Protein 3G6M (pdb70)

Organism: Bionectria ochroleuca (NCBI:txid29856)

Secondary structure (DSSP, 8-state):
--BEEEEEEEGGGGSTT---GGGS-GGG-SEEEEEEEEE-TTS-EEES-HIIIIIPPPTT--S--SSS---HHHHHHHHHHHH-TT-EEEEEEE-SSS-TTHHHHTSSHHHHHHHHHHHHHHHHHHT-SEEEEE-S---SHHHHHHHHHHHHHHHHHHHHHHHHHSTT---EEEEEEE-SHHHHTTS-HHHHHHH-SEEEEE----SSTTSSS---SS-SS--SS-GGG-S--HHHHHHHHHHTT--GGGEEEEEESEEEEEES-SSTTS--SB----SSBTTEEEGGG-SPTTPEEEEETTTTEEEEEETTTTEEEE---HHHHHHHHHHHHHHT--EEEEE-GGGPPSGGG-HHHHHHHHH-SB---------TT-SSHHHHTTT-

Radius of gyration: 20.62 Å; Cα contacts (8 Å, |Δi|>4): 925; chains: 1; bounding box: 43×50×62 Å

Solvent-accessible surface area: 14680 Å² total; per-residue (Å²): 134,49,20,22,0,2,0,5,2,5,7,95,1,10,103,60,63,107,30,28,0,66,79,14,59,11,78,70,1,0,8,0,2,2,0,24,1,24,2,122,78,64,0,24,3,89,18,39,33,66,109,0,0,27,95,39,42,28,130,74,14,48,193,137,63,167,55,83,20,0,21,0,0,0,28,11,0,1,100,27,0,76,83,30,90,29,0,0,0,2,0,0,0,1,0,182,106,80,10,118,42,0,51,30,0,0,53,61,132,55,20,33,18,43,0,0,114,26,0,5,88,42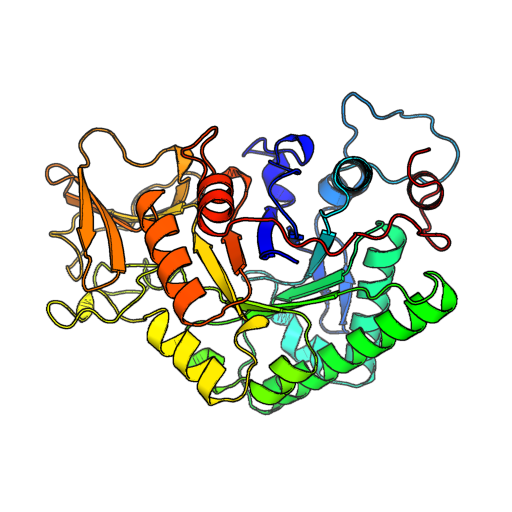,0,27,6,2,0,1,0,0,0,0,1,2,7,29,51,3,82,50,106,89,16,0,55,15,4,7,78,0,0,93,46,0,31,102,35,0,75,58,18,5,82,96,84,10,160,54,48,100,0,14,0,3,0,4,0,4,6,13,52,88,65,10,109,37,15,49,17,52,90,0,0,93,28,2,34,16,0,4,0,22,1,20,58,7,0,1,68,142,31,101,33,0,0,2,0,2,0,0,64,73,5,133,108,52,86,60,1,14,68,70,6,1,89,50,0,0,53,30,0,57,93,43,50,3,57,23,74,51,0,0,2,0,0,0,0,16,0,31,2,0,44,15,0,98,5,22,12,93,95,41,94,65,38,19,140,23,36,124,112,70,3,34,47,12,4,88,69,2,60,68,105,62,23,90,70,61,92,39,96,72,0,2,1,3,20,1,32,19,87,107,58,98,22,0,8,1,3,1,14,23,94,4,0,105,65,4,3,74,31,8,111,73,59,40,19,16,4,2,0,0,64,16,5,4,1,18,54,125,57,97,71,0,0,7,9,4,0,22,96,35,12,42,68,31,14,48,64,94,8,7,49,62,2,78,53,2,122,11,43,21,0,78,91,20,40,138

Foldseek 3Di:
DFFAQEFEDELVCCPPLVDALVNFPLQLHQEYAYDEWAAALLQATHRPCCCQFFNPADPPDDPDDPAFAGDHRLVVVLVSCVVHFSHFYEHEYADDVRQPSLCSCLQDPRSLLNNLQNRVLCCLQSVGQAYEYEHPAQQALSSQVSVLVSLVSNLVNQQVCCVVFPVRRRRFYEYEDEQDCNGVVSHLLQSRLVRGQAYEYQQFQQDAPVAQFAAAGRWAAQDPVQRLRPPGHVVVRLVVSVVSNRPQQRYAYEFEQKWFKFWCFQDRNTGGDALACEDVGGRIYQNLCPPDPQWDWDADVNRLFIWTARPVRRMIITHAWLVSLLVVLVVSVVSNHRFYYYPHRSSADDDPRGSSNSRSVSRDHYDPRTGGQDNCPHSHPCSNVSVD

CATH classification: 3.20.20.80 (+1 more: 3.10.50.10)

Nearest PDB structures (foldseek):
  3g6m-assembly1_A  TM=1.003E+00  e=1.377E-91  Clonostachys rosea
  6epb-assembly1_A  TM=9.981E-01  e=8.552E-74  Trichoderma harzianum
  7akq-assembly1_A  TM=9.981E-01  e=3.816E-73  Trichoderma harzianum
  6igy-assembly1_A  TM=9.867E-01  e=8.410E-66  Aspergillus niger
  1ll7-assembly2_B  TM=9.889E-01  e=1.378E-64  Coccidioides immitis

B-factor: mean 13.59, std 8.98, range [5.56, 142.9]

InterPro domains:
  IPR001223 Glycoside hydrolase family 18, catalytic domain [PF00704] (44-386)
  IPR001223 Glycoside hydrolase family 18, catalytic domain [PS51910] (41-404)
  IPR001579 Glycosyl hydrolase family 18, active site [PS01095] (166-174)
  IPR011583 Chitinase II/V-like, catalytic domain [SM00636] (41-386)
  IPR017853 Glycoside hydrolase superfamily [SSF51445] (42-423)
  IPR029070 Chitinase insertion domain superfamily [G3DSA:3.10.50.10] (295-357)
  IPR029070 Chitinase insertion domain superfamily [SSF54556] (296-357)
  IPR050314 Glycosyl hydrolase family 18 [PTHR11177] (42-393)

Structure (mmCIF, N/CA/C/O backbone):
data_3G6M
#
_entry.id   3G6M
#
_cell.length_a   44.161
_cell.length_b   72.038
_cell.length_c   59.298
_cell.angle_alpha   90.00
_cell.angle_beta   91.24
_cell.angle_gamma   90.00
#
_symmetry.space_group_name_H-M   'P 1 21 1'
#
loop_
_entity.id
_entity.type
_entity.pdbx_description
1 polymer Chitinase
2 non-polymer CAFFEINE
3 water water
#
loop_
_atom_site.group_PDB
_atom_site.id
_atom_site.type_symbol
_atom_site.label_atom_id
_atom_site.label_alt_id
_atom_site.label_comp_id
_atom_site.label_asym_id
_atom_site.label_entity_id
_atom_site.label_seq_id
_atom_site.pdbx_PDB_ins_code
_atom_site.Cartn_x
_atom_site.Cartn_y
_atom_site.Cartn_z
_atom_site.occupancy
_atom_site.B_iso_or_equiv
_atom_site.auth_seq_id
_atom_site.auth_comp_id
_atom_site.auth_asym_id
_atom_site.auth_atom_id
_atom_site.pdbx_PDB_model_num
ATOM 1 N N . THR A 1 19 ? -4.461 10.906 24.293 1.00 14.68 39 THR A N 1
ATOM 2 C CA . THR A 1 19 ? -5.440 11.599 23.400 1.00 14.82 39 THR A CA 1
ATOM 3 C C . THR A 1 19 ? -4.806 11.855 22.003 1.00 13.92 39 THR A C 1
ATOM 4 O O . THR A 1 19 ? -3.600 12.087 21.901 1.00 13.88 39 THR A O 1
ATOM 8 N N . GLY A 1 20 ? -5.598 11.747 20.936 1.00 12.64 40 GLY A N 1
ATOM 9 C CA . GLY A 1 20 ? -5.128 12.100 19.593 1.00 11.98 40 GLY A CA 1
ATOM 10 C C . GLY A 1 20 ? -4.359 11.042 18.820 1.00 11.15 40 GLY A C 1
ATOM 11 O O . GLY A 1 20 ? -4.231 9.897 19.257 1.00 11.40 40 GLY A O 1
ATOM 12 N N . SER A 1 21 ? -3.844 11.457 17.660 1.00 10.54 41 SER A N 1
ATOM 13 C CA . SER A 1 21 ? -3.190 10.570 16.700 1.00 9.66 41 SER A CA 1
ATOM 14 C C . SER A 1 21 ? -1.741 10.959 16.462 1.00 9.30 41 SER A C 1
ATOM 15 O O . SER A 1 21 ? -1.368 12.138 16.549 1.00 8.30 41 SER A O 1
ATOM 18 N N . ILE A 1 22 ? -0.944 9.959 16.101 1.00 8.14 42 ILE A N 1
ATOM 19 C CA . ILE A 1 22 ? 0.475 10.181 15.793 1.00 7.95 42 ILE A CA 1
ATOM 20 C C . ILE A 1 22 ? 0.643 10.783 14.396 1.00 7.25 42 ILE A C 1
ATOM 21 O O . ILE A 1 22 ? -0.045 10.382 13.471 1.00 7.39 42 ILE A O 1
ATOM 26 N N . ASN A 1 23 ? 1.530 11.772 14.269 1.00 6.88 43 ASN A N 1
ATOM 27 C CA . ASN A 1 23 ? 1.898 12.359 12.983 1.00 6.38 43 ASN A CA 1
ATOM 28 C C . ASN A 1 23 ? 3.430 12.424 12.997 1.00 7.02 43 ASN A C 1
ATOM 29 O O . ASN A 1 23 ? 4.029 13.364 13.532 1.00 6.98 43 ASN A O 1
ATOM 34 N N . ALA A 1 24 ? 4.052 11.388 12.441 1.00 6.64 44 ALA A N 1
ATOM 35 C CA . ALA A 1 24 ? 5.515 11.210 12.547 1.00 6.84 44 ALA A CA 1
ATOM 36 C C . ALA A 1 24 ? 6.160 11.599 11.241 1.00 7.18 44 ALA A C 1
ATOM 37 O O . ALA A 1 24 ? 5.673 11.228 10.172 1.00 7.29 44 ALA A O 1
ATOM 39 N N . VAL A 1 25 ? 7.263 12.348 11.320 1.00 7.06 45 VAL A N 1
ATOM 40 C CA . VAL A 1 25 ? 7.870 12.895 10.105 1.00 7.48 45 VAL A CA 1
ATOM 41 C C . VAL A 1 25 ? 9.378 12.701 10.103 1.00 6.93 45 VAL A C 1
ATOM 42 O O . VAL A 1 25 ? 10.056 13.095 11.056 1.00 8.16 45 VAL A O 1
ATOM 46 N N . TYR A 1 26 ? 9.895 12.118 9.032 1.00 6.70 46 TYR A N 1
ATOM 47 C CA . TYR A 1 26 ? 11.347 11.974 8.854 1.00 6.86 46 TYR A CA 1
ATOM 48 C C . TYR A 1 26 ? 11.947 13.328 8.526 1.00 6.69 46 TYR A C 1
ATOM 49 O O . TYR A 1 26 ? 11.461 14.025 7.637 1.00 6.92 46 TYR A O 1
ATOM 58 N N . PHE A 1 27 ? 12.978 13.706 9.283 1.00 6.34 47 PHE A N 1
ATOM 59 C CA . PHE A 1 27 ? 13.783 14.880 8.987 1.00 7.35 47 PHE A CA 1
ATOM 60 C C . PHE A 1 27 ? 15.202 14.364 8.806 1.00 7.44 47 PHE A C 1
ATOM 61 O O . PHE A 1 27 ? 15.765 13.734 9.704 1.00 7.30 47 PHE A O 1
ATOM 69 N N . THR A 1 28 ? 15.745 14.581 7.622 1.00 8.04 48 THR A N 1
ATOM 70 C CA . THR A 1 28 ? 17.079 14.086 7.294 1.00 8.27 48 THR A CA 1
ATOM 71 C C . THR A 1 28 ? 18.130 15.148 7.606 1.00 8.28 48 THR A C 1
ATOM 72 O O . THR A 1 28 ? 17.947 16.337 7.296 1.00 8.05 48 THR A O 1
ATOM 76 N N . ASN A 1 29 ? 19.254 14.732 8.194 1.00 8.05 49 ASN A N 1
ATOM 77 C CA . ASN A 1 29 ? 20.268 15.729 8.540 1.00 8.57 49 ASN A CA 1
ATOM 78 C C . ASN A 1 29 ? 21.010 16.313 7.328 1.00 8.63 49 ASN A C 1
ATOM 79 O O . ASN A 1 29 ? 21.563 17.400 7.422 1.00 10.82 49 ASN A O 1
ATOM 84 N N . TRP A 1 30 ? 20.972 15.603 6.202 1.00 8.89 50 TRP A N 1
ATOM 85 C CA . TRP A 1 30 ? 21.525 16.116 4.939 1.00 9.63 50 TRP A CA 1
ATOM 86 C C . TRP A 1 30 ? 20.591 17.093 4.232 1.00 9.74 50 TRP A C 1
ATOM 87 O O . TRP A 1 30 ? 20.986 17.755 3.254 1.00 10.11 50 TRP A O 1
ATOM 98 N N . GLY A 1 31 ? 19.345 17.178 4.697 1.00 9.38 51 GLY A N 1
ATOM 99 C CA . GLY A 1 31 ? 18.403 18.145 4.135 1.00 10.03 51 GLY A CA 1
ATOM 100 C C . GLY A 1 31 ? 18.815 19.596 4.363 1.00 10.04 51 GLY A C 1
ATOM 101 O O . GLY A 1 31 ? 18.268 20.513 3.743 1.00 11.16 51 GLY A O 1
ATOM 102 N N . ILE A 1 32 ? 19.786 19.818 5.250 1.00 10.31 52 ILE A N 1
ATOM 103 C CA . ILE A 1 32 ? 20.247 21.181 5.529 1.00 10.94 52 ILE A CA 1
ATOM 104 C C . ILE A 1 32 ? 21.176 21.791 4.472 1.00 11.11 52 ILE A C 1
ATOM 105 O O . ILE A 1 32 ? 21.403 23.000 4.498 1.00 11.64 52 ILE A O 1
ATOM 110 N N . TYR A 1 33 ? 21.725 20.957 3.582 1.00 12.01 53 TYR A N 1
ATOM 111 C CA . TYR A 1 33 ? 22.602 21.390 2.477 1.00 12.51 53 TYR A CA 1
ATOM 112 C C . TYR A 1 33 ? 21.518 21.743 1.460 1.00 13.05 53 TYR A C 1
ATOM 113 O O . TYR A 1 33 ? 21.035 22.868 1.506 1.00 13.00 53 TYR A O 1
ATOM 122 N N . GLY A 1 34 ? 21.212 20.951 0.442 1.00 14.06 54 GLY A N 1
ATOM 123 C CA . GLY A 1 34 ? 21.377 21.329 -0.946 1.00 13.79 54 GLY A CA 1
ATOM 124 C C . GLY A 1 34 ? 19.857 21.639 -1.046 1.00 13.45 54 GLY A C 1
ATOM 125 O O . GLY A 1 34 ? 19.399 22.566 -1.747 1.00 13.90 54 GLY A O 1
ATOM 126 N N . ARG A 1 35 ? 19.078 20.879 -0.258 1.00 12.67 55 ARG A N 1
ATOM 127 C CA . ARG A 1 35 ? 17.627 21.075 -0.078 1.00 12.19 55 ARG A CA 1
ATOM 128 C C . ARG A 1 35 ? 17.285 22.301 0.783 1.00 12.07 55 ARG A C 1
ATOM 129 O O . ARG A 1 35 ? 16.126 22.746 0.824 1.00 12.34 55 ARG A O 1
ATOM 137 N N . ASN A 1 36 ? 18.290 22.832 1.474 1.00 12.05 56 ASN A N 1
ATOM 138 C CA . ASN A 1 36 ? 18.138 24.017 2.328 1.00 12.90 56 ASN A CA 1
ATOM 139 C C . ASN A 1 36 ? 16.917 23.930 3.248 1.00 12.33 56 ASN A C 1
ATOM 140 O O . ASN A 1 36 ? 16.091 24.837 3.303 1.00 13.01 56 ASN A O 1
ATOM 145 N N . PHE A 1 37 ? 16.811 22.816 3.959 1.00 11.67 57 PHE A N 1
ATOM 146 C CA . PHE A 1 37 ? 15.690 22.604 4.841 1.00 11.51 57 PHE A CA 1
ATOM 147 C C . PHE A 1 37 ? 16.148 22.400 6.271 1.00 11.79 57 PHE A C 1
ATOM 148 O O . PHE A 1 37 ? 16.672 21.345 6.622 1.00 12.24 57 PHE A O 1
ATOM 156 N N . GLN A 1 38 ? 15.907 23.425 7.080 1.00 11.28 58 GLN A N 1
ATOM 157 C CA . GLN A 1 38 ? 16.378 23.475 8.465 1.00 11.33 58 GLN A CA 1
ATOM 158 C C . GLN A 1 38 ? 15.273 23.059 9.430 1.00 10.83 58 GLN A C 1
ATOM 159 O O . GLN A 1 38 ? 14.082 23.123 9.082 1.00 9.91 58 GLN A O 1
ATOM 165 N N . PRO A 1 39 ? 15.658 22.619 10.645 1.00 10.32 59 PRO A N 1
ATOM 166 C CA . PRO A 1 39 ? 14.633 22.209 11.613 1.00 11.02 59 PRO A CA 1
ATOM 167 C C . PRO A 1 39 ? 13.550 23.256 11.849 1.00 10.38 59 PRO A C 1
ATOM 168 O O . PRO A 1 39 ? 12.376 22.885 11.964 1.00 10.61 59 PRO A O 1
ATOM 172 N N . ALA A 1 40 ? 13.928 24.542 11.882 1.00 10.45 60 ALA A N 1
ATOM 173 C CA . ALA A 1 40 ? 12.971 25.639 12.120 1.00 11.20 60 ALA A CA 1
ATOM 174 C C . ALA A 1 40 ? 11.827 25.699 11.090 1.00 10.68 60 ALA A C 1
ATOM 175 O O . ALA A 1 40 ? 10.770 26.282 11.362 1.00 10.66 60 ALA A O 1
ATOM 177 N N . ASP A 1 41 ? 12.038 25.072 9.930 1.00 10.43 61 ASP A N 1
ATOM 178 C CA . ASP A 1 41 ? 11.037 25.065 8.865 1.00 10.32 61 ASP A CA 1
ATOM 179 C C . ASP A 1 41 ? 9.944 23.999 9.039 1.00 10.69 61 ASP A C 1
ATOM 180 O O . ASP A 1 41 ? 8.942 24.005 8.324 1.00 11.11 61 ASP A O 1
ATOM 185 N N . LEU A 1 42 ? 10.137 23.076 9.977 1.00 10.21 62 LEU A N 1
ATOM 186 C CA . LEU A 1 42 ? 9.120 22.061 10.264 1.00 10.13 62 LEU A CA 1
ATOM 187 C C . LEU A 1 42 ? 7.825 22.689 10.770 1.00 10.37 62 LEU A C 1
ATOM 188 O O . LEU A 1 42 ? 7.850 23.719 11.457 1.00 10.26 62 LEU A O 1
ATOM 193 N N . GLN A 1 43 ? 6.689 22.076 10.428 1.00 10.67 63 GLN A N 1
ATOM 194 C CA . GLN A 1 43 ? 5.417 22.437 11.059 1.00 11.29 63 GLN A CA 1
ATOM 195 C C . GLN A 1 43 ? 5.391 21.792 12.438 1.00 11.33 63 GLN A C 1
ATOM 196 O O . GLN A 1 43 ? 4.713 20.782 12.665 1.00 10.95 63 GLN A O 1
ATOM 202 N N . ALA A 1 44 ? 6.153 22.381 13.356 1.00 11.37 64 ALA A N 1
ATOM 203 C CA . ALA A 1 44 ? 6.405 21.768 14.659 1.00 11.68 64 ALA A CA 1
ATOM 204 C C . ALA A 1 44 ? 5.142 21.549 15.479 1.00 11.55 64 ALA A C 1
ATOM 205 O O . ALA A 1 44 ? 5.090 20.606 16.284 1.00 12.48 64 ALA A O 1
ATOM 207 N N . SER A 1 45 ? 4.129 22.392 15.264 1.00 11.50 65 SER A N 1
ATOM 208 C CA . SER A 1 45 ? 2.867 22.262 15.999 1.00 11.66 65 SER A CA 1
ATOM 209 C C . SER A 1 45 ? 1.947 21.175 15.434 1.00 11.33 65 SER A C 1
ATOM 210 O O . SER A 1 45 ? 0.912 20.884 16.022 1.00 11.64 65 SER A O 1
ATOM 213 N N . LYS A 1 46 ? 2.346 20.578 14.311 1.00 10.41 66 LYS A N 1
ATOM 214 C CA . LYS A 1 46 ? 1.544 19.554 13.619 1.00 10.26 66 LYS A CA 1
ATOM 215 C C . LYS A 1 46 ? 2.172 18.158 13.608 1.00 9.60 66 LYS A C 1
ATOM 216 O O . LYS A 1 46 ? 1.627 17.230 13.010 1.00 8.71 66 LYS A O 1
ATOM 222 N N . ILE A 1 47 ? 3.311 18.019 14.286 1.00 9.39 67 ILE A N 1
ATOM 223 C CA . ILE A 1 47 ? 4.105 16.794 14.273 1.00 9.00 67 ILE A CA 1
ATOM 224 C C . ILE A 1 47 ? 4.251 16.278 15.703 1.00 8.83 67 ILE A C 1
ATOM 225 O O . ILE A 1 47 ? 4.523 17.052 16.620 1.00 9.18 67 ILE A O 1
ATOM 230 N N . LEU A 1 48 ? 4.019 14.995 15.937 1.00 8.22 68 LEU A N 1
ATOM 231 C CA . LEU A 1 48 ? 4.267 14.517 17.303 1.00 8.83 68 LEU A CA 1
ATOM 232 C C . LEU A 1 48 ? 5.578 13.796 17.447 1.00 8.36 68 LEU A C 1
ATOM 233 O O . LEU A 1 48 ? 6.067 13.651 18.561 1.00 8.96 68 LEU A O 1
ATOM 238 N N . HIS A 1 49 ? 6.123 13.320 16.325 1.00 7.76 69 HIS A N 1
ATOM 239 C CA . HIS A 1 49 ? 7.399 12.618 16.327 1.00 7.50 69 HIS A CA 1
ATOM 240 C C . HIS A 1 49 ? 8.229 13.050 15.138 1.00 7.68 69 HIS A C 1
ATOM 241 O O . HIS A 1 49 ? 7.793 12.913 13.994 1.00 7.99 69 HIS A O 1
ATOM 248 N N . VAL A 1 50 ? 9.415 13.573 15.418 1.00 7.06 70 VAL A N 1
ATOM 249 C CA . VAL A 1 50 ? 10.406 13.824 14.386 1.00 7.34 70 VAL A CA 1
ATOM 250 C C . VAL A 1 50 ? 11.356 12.633 14.407 1.00 7.08 70 VAL A C 1
ATOM 251 O O . VAL A 1 50 ? 11.959 12.335 15.437 1.00 6.95 70 VAL A O 1
ATOM 255 N N . LEU A 1 51 ? 11.456 11.947 13.277 1.00 6.71 71 LEU A N 1
ATOM 256 C CA . LEU A 1 51 ? 12.374 10.827 13.129 1.00 6.87 71 LEU A CA 1
ATOM 257 C C . LEU A 1 51 ? 13.657 11.424 12.557 1.00 6.52 71 LEU A C 1
ATOM 258 O O . LEU A 1 51 ? 13.803 11.591 11.342 1.00 6.32 71 LEU A O 1
ATOM 263 N N . TYR A 1 52 ? 14.548 11.814 13.468 1.00 6.14 72 TYR A N 1
ATOM 264 C CA . TYR A 1 52 ? 15.792 12.484 13.099 1.00 7.01 72 TYR A CA 1
ATOM 265 C C . TYR A 1 52 ? 16.803 11.467 12.558 1.00 6.71 72 TYR A C 1
ATOM 266 O O . TYR A 1 52 ? 17.260 10.570 13.289 1.00 7.17 72 TYR A O 1
ATOM 275 N N . SER A 1 53 ? 17.156 11.632 11.281 1.00 6.68 73 SER A N 1
ATOM 276 C CA . SER A 1 53 ? 17.811 10.565 10.500 1.00 7.90 73 SER A CA 1
ATOM 277 C C . SER A 1 53 ? 19.100 11.017 9.782 1.00 7.95 73 SER A C 1
ATOM 278 O O . SER A 1 53 ? 19.160 12.150 9.290 1.00 8.60 73 SER A O 1
ATOM 281 N N . PHE A 1 54 ? 20.135 10.171 9.680 1.00 8.01 74 PHE A N 1
ATOM 282 C CA . PHE A 1 54 ? 20.299 8.873 10.359 1.00 7.96 74 PHE A CA 1
ATOM 283 C C . PHE A 1 54 ? 21.604 8.877 11.142 1.00 8.90 74 PHE A C 1
ATOM 284 O O . PHE A 1 54 ? 22.546 9.607 10.794 1.00 8.55 74 PHE A O 1
ATOM 292 N N . MET A 1 55 ? 21.641 8.063 12.195 1.00 8.57 75 MET A N 1
ATOM 293 C CA . MET A 1 55 ? 22.888 7.637 12.834 1.00 8.66 75 MET A CA 1
ATOM 294 C C . MET A 1 55 ? 23.431 6.392 12.135 1.00 8.90 75 MET A C 1
ATOM 295 O O . MET A 1 55 ? 22.659 5.541 11.659 1.00 9.08 75 MET A O 1
ATOM 300 N N . ASN A 1 56 ? 24.756 6.271 12.096 1.00 8.65 76 ASN A N 1
ATOM 301 C CA . ASN A 1 56 ? 25.381 5.082 11.527 1.00 9.24 76 ASN A CA 1
ATOM 302 C C . ASN A 1 56 ? 25.728 4.107 12.651 1.00 8.77 76 ASN A C 1
ATOM 303 O O . ASN A 1 56 ? 25.571 4.430 13.829 1.00 8.70 76 ASN A O 1
ATOM 308 N N . LEU A 1 57 ? 26.188 2.913 12.288 1.00 8.73 77 LEU A N 1
ATOM 309 C CA . LEU A 1 57 ? 26.601 1.936 13.289 1.00 8.75 77 LEU A CA 1
ATOM 310 C C . LEU A 1 57 ? 27.717 1.025 12.796 1.00 8.85 77 LEU A C 1
ATOM 311 O O . LEU A 1 57 ? 27.814 0.730 11.605 1.00 8.73 77 LEU A O 1
ATOM 316 N N . ARG A 1 58 ? 28.533 0.563 13.737 1.00 8.67 78 ARG A N 1
ATOM 317 C CA . ARG A 1 58 ? 29.559 -0.439 13.439 1.00 9.35 78 ARG A CA 1
ATOM 318 C C . ARG A 1 58 ? 29.045 -1.858 13.686 1.00 9.68 78 ARG A C 1
ATOM 319 O O . ARG A 1 58 ? 28.048 -2.068 14.375 1.00 10.19 78 ARG A O 1
ATOM 327 N N . VAL A 1 59 ? 29.764 -2.830 13.131 1.00 10.39 79 VAL A N 1
ATOM 328 C CA . VAL A 1 59 ? 29.504 -4.257 13.362 1.00 11.18 79 VAL A CA 1
ATOM 329 C C . VAL A 1 59 ? 29.530 -4.656 14.846 1.00 10.58 79 VAL A C 1
ATOM 330 O O . VAL A 1 59 ? 28.895 -5.645 15.243 1.00 11.28 79 VAL A O 1
ATOM 334 N N . ASP A 1 60 ? 30.281 -3.915 15.656 1.00 10.73 80 ASP A N 1
ATOM 335 C CA . ASP A 1 60 ? 30.382 -4.239 17.076 1.00 10.95 80 ASP A CA 1
ATOM 336 C C . ASP A 1 60 ? 29.254 -3.619 17.889 1.00 10.67 80 ASP A C 1
ATOM 337 O O . ASP A 1 60 ? 29.235 -3.725 19.111 1.00 10.94 80 ASP A O 1
ATOM 342 N N . GLY A 1 61 ? 28.322 -2.964 17.195 1.00 10.39 81 GLY A N 1
ATOM 343 C CA . GLY A 1 61 ? 27.156 -2.343 17.831 1.00 10.18 81 GLY A CA 1
ATOM 344 C C . GLY A 1 61 ? 27.254 -0.844 18.090 1.00 9.97 81 GLY A C 1
ATOM 345 O O . GLY A 1 61 ? 26.263 -0.206 18.450 1.00 10.12 81 GLY A O 1
ATOM 346 N N . THR A 1 62 ? 28.436 -0.266 17.904 1.00 9.14 82 THR A N 1
ATOM 347 C CA . THR A 1 62 ? 28.655 1.137 18.256 1.00 8.95 82 THR A CA 1
ATOM 348 C C . THR A 1 62 ? 27.890 2.048 17.305 1.00 8.34 82 THR A C 1
ATOM 349 O O . THR A 1 62 ? 28.142 2.034 16.103 1.00 8.62 82 THR A O 1
ATOM 353 N N . VAL A 1 63 ? 26.942 2.801 17.856 1.00 8.13 83 VAL A N 1
ATOM 354 C CA . VAL A 1 63 ? 26.205 3.836 17.113 1.00 8.36 83 VAL A CA 1
ATOM 355 C C . VAL A 1 63 ? 27.054 5.116 17.094 1.00 8.53 83 VAL A C 1
ATOM 356 O O . VAL A 1 63 ? 27.751 5.417 18.066 1.00 8.47 83 VAL A O 1
ATOM 360 N N . TYR A 1 64 ? 27.013 5.861 15.992 1.00 8.42 84 TYR A N 1
ATOM 361 C CA . TYR A 1 64 ? 27.781 7.108 15.899 1.00 8.82 84 TYR A CA 1
ATOM 362 C C . TYR A 1 64 ? 27.190 8.091 14.886 1.00 8.97 84 TYR A C 1
ATOM 363 O O . TYR A 1 64 ? 26.463 7.682 13.975 1.00 9.79 84 TYR A O 1
ATOM 372 N N . SER A 1 65 ? 27.474 9.377 15.078 1.00 9.32 85 SER A N 1
ATOM 373 C CA . SER A 1 65 ? 27.035 10.411 14.129 1.00 9.22 85 SER A CA 1
ATOM 374 C C . SER A 1 65 ? 27.721 10.230 12.775 1.00 9.23 85 SER A C 1
ATOM 375 O O . SER A 1 65 ? 28.930 10.034 12.709 1.00 8.92 85 SER A O 1
ATOM 378 N N . GLY A 1 66 ? 26.938 10.309 11.702 1.00 9.38 86 GLY A N 1
ATOM 379 C CA . GLY A 1 66 ? 27.485 10.279 10.343 1.00 10.29 86 GLY A CA 1
ATOM 380 C C . GLY A 1 66 ? 27.733 11.668 9.775 1.00 10.70 86 GLY A C 1
ATOM 381 O O . GLY A 1 66 ? 28.159 11.814 8.622 1.00 11.57 86 GLY A O 1
ATOM 382 N N . ASP A 1 67 ? 27.476 12.692 10.585 1.00 10.14 87 ASP A N 1
ATOM 383 C CA . ASP A 1 67 ? 27.639 14.088 10.175 1.00 9.74 87 ASP A CA 1
ATOM 384 C C . ASP A 1 67 ? 27.568 14.965 11.420 1.00 9.63 87 ASP A C 1
ATOM 385 O O . ASP A 1 67 ? 26.507 15.489 11.758 1.00 8.85 87 ASP A O 1
ATOM 390 N N . THR A 1 68 ? 28.704 15.138 12.094 1.00 9.80 88 THR A N 1
ATOM 391 C CA . THR A 1 68 ? 28.733 15.949 13.326 1.00 10.17 88 THR A CA 1
ATOM 392 C C . THR A 1 68 ? 28.463 17.437 13.069 1.00 10.19 88 THR A C 1
ATOM 393 O O . THR A 1 68 ? 27.987 18.152 13.968 1.00 9.59 88 THR A O 1
ATOM 397 N N . TYR A 1 69 ? 28.774 17.905 11.856 1.00 10.58 89 TYR A N 1
ATOM 398 C CA . TYR A 1 69 ? 28.474 19.294 11.503 1.00 11.24 89 TYR A CA 1
ATOM 399 C C . TYR A 1 69 ? 26.966 19.558 11.516 1.00 10.82 89 TYR A C 1
ATOM 400 O O . TYR A 1 69 ? 26.491 20.508 12.165 1.00 11.19 89 TYR A O 1
ATOM 409 N N . ALA A 1 70 ? 26.223 18.722 10.792 1.00 10.73 90 ALA A N 1
ATOM 410 C CA . ALA A 1 70 ? 24.780 18.856 10.734 1.00 10.04 90 ALA A CA 1
ATOM 411 C C . ALA A 1 70 ? 24.161 18.582 12.100 1.00 9.88 90 ALA A C 1
ATOM 412 O O . ALA A 1 70 ? 23.277 19.316 12.528 1.00 9.38 90 ALA A O 1
ATOM 414 N N . ASP A 1 71 ? 24.620 17.523 12.770 1.00 9.65 91 ASP A N 1
ATOM 415 C CA . ASP A 1 71 ? 24.019 17.129 14.041 1.00 9.82 91 ASP A CA 1
ATOM 416 C C . ASP A 1 71 ? 24.305 18.133 15.160 1.00 10.20 91 ASP A C 1
ATOM 417 O O . ASP A 1 71 ? 23.399 18.498 15.913 1.00 10.09 91 ASP A O 1
ATOM 422 N N . LEU A 1 72 ? 25.558 18.587 15.258 1.00 10.26 92 LEU A N 1
ATOM 423 C CA . LEU A 1 72 ? 26.018 19.269 16.486 1.00 10.38 92 LEU A CA 1
ATOM 424 C C . LEU A 1 72 ? 26.758 20.598 16.349 1.00 11.16 92 LEU A C 1
ATOM 425 O O . LEU A 1 72 ? 26.815 21.359 17.313 1.00 10.34 92 LEU A O 1
ATOM 430 N N . GLU A 1 73 ? 27.336 20.878 15.184 1.00 11.47 93 GLU A N 1
ATOM 431 C CA . GLU A 1 73 ? 28.321 21.968 15.109 1.00 13.04 93 GLU A CA 1
ATOM 432 C C . GLU A 1 73 ? 27.912 23.192 14.310 1.00 13.30 93 GLU A C 1
ATOM 433 O O . GLU A 1 73 ? 28.438 24.291 14.545 1.00 13.20 93 GLU A O 1
ATOM 439 N N . LYS A 1 74 ? 26.992 23.009 13.368 1.00 13.77 94 LYS A N 1
ATOM 440 C CA . LYS A 1 74 ? 26.511 24.126 12.557 1.00 14.22 94 LYS A CA 1
ATOM 441 C C . LYS A 1 74 ? 25.926 25.218 13.440 1.00 14.67 94 LYS A C 1
ATOM 442 O O . LYS A 1 74 ? 25.053 24.953 14.266 1.00 14.85 94 LYS A O 1
ATOM 448 N N . HIS A 1 75 ? 26.438 26.439 13.277 1.00 14.92 95 HIS A N 1
ATOM 449 C CA . HIS A 1 75 ? 25.932 27.589 14.006 1.00 15.63 95 HIS A CA 1
ATOM 450 C C . HIS A 1 75 ? 24.923 28.338 13.161 1.00 16.13 95 HIS A C 1
ATOM 451 O O . HIS A 1 75 ? 25.252 28.848 12.077 1.00 16.14 95 HIS A O 1
ATOM 458 N N . TYR A 1 76 ? 23.696 28.396 13.663 1.00 16.67 96 TYR A N 1
ATOM 459 C CA . TYR A 1 76 ? 22.658 29.229 13.075 1.00 17.45 96 TYR A CA 1
ATOM 460 C C . TYR A 1 76 ? 22.846 30.674 13.555 1.00 18.64 96 TYR A C 1
ATOM 461 O O . TYR A 1 76 ? 23.685 30.939 14.430 1.00 18.52 96 TYR A O 1
ATOM 470 N N . SER A 1 77 ? 22.091 31.598 12.964 1.00 19.71 97 SER A N 1
ATOM 471 C CA . SER A 1 77 ? 22.261 33.038 13.214 1.00 21.07 97 SER A CA 1
ATOM 472 C C . SER A 1 77 ? 22.105 33.420 14.690 1.00 21.18 97 SER A C 1
ATOM 473 O O . SER A 1 77 ? 22.705 34.398 15.144 1.00 21.84 97 SER A O 1
ATOM 476 N N . ASP A 1 78 ? 21.319 32.623 15.418 1.00 21.26 98 ASP A N 1
ATOM 477 C CA . ASP A 1 78 ? 21.080 32.755 16.869 1.00 21.35 98 ASP A CA 1
ATOM 478 C C . ASP A 1 78 ? 22.211 32.246 17.780 1.00 20.70 98 ASP A C 1
ATOM 479 O O . ASP A 1 78 ? 22.243 32.578 18.971 1.00 21.23 98 ASP A O 1
ATOM 484 N N . ASP A 1 79 ? 23.112 31.430 17.233 1.00 19.29 99 ASP A N 1
ATOM 485 C CA . ASP A 1 79 ? 24.118 30.717 18.027 1.00 18.54 99 ASP A CA 1
ATOM 486 C C . ASP A 1 79 ? 25.386 31.525 18.281 1.00 18.68 99 ASP A C 1
ATOM 487 O O . ASP A 1 79 ? 25.900 32.175 17.371 1.00 19.75 99 ASP A O 1
ATOM 492 N N . SER A 1 80 ? 25.889 31.452 19.513 1.00 18.20 100 SER A N 1
ATOM 493 C CA . SER A 1 80 ? 27.119 32.139 19.913 1.00 18.04 100 SER A CA 1
ATOM 494 C C . SER A 1 80 ? 28.363 31.260 19.782 1.00 17.73 100 SER A C 1
ATOM 495 O O . SER A 1 80 ? 28.295 30.036 19.928 1.00 17.73 100 SER A O 1
ATOM 498 N N . TRP A 1 81 ? 29.503 31.902 19.522 1.00 17.77 101 TRP A N 1
ATOM 499 C CA . TRP A 1 81 ? 30.793 31.221 19.433 1.00 17.80 101 TRP A CA 1
ATOM 500 C C . TRP A 1 81 ? 31.507 31.132 20.778 1.00 18.13 101 TRP A C 1
ATOM 501 O O . TRP A 1 81 ? 32.528 30.449 20.910 1.00 17.91 101 TRP A O 1
ATOM 512 N N . ASN A 1 82 ? 30.980 31.837 21.767 1.00 18.13 102 ASN A N 1
ATOM 513 C CA . ASN A 1 82 ? 31.704 32.037 23.014 1.00 19.01 102 ASN A CA 1
ATOM 514 C C . ASN A 1 82 ? 30.911 31.613 24.249 1.00 19.59 102 ASN A C 1
ATOM 515 O O . ASN A 1 82 ? 31.101 32.156 25.338 1.00 19.56 102 ASN A O 1
ATOM 520 N N . ASP A 1 83 ? 30.022 30.638 24.068 1.00 20.37 103 ASP A N 1
ATOM 521 C CA . ASP A 1 83 ? 29.301 30.049 25.192 1.00 21.36 103 ASP A CA 1
ATOM 522 C C . ASP A 1 83 ? 30.259 29.347 26.153 1.00 21.80 103 ASP A C 1
ATOM 523 O O . ASP A 1 83 ? 31.304 28.823 25.753 1.00 21.95 103 ASP A O 1
ATOM 528 N N . ILE A 1 84 ? 29.884 29.349 27.427 1.00 22.45 104 ILE A N 1
ATOM 529 C CA . ILE A 1 84 ? 30.675 28.740 28.488 1.00 23.22 104 ILE A CA 1
ATOM 530 C C . ILE A 1 84 ? 30.422 27.221 28.537 1.00 22.79 104 ILE A C 1
ATOM 531 O O . ILE A 1 84 ? 29.272 26.780 28.557 1.00 23.11 104 ILE A O 1
ATOM 536 N N . GLY A 1 85 ? 31.501 26.438 28.517 1.00 22.56 105 GLY A N 1
ATOM 537 C CA . GLY A 1 85 ? 31.423 24.974 28.577 1.00 21.56 105 GLY A CA 1
ATOM 538 C C . GLY A 1 85 ? 31.340 24.274 27.226 1.00 20.75 105 GLY A C 1
ATOM 539 O O . GLY A 1 85 ? 31.661 24.865 26.191 1.00 21.51 105 GLY A O 1
ATOM 540 N N . THR A 1 86 ? 30.939 23.002 27.246 1.00 19.57 106 THR A N 1
ATOM 541 C CA . THR A 1 86 ? 30.718 22.231 26.028 1.00 18.29 106 THR A CA 1
ATOM 542 C C . THR A 1 86 ? 29.235 22.290 25.699 1.00 16.50 106 THR A C 1
ATOM 543 O O . THR A 1 86 ? 28.400 21.960 26.546 1.00 16.02 106 THR A O 1
ATOM 547 N N . ASN A 1 87 ? 28.914 22.693 24.471 1.00 14.57 107 ASN A N 1
ATOM 548 C CA . ASN A 1 87 ? 27.524 22.954 24.089 1.00 13.35 107 ASN A CA 1
ATOM 549 C C . ASN A 1 87 ? 27.125 22.352 22.750 1.00 12.48 107 ASN A C 1
ATOM 550 O O . ASN A 1 87 ? 27.972 22.163 21.876 1.00 12.16 107 ASN A O 1
ATOM 555 N N . ALA A 1 88 ? 25.837 22.034 22.611 1.00 11.40 108 ALA A N 1
ATOM 556 C CA . ALA A 1 88 ? 25.309 21.484 21.361 1.00 10.92 108 ALA A CA 1
ATOM 557 C C . ALA A 1 88 ? 24.758 22.591 20.470 1.00 10.44 108 ALA A C 1
ATOM 558 O O . ALA A 1 88 ? 24.085 23.515 20.940 1.00 10.40 108 ALA A O 1
ATOM 560 N N . TYR A 1 89 ? 25.056 22.495 19.182 1.00 10.80 109 TYR A N 1
ATOM 561 C CA . TYR A 1 89 ? 24.495 23.418 18.197 1.00 10.03 109 TYR A CA 1
ATOM 562 C C . TYR A 1 89 ? 23.866 22.556 17.117 1.00 10.02 109 TYR A C 1
ATOM 563 O O . TYR A 1 89 ? 23.268 21.520 17.424 1.00 10.08 109 TYR A O 1
ATOM 572 N N . GLY A 1 90 ? 23.999 22.962 15.863 1.00 9.90 110 GLY A N 1
ATOM 573 C CA . GLY A 1 90 ? 23.464 22.159 14.767 1.00 9.58 110 GLY A CA 1
ATOM 574 C C . GLY A 1 90 ? 21.976 21.887 14.885 1.00 9.06 110 GLY A C 1
ATOM 575 O O . GLY A 1 90 ? 21.229 22.666 15.504 1.00 9.32 110 GLY A O 1
ATOM 576 N N . CYS A 1 91 ? 21.548 20.775 14.289 1.00 8.94 111 CYS A N 1
ATOM 577 C CA . CYS A 1 91 ? 20.132 20.403 14.291 1.00 8.64 111 CYS A CA 1
ATOM 578 C C . CYS A 1 91 ? 19.645 20.030 15.678 1.00 8.69 111 CYS A C 1
ATOM 579 O O . CYS A 1 91 ? 18.471 20.217 15.981 1.00 8.49 111 CYS A O 1
ATOM 582 N N . VAL A 1 92 ? 20.556 19.513 16.505 1.00 7.88 112 VAL A N 1
ATOM 583 C CA . VAL A 1 92 ? 20.226 19.078 17.867 1.00 8.22 112 VAL A CA 1
ATOM 584 C C . VAL A 1 92 ? 19.673 20.245 18.684 1.00 8.37 112 VAL A C 1
ATOM 585 O O . VAL A 1 92 ? 18.564 20.165 19.233 1.00 8.88 112 VAL A O 1
ATOM 589 N N . LYS A 1 93 ? 20.419 21.350 18.722 1.00 8.25 113 LYS A N 1
ATOM 590 C CA . LYS A 1 93 ? 19.946 22.537 19.438 1.00 8.91 113 LYS A CA 1
ATOM 591 C C . LYS A 1 93 ? 18.653 23.069 18.805 1.00 8.95 113 LYS A C 1
ATOM 592 O O . LYS A 1 93 ? 17.724 23.447 19.513 1.00 10.09 113 LYS A O 1
ATOM 598 N N . GLN A 1 94 ? 18.597 23.082 17.473 1.00 8.63 114 GLN A N 1
ATOM 599 C CA . GLN A 1 94 ? 17.412 23.577 16.760 1.00 8.40 114 GLN A CA 1
ATOM 600 C C . GLN A 1 94 ? 16.155 22.779 17.099 1.00 8.22 114 GLN A C 1
ATOM 601 O O . GLN A 1 94 ? 15.074 23.345 17.273 1.00 8.94 114 GLN A O 1
ATOM 607 N N . LEU A 1 95 ? 16.298 21.463 17.200 1.00 7.43 115 LEU A N 1
ATOM 608 C CA . LEU A 1 95 ? 15.160 20.619 17.491 1.00 8.50 115 LEU A CA 1
ATOM 609 C C . LEU A 1 95 ? 14.736 20.783 18.946 1.00 8.56 115 LEU A C 1
ATOM 610 O O . LEU A 1 95 ? 13.543 20.795 19.249 1.00 9.81 115 LEU A O 1
ATOM 615 N N . TYR A 1 96 ? 15.713 20.897 19.841 1.00 9.22 116 TYR A N 1
ATOM 616 C CA . TYR A 1 96 ? 15.419 21.122 21.253 1.00 9.57 116 TYR A CA 1
ATOM 617 C C . TYR A 1 96 ? 14.616 22.418 21.462 1.00 9.47 116 TYR A C 1
ATOM 618 O O . TYR A 1 96 ? 13.674 22.453 22.265 1.00 9.52 116 TYR A O 1
ATOM 627 N N . LYS A 1 97 ? 14.994 23.470 20.732 1.00 10.41 117 LYS A N 1
ATOM 628 C CA . LYS A 1 97 ? 14.257 24.733 20.732 1.00 11.13 117 LYS A CA 1
ATOM 629 C C . LYS A 1 97 ? 12.791 24.453 20.413 1.00 10.69 117 LYS A C 1
ATOM 630 O O . LYS A 1 97 ? 11.892 24.933 21.121 1.00 10.44 117 LYS A O 1
ATOM 636 N N . LEU A 1 98 ? 12.556 23.650 19.370 1.00 10.56 118 LEU A N 1
ATOM 637 C CA . LEU A 1 98 ? 11.185 23.312 18.969 1.00 10.61 118 LEU A CA 1
ATOM 638 C C . LEU A 1 98 ? 10.448 22.521 20.047 1.00 10.12 118 LEU A C 1
ATOM 639 O O . LEU A 1 98 ? 9.255 22.737 20.259 1.00 10.66 118 LEU A O 1
ATOM 644 N N . LYS A 1 99 ? 11.158 21.619 20.727 1.00 9.90 119 LYS A N 1
ATOM 645 C CA . LYS A 1 99 ? 10.594 20.836 21.834 1.00 9.37 119 LYS A CA 1
ATOM 646 C C . LYS A 1 99 ? 10.076 21.724 22.962 1.00 9.37 119 LYS A C 1
ATOM 647 O O . LYS A 1 99 ? 9.016 21.475 23.521 1.00 9.06 119 LYS A O 1
ATOM 653 N N . LYS A 1 100 ? 10.829 22.765 23.293 1.00 9.91 120 LYS A N 1
ATOM 654 C CA . LYS A 1 100 ? 10.392 23.679 24.341 1.00 10.27 120 LYS A CA 1
ATOM 655 C C . LYS A 1 100 ? 9.072 24.370 23.983 1.00 10.65 120 LYS A C 1
ATOM 656 O O . LYS A 1 100 ? 8.199 24.552 24.856 1.00 11.33 120 LYS A O 1
ATOM 662 N N . ALA A 1 101 ? 8.941 24.738 22.706 1.00 10.75 121 ALA A N 1
ATOM 663 C CA . ALA A 1 101 ? 7.802 25.520 22.185 1.00 10.89 121 ALA A CA 1
ATOM 664 C C . ALA A 1 101 ? 6.586 24.671 21.801 1.00 11.09 121 ALA A C 1
ATOM 665 O O . ALA A 1 101 ? 5.472 25.189 21.602 1.00 11.91 121 ALA A O 1
ATOM 667 N N . ASN A 1 102 ? 6.802 23.364 21.703 1.00 11.12 122 ASN A N 1
ATOM 668 C CA . ASN A 1 102 ? 5.786 22.440 21.220 1.00 11.10 122 ASN A CA 1
ATOM 669 C C . ASN A 1 102 ? 5.883 21.172 22.041 1.00 10.85 122 ASN A C 1
ATOM 670 O O . ASN A 1 102 ? 6.656 20.269 21.711 1.00 10.40 122 ASN A O 1
ATOM 675 N N . ARG A 1 103 ? 5.143 21.124 23.131 1.00 10.77 123 ARG A N 1
ATOM 676 C CA . ARG A 1 103 ? 5.268 20.017 24.065 1.00 10.92 123 ARG A CA 1
ATOM 677 C C . ARG A 1 103 ? 4.849 18.608 23.635 1.00 10.53 123 ARG A C 1
ATOM 678 O O . ARG A 1 103 ? 5.210 17.656 24.255 1.00 10.44 123 ARG A O 1
ATOM 686 N N . SER A 1 104 ? 4.079 18.531 22.574 1.00 9.64 124 SER A N 1
ATOM 687 C CA . SER A 1 104 ? 3.718 17.233 22.003 1.00 9.89 124 SER A CA 1
ATOM 688 C C . SER A 1 104 ? 4.752 16.767 20.964 1.00 9.14 124 SER A C 1
ATOM 689 O O . SER A 1 104 ? 4.577 15.729 20.308 1.00 8.99 124 SER A O 1
ATOM 692 N N . LEU A 1 105 ? 5.825 17.535 20.805 1.00 8.59 125 LEU A N 1
ATOM 693 C CA . LEU A 1 105 ? 6.831 17.211 19.794 1.00 8.31 125 LEU A CA 1
ATOM 694 C C . LEU A 1 105 ? 7.931 16.346 20.397 1.00 8.37 125 LEU A C 1
ATOM 695 O O . LEU A 1 105 ? 8.768 16.848 21.149 1.00 8.69 125 LEU A O 1
ATOM 700 N N . LYS A 1 106 ? 7.914 15.050 20.075 1.00 7.51 126 LYS A N 1
ATOM 701 C CA . LYS A 1 106 ? 8.948 14.118 20.519 1.00 7.16 126 LYS A CA 1
ATOM 702 C C . LYS A 1 106 ? 9.982 14.003 19.411 1.00 7.29 126 LYS A C 1
ATOM 703 O O . LYS A 1 106 ? 9.623 13.959 18.226 1.00 7.04 126 LYS A O 1
ATOM 709 N N . ILE A 1 107 ? 11.256 13.989 19.790 1.00 6.76 127 ILE A N 1
ATOM 710 C CA . ILE A 1 107 ? 12.337 13.784 18.822 1.00 7.03 127 ILE A CA 1
ATOM 711 C C . ILE A 1 107 ? 12.915 12.392 19.003 1.00 7.44 127 ILE A C 1
ATOM 712 O O . ILE A 1 107 ? 13.350 12.027 20.108 1.00 7.90 127 ILE A O 1
ATOM 717 N N . MET A 1 108 ? 12.902 11.621 17.914 1.00 7.20 128 MET A N 1
ATOM 718 C CA . MET A 1 108 ? 13.375 10.235 17.908 1.00 7.60 128 MET A CA 1
ATOM 719 C C . MET A 1 108 ? 14.716 10.137 17.196 1.00 7.85 128 MET A C 1
ATOM 720 O O . MET A 1 108 ? 14.925 10.750 16.129 1.00 8.44 128 MET A O 1
ATOM 725 N N . LEU A 1 109 ? 15.631 9.379 17.785 1.00 8.05 129 LEU A N 1
ATOM 726 C CA . LEU A 1 109 ? 16.930 9.176 17.174 1.00 8.02 129 LEU A CA 1
ATOM 727 C C . LEU A 1 109 ? 16.831 7.989 16.217 1.00 7.89 129 LEU A C 1
ATOM 728 O O . LEU A 1 109 ? 16.775 6.836 16.661 1.00 7.88 129 LEU A O 1
ATOM 733 N N . SER A 1 110 ? 16.793 8.265 14.910 1.00 7.51 130 SER A N 1
ATOM 734 C CA . SER A 1 110 ? 16.682 7.191 13.917 1.00 7.66 130 SER A CA 1
ATOM 735 C C . SER A 1 110 ? 18.046 6.642 13.522 1.00 8.03 130 SER A C 1
ATOM 736 O O . SER A 1 110 ? 18.953 7.389 13.113 1.00 7.81 130 SER A O 1
ATOM 739 N N . ILE A 1 111 ? 18.175 5.325 13.649 1.00 7.48 131 ILE A N 1
ATOM 740 C CA . ILE A 1 111 ? 19.456 4.666 13.442 1.00 8.12 131 ILE A CA 1
ATOM 741 C C . ILE A 1 111 ? 19.382 3.674 12.286 1.00 8.28 131 ILE A C 1
ATOM 742 O O . ILE A 1 111 ? 18.489 2.801 12.259 1.00 8.72 131 ILE A O 1
ATOM 747 N N . GLY A 1 112 ? 20.339 3.786 11.362 1.00 8.50 132 GLY A N 1
ATOM 748 C CA . GLY A 1 112 ? 20.486 2.832 10.271 1.00 8.71 132 GLY A CA 1
ATOM 749 C C . GLY A 1 112 ? 19.947 3.375 8.976 1.00 9.48 132 GLY A C 1
ATOM 750 O O . GLY A 1 112 ? 20.498 4.329 8.419 1.00 9.27 132 GLY A O 1
ATOM 751 N N . GLY A 1 113 ? 18.859 2.772 8.509 1.00 9.65 133 GLY A N 1
ATOM 752 C CA . GLY A 1 113 ? 18.211 3.193 7.273 1.00 10.55 133 GLY A CA 1
ATOM 753 C C . GLY A 1 113 ? 18.611 2.337 6.090 1.00 11.51 133 GLY A C 1
ATOM 754 O O . GLY A 1 113 ? 19.386 1.375 6.219 1.00 11.52 133 GLY A O 1
ATOM 755 N N . TRP A 1 114 ? 18.053 2.683 4.932 1.00 12.16 134 TRP A N 1
ATOM 756 C CA . TRP A 1 114 ? 18.258 1.930 3.706 1.00 13.62 134 TRP A CA 1
ATOM 757 C C . TRP A 1 114 ? 19.743 1.696 3.373 1.00 13.66 134 TRP A C 1
ATOM 758 O O . TRP A 1 114 ? 20.128 0.572 3.027 1.00 13.79 134 TRP A O 1
ATOM 769 N N . THR A 1 115 ? 20.553 2.750 3.507 1.00 13.78 135 THR A N 1
ATOM 770 C CA . THR A 1 115 ? 21.968 2.745 3.122 1.00 14.40 135 THR A CA 1
ATOM 771 C C . THR A 1 115 ? 22.895 2.173 4.213 1.00 13.27 135 THR A C 1
ATOM 772 O O . THR A 1 115 ? 23.932 1.583 3.897 1.00 13.36 135 THR A O 1
ATOM 776 N N . TRP A 1 116 ? 22.509 2.342 5.479 1.00 12.77 136 TRP A N 1
ATOM 777 C CA . TRP A 1 116 ? 23.374 2.006 6.612 1.00 12.15 136 TRP A CA 1
ATOM 778 C C . TRP A 1 116 ? 22.874 0.840 7.467 1.00 11.82 136 TRP A C 1
ATOM 779 O O . TRP A 1 116 ? 23.033 0.841 8.701 1.00 12.25 136 TRP A O 1
ATOM 790 N N . SER A 1 117 ? 22.282 -0.145 6.803 1.00 11.56 137 SER A N 1
ATOM 791 C CA . SER A 1 117 ? 21.799 -1.347 7.473 1.00 11.41 137 SER A CA 1
ATOM 792 C C . SER A 1 117 ? 22.757 -2.544 7.370 1.00 11.57 137 SER A C 1
ATOM 793 O O . SER A 1 117 ? 22.466 -3.601 7.916 1.00 10.86 137 SER A O 1
ATOM 796 N N . THR A 1 118 ? 23.894 -2.383 6.686 1.00 11.80 138 THR A N 1
ATOM 797 C CA . THR A 1 118 ? 24.795 -3.518 6.458 1.00 12.58 138 THR A CA 1
ATOM 798 C C . THR A 1 118 ? 25.341 -4.144 7.742 1.00 11.69 138 THR A C 1
ATOM 799 O O . THR A 1 118 ? 25.527 -5.354 7.797 1.00 11.86 138 THR A O 1
ATOM 803 N N . ASN A 1 119 ? 25.600 -3.321 8.758 1.00 11.28 139 ASN A N 1
ATOM 804 C CA . ASN A 1 119 ? 26.170 -3.824 10.019 1.00 11.56 139 ASN A CA 1
ATOM 805 C C . ASN A 1 119 ? 25.135 -4.302 11.056 1.00 11.42 139 ASN A C 1
ATOM 806 O O . ASN A 1 119 ? 25.506 -4.756 12.146 1.00 11.31 139 ASN A O 1
ATOM 811 N N . PHE A 1 120 ? 23.843 -4.202 10.743 1.00 11.26 1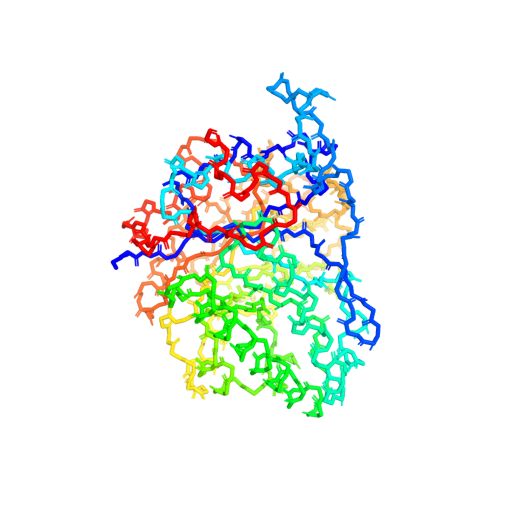40 PHE A N 1
ATOM 812 C CA . PHE A 1 120 ? 22.826 -4.594 11.734 1.00 10.87 140 PHE A CA 1
ATOM 813 C C . PHE A 1 120 ? 22.900 -6.074 12.160 1.00 11.02 140 PHE A C 1
ATOM 814 O O . PHE A 1 120 ? 22.850 -6.367 13.352 1.00 11.15 140 PHE A O 1
ATOM 822 N N . PRO A 1 121 ? 22.999 -7.004 11.192 1.00 11.52 141 PRO A N 1
ATOM 823 C CA . PRO A 1 121 ? 23.142 -8.420 11.559 1.00 11.48 141 PRO A CA 1
ATOM 824 C C . PRO A 1 121 ? 24.238 -8.652 12.614 1.00 10.92 141 PRO A C 1
ATOM 825 O O . PRO A 1 121 ? 23.971 -9.258 13.654 1.00 11.54 141 PRO A O 1
ATOM 829 N N . ALA A 1 122 ? 25.440 -8.142 12.365 1.00 10.92 142 ALA A N 1
ATOM 830 C CA . ALA A 1 122 ? 26.511 -8.257 13.353 1.00 11.19 142 ALA A CA 1
ATOM 831 C C . ALA A 1 122 ? 26.218 -7.474 14.644 1.00 10.72 142 ALA A C 1
ATOM 832 O O . ALA A 1 122 ? 26.419 -7.999 15.740 1.00 11.45 142 ALA A O 1
ATOM 834 N N . ALA A 1 123 ? 25.749 -6.231 14.528 1.00 10.90 143 ALA A N 1
ATOM 835 C CA . ALA A 1 123 ? 25.450 -5.420 15.725 1.00 10.27 143 ALA A CA 1
ATOM 836 C C . ALA A 1 123 ? 24.424 -6.081 16.666 1.00 10.37 143 ALA A C 1
ATOM 837 O O . ALA A 1 123 ? 24.467 -5.882 17.891 1.00 10.52 143 ALA A O 1
ATOM 839 N N . ALA A 1 124 ? 23.520 -6.878 16.091 1.00 10.37 144 ALA A N 1
ATOM 840 C CA . ALA A 1 124 ? 22.489 -7.556 16.873 1.00 10.03 144 ALA A CA 1
ATOM 841 C C . ALA A 1 124 ? 22.898 -8.962 17.297 1.00 10.14 144 ALA A C 1
ATOM 842 O O . ALA A 1 124 ? 22.129 -9.640 17.983 1.00 10.49 144 ALA A O 1
ATOM 844 N N . SER A 1 125 ? 24.113 -9.375 16.916 1.00 10.51 145 SER A N 1
ATOM 845 C CA . SER A 1 125 ? 24.493 -10.801 16.942 1.00 10.97 145 SER A CA 1
ATOM 846 C C . SER A 1 125 ? 24.847 -11.406 18.304 1.00 11.12 145 SER A C 1
ATOM 847 O O . SER A 1 125 ? 24.622 -12.605 18.523 1.00 11.98 145 SER A O 1
ATOM 850 N N . THR A 1 126 ? 25.403 -10.598 19.208 1.00 10.76 146 THR A N 1
ATOM 851 C CA . THR A 1 126 ? 25.792 -11.106 20.529 1.00 11.08 146 THR A CA 1
ATOM 852 C C . THR A 1 126 ? 25.269 -10.246 21.667 1.00 11.21 146 THR A C 1
ATOM 853 O O . THR A 1 126 ? 24.850 -9.106 21.464 1.00 11.34 146 THR A O 1
ATOM 857 N N . GLU A 1 127 ? 25.340 -10.786 22.878 1.00 11.79 147 GLU A N 1
ATOM 858 C CA . GLU A 1 127 ? 24.966 -10.029 24.060 1.00 12.89 147 GLU A CA 1
ATOM 859 C C . GLU A 1 127 ? 25.829 -8.758 24.193 1.00 12.14 147 GLU A C 1
ATOM 860 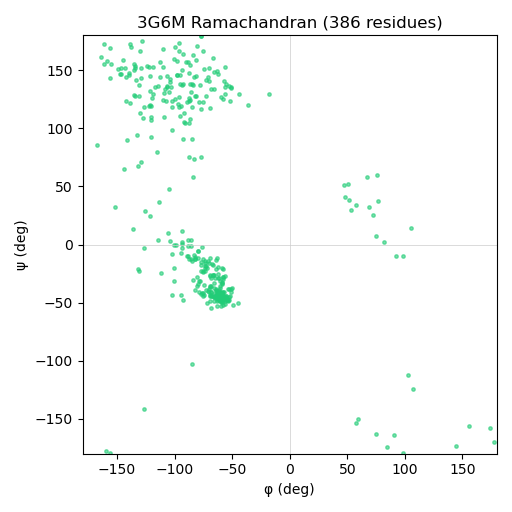O O . GLU A 1 127 ? 25.338 -7.708 24.624 1.00 11.73 147 GLU A O 1
ATOM 866 N N . ALA A 1 128 ? 27.094 -8.851 23.776 1.00 11.19 148 ALA A N 1
ATOM 867 C CA . ALA A 1 128 ? 28.035 -7.740 23.903 1.00 10.91 148 ALA A CA 1
ATOM 868 C C . ALA A 1 128 ? 27.755 -6.663 22.861 1.00 10.20 148 ALA A C 1
ATOM 869 O O . ALA A 1 128 ? 27.786 -5.468 23.163 1.00 10.18 148 ALA A O 1
ATOM 871 N N . THR A 1 129 ? 27.462 -7.080 21.634 1.00 9.55 149 THR A N 1
ATOM 872 C CA . THR A 1 129 ? 27.208 -6.090 20.587 1.00 9.11 149 THR A CA 1
ATOM 873 C C . THR A 1 129 ? 25.869 -5.398 20.828 1.00 8.69 149 THR A C 1
ATOM 874 O O . THR A 1 129 ? 25.756 -4.180 20.642 1.00 8.90 149 THR A O 1
ATOM 878 N N . ARG A 1 130 ? 24.867 -6.169 21.258 1.00 8.31 150 ARG A N 1
ATOM 879 C CA . ARG A 1 130 ? 23.557 -5.597 21.587 1.00 8.17 150 ARG A CA 1
ATOM 880 C C . ARG A 1 130 ? 23.673 -4.601 22.747 1.00 8.09 150 ARG A C 1
ATOM 881 O O . ARG A 1 130 ? 23.099 -3.506 22.700 1.00 8.26 150 ARG A O 1
ATOM 889 N N . ALA A 1 131 ? 24.454 -4.955 23.770 1.00 7.82 151 ALA A N 1
ATOM 890 C CA . ALA A 1 131 ? 24.680 -4.040 24.889 1.00 7.68 151 ALA A CA 1
ATOM 891 C C . ALA A 1 131 ? 25.350 -2.747 24.440 1.00 7.89 151 ALA A C 1
ATOM 892 O O . ALA A 1 131 ? 24.914 -1.667 24.819 1.00 7.90 151 ALA A O 1
ATOM 894 N N . THR A 1 132 ? 26.382 -2.863 23.606 1.00 7.88 152 THR A N 1
ATOM 895 C CA . THR A 1 132 ? 27.038 -1.689 23.023 1.00 7.31 152 THR A CA 1
ATOM 896 C C . THR A 1 132 ? 26.062 -0.788 22.244 1.00 7.26 152 THR A C 1
ATOM 897 O O . THR A 1 132 ? 26.076 0.434 22.404 1.00 7.32 152 THR A O 1
ATOM 901 N N . PHE A 1 133 ? 25.231 -1.398 21.401 1.00 7.31 153 PHE A N 1
ATOM 902 C CA . PHE A 1 133 ? 24.211 -0.662 20.660 1.00 7.95 153 PHE A CA 1
ATOM 903 C C . PHE A 1 133 ? 23.239 0.054 21.613 1.00 7.53 153 PHE A C 1
ATOM 904 O O . PHE A 1 133 ? 22.994 1.260 21.429 1.00 8.36 153 PHE A O 1
ATOM 912 N N . ALA A 1 134 ? 22.708 -0.670 22.620 1.00 8.26 154 ALA A N 1
ATOM 913 C CA . ALA A 1 134 ? 21.847 -0.074 23.665 1.00 9.00 154 ALA A CA 1
ATOM 914 C C . ALA A 1 134 ? 22.544 1.234 24.087 1.00 8.90 154 ALA A C 1
ATOM 915 O O . ALA A 1 134 ? 21.889 2.257 24.258 1.00 9.11 154 ALA A O 1
ATOM 917 N N . LYS A 1 135 ? 23.834 1.213 24.406 1.00 9.79 155 LYS A N 1
ATOM 918 C CA . LYS A 1 135 ? 24.332 1.850 25.597 1.00 9.55 155 LYS A CA 1
ATOM 919 C C . LYS A 1 135 ? 24.687 3.151 24.806 1.00 9.30 155 LYS A C 1
ATOM 920 O O . LYS A 1 135 ? 24.384 4.277 25.217 1.00 9.28 155 LYS A O 1
ATOM 926 N N . THR A 1 136 ? 25.275 2.964 23.612 1.00 9.04 156 THR A N 1
ATOM 927 C CA . THR A 1 136 ? 25.710 4.088 22.757 1.00 8.57 156 THR A CA 1
ATOM 928 C C . THR A 1 136 ? 24.522 4.872 22.176 1.00 8.31 156 THR A C 1
ATOM 929 O O . THR A 1 136 ? 24.581 6.101 22.063 1.00 8.62 156 THR A O 1
ATOM 933 N N . ALA A 1 137 ? 23.439 4.159 21.857 1.00 8.41 157 ALA A N 1
ATOM 934 C CA . ALA A 1 137 ? 22.213 4.784 21.351 1.00 8.45 157 ALA A CA 1
ATOM 935 C C . ALA A 1 137 ? 21.569 5.672 22.415 1.00 8.45 157 ALA A C 1
ATOM 936 O O . ALA A 1 137 ? 21.222 6.835 22.152 1.00 9.27 157 ALA A O 1
ATOM 938 N N . VAL A 1 138 ? 21.416 5.126 23.624 1.00 8.31 158 VAL A N 1
ATOM 939 C CA . VAL A 1 138 ? 20.835 5.886 24.724 1.00 8.46 158 VAL A CA 1
ATOM 940 C C . VAL A 1 138 ? 21.742 7.057 25.125 1.00 8.36 158 VAL A C 1
ATOM 941 O O . VAL A 1 138 ? 21.247 8.124 25.490 1.00 7.70 158 VAL A O 1
ATOM 945 N N . GLU A 1 139 ? 23.056 6.867 25.005 1.00 8.34 159 GLU A N 1
ATOM 946 C CA . GLU A 1 139 ? 23.998 7.944 25.296 1.00 9.71 159 GLU A CA 1
ATOM 947 C C . GLU A 1 139 ? 23.723 9.170 24.409 1.00 8.41 159 GLU A C 1
ATOM 948 O O . GLU A 1 139 ? 23.664 10.287 24.905 1.00 8.26 159 GLU A O 1
ATOM 954 N N . PHE A 1 140 ? 23.548 8.953 23.103 1.00 7.97 160 PHE A N 1
ATOM 955 C CA . PHE A 1 140 ? 23.163 10.036 22.202 1.00 7.83 160 PHE A CA 1
ATOM 956 C C . PHE A 1 140 ? 21.819 10.644 22.603 1.00 7.44 160 PHE A C 1
ATOM 957 O O . PHE A 1 140 ? 21.678 11.860 22.696 1.00 7.22 160 PHE A O 1
ATOM 965 N N . MET A 1 141 ? 20.829 9.794 22.845 1.00 7.23 161 MET A N 1
ATOM 966 C CA . MET A 1 141 ? 19.514 10.294 23.212 1.00 7.56 161 MET A CA 1
ATOM 967 C C . MET A 1 141 ? 19.596 11.222 24.429 1.00 7.48 161 MET A C 1
ATOM 968 O O . MET A 1 141 ? 19.033 12.315 24.413 1.00 7.36 161 MET A O 1
ATOM 973 N N . LYS A 1 142 ? 20.314 10.790 25.465 1.00 7.80 162 LYS A N 1
ATOM 974 C CA . LYS A 1 142 ? 20.359 11.546 26.723 1.00 8.58 162 LYS A CA 1
ATOM 975 C C . LYS A 1 142 ? 21.274 12.774 26.675 1.00 8.45 162 LYS A C 1
ATOM 976 O O . LYS A 1 142 ? 21.099 13.710 27.470 1.00 9.75 162 LYS A O 1
ATOM 982 N N . ASP A 1 143 ? 22.239 12.773 25.751 1.00 8.75 163 ASP A N 1
ATOM 983 C CA . ASP A 1 143 ? 23.125 13.936 25.539 1.00 8.35 163 ASP A CA 1
ATOM 984 C C . ASP A 1 143 ? 22.459 14.990 24.657 1.00 8.30 163 ASP A C 1
ATOM 985 O O . ASP A 1 143 ? 22.583 16.191 24.887 1.00 8.36 163 ASP A O 1
ATOM 990 N N . TRP A 1 144 ? 21.748 14.512 23.643 1.00 7.64 164 TRP A N 1
ATOM 991 C CA . TRP A 1 144 ? 21.145 15.370 22.642 1.00 7.99 164 TRP A CA 1
ATOM 992 C C . TRP A 1 144 ? 19.766 15.897 23.068 1.00 7.69 164 TRP A C 1
ATOM 993 O O . TRP A 1 144 ? 19.234 16.795 22.426 1.00 7.81 164 TRP A O 1
ATOM 1004 N N . GLY A 1 145 ? 19.192 15.336 24.132 1.00 7.27 165 GLY A N 1
ATOM 1005 C CA . GLY A 1 145 ? 17.879 15.784 24.611 1.00 7.39 165 GLY A CA 1
ATOM 1006 C C . GLY A 1 145 ? 16.714 15.268 23.770 1.00 7.06 165 GLY A C 1
ATOM 1007 O O . GLY A 1 145 ? 15.736 15.977 23.562 1.00 7.26 165 GLY A O 1
ATOM 1008 N N . PHE A 1 146 ? 16.828 14.025 23.304 1.00 6.87 166 PHE A N 1
ATOM 1009 C CA . PHE A 1 146 ? 15.797 13.385 22.479 1.00 7.09 166 PHE A CA 1
ATOM 1010 C C . PHE A 1 146 ? 14.860 12.519 23.332 1.00 7.31 166 PHE A C 1
ATOM 1011 O O . PHE A 1 146 ? 15.161 12.219 24.498 1.00 7.91 166 PHE A O 1
ATOM 1019 N N . ASP A 1 147 ? 13.731 12.116 22.744 1.00 6.73 167 ASP A N 1
ATOM 1020 C CA . ASP A 1 147 ? 12.664 11.420 23.474 1.00 7.30 167 ASP A CA 1
ATOM 1021 C C . ASP A 1 147 ? 12.587 9.914 23.270 1.00 7.36 167 ASP A C 1
ATOM 1022 O O . ASP A 1 147 ? 11.799 9.241 23.940 1.00 7.47 167 ASP A O 1
ATOM 1027 N N . GLY A 1 148 ? 13.373 9.383 22.338 1.00 7.17 168 GLY A N 1
ATOM 1028 C CA . GLY A 1 148 ? 13.394 7.937 22.113 1.00 7.02 168 GLY A CA 1
ATOM 1029 C C . GLY A 1 148 ? 14.306 7.533 20.977 1.00 7.17 168 GLY A C 1
ATOM 1030 O O . GLY A 1 148 ? 15.074 8.362 20.458 1.00 7.03 168 GLY A O 1
ATOM 1031 N N . ILE A 1 149 ? 14.198 6.262 20.593 1.00 6.74 169 ILE A N 1
ATOM 1032 C CA . ILE A 1 149 ? 15.065 5.671 19.577 1.00 7.58 169 ILE A CA 1
ATOM 1033 C C . ILE A 1 149 ? 14.225 4.949 18.550 1.00 6.86 169 ILE A C 1
ATOM 1034 O O . ILE A 1 149 ? 13.281 4.245 18.900 1.00 6.84 169 ILE A O 1
ATOM 1039 N N . ASP A 1 150 ? 14.576 5.131 17.283 1.00 6.63 170 ASP A N 1
ATOM 1040 C CA . ASP A 1 150 ? 13.873 4.486 16.192 1.00 7.08 170 ASP A CA 1
ATOM 1041 C C . ASP A 1 150 ? 14.908 3.656 15.441 1.00 7.32 170 ASP A C 1
ATOM 1042 O O . ASP A 1 150 ? 15.894 4.185 14.955 1.00 6.67 170 ASP A O 1
ATOM 1047 N N . VAL A 1 151 ? 14.686 2.347 15.383 1.00 7.60 171 VAL A N 1
ATOM 1048 C CA . VAL A 1 151 ? 15.660 1.432 14.775 1.00 7.50 171 VAL A CA 1
ATOM 1049 C C . VAL A 1 151 ? 15.174 1.053 13.389 1.00 7.51 171 VAL A C 1
ATOM 1050 O O . VAL A 1 151 ? 14.087 0.506 13.235 1.00 7.23 171 VAL A O 1
ATOM 1054 N N . ASP A 1 152 ? 15.969 1.401 12.381 1.00 7.74 172 ASP A N 1
ATOM 1055 C CA . ASP A 1 152 ? 15.587 1.177 10.994 1.00 8.17 172 ASP A CA 1
ATOM 1056 C C . ASP A 1 152 ? 16.512 0.168 10.314 1.00 8.42 172 ASP A C 1
ATOM 1057 O O . ASP A 1 152 ? 17.425 0.550 9.558 1.00 8.73 172 ASP A O 1
ATOM 1062 N N . TRP A 1 153 ? 16.261 -1.117 10.584 1.00 9.01 173 TRP A N 1
ATOM 1063 C CA . TRP A 1 153 ? 17.058 -2.208 10.039 1.00 9.41 173 TRP A CA 1
ATOM 1064 C C . TRP A 1 153 ? 16.372 -2.723 8.797 1.00 10.09 173 TRP A C 1
ATOM 1065 O O . TRP A 1 153 ? 15.298 -3.325 8.875 1.00 9.92 173 TRP A O 1
ATOM 1076 N N . GLU A 1 154 ? 16.991 -2.477 7.650 1.00 11.01 174 GLU A N 1
ATOM 1077 C CA . GLU A 1 154 ? 16.411 -2.867 6.373 1.00 12.44 174 GLU A CA 1
ATOM 1078 C C . GLU A 1 154 ? 17.343 -3.821 5.642 1.00 12.69 174 GLU A C 1
ATOM 1079 O O . GLU A 1 154 ? 18.225 -3.358 4.907 1.00 13.29 174 GLU A O 1
ATOM 1085 N N . TYR A 1 155 ? 17.181 -5.138 5.810 1.00 12.72 175 TYR A N 1
ATOM 1086 C CA . TYR A 1 155 ? 16.153 -5.812 6.623 1.00 12.32 175 TYR A CA 1
ATOM 1087 C C . TYR A 1 155 ? 16.738 -7.098 7.212 1.00 11.96 175 TYR A C 1
ATOM 1088 O O . TYR A 1 155 ? 17.626 -7.697 6.592 1.00 11.39 175 TYR A O 1
ATOM 1097 N N . PRO A 1 156 ? 16.230 -7.556 8.385 1.00 11.97 176 PRO A N 1
ATOM 1098 C CA . PRO A 1 156 ? 16.596 -8.911 8.831 1.00 12.03 176 PRO A CA 1
ATOM 1099 C C . PRO A 1 156 ? 16.369 -9.952 7.723 1.00 12.30 176 PRO A C 1
ATOM 1100 O O . PRO A 1 156 ? 15.328 -9.934 7.051 1.00 11.92 176 PRO A O 1
ATOM 1104 N N . ALA A 1 157 ? 17.347 -10.831 7.541 1.00 12.72 177 ALA A N 1
ATOM 1105 C CA . ALA A 1 157 ? 17.310 -11.829 6.473 1.00 13.85 177 ALA A CA 1
ATOM 1106 C C . ALA A 1 157 ? 16.928 -13.214 6.988 1.00 13.69 177 ALA A C 1
ATOM 1107 O O . ALA A 1 157 ? 16.107 -13.904 6.380 1.00 15.65 177 ALA A O 1
ATOM 1109 N N . SER A 1 158 ? 17.501 -13.609 8.118 1.00 13.54 178 SER A N 1
ATOM 1110 C CA . SER A 1 158 ? 17.312 -14.959 8.644 1.00 13.55 178 SER A CA 1
ATOM 1111 C C . SER A 1 158 ? 16.462 -14.986 9.912 1.00 13.07 178 SER A C 1
ATOM 1112 O O . SER A 1 158 ? 16.200 -13.949 10.536 1.00 12.65 178 SER A O 1
ATOM 1115 N N . GLU A 1 159 ? 16.051 -16.193 10.293 1.00 13.43 179 GLU A N 1
ATOM 1116 C CA . GLU A 1 159 ? 15.373 -16.417 11.565 1.00 13.58 179 GLU A CA 1
ATOM 1117 C C . GLU A 1 159 ? 16.266 -15.939 12.720 1.00 12.58 179 GLU A C 1
ATOM 1118 O O . GLU A 1 159 ? 15.787 -15.315 13.672 1.00 11.91 179 GLU A O 1
ATOM 1124 N N . THR A 1 160 ? 17.566 -16.219 12.610 1.00 12.04 180 THR A N 1
ATOM 1125 C CA . THR A 1 160 ? 18.567 -15.732 13.577 1.00 11.68 180 THR A CA 1
ATOM 1126 C C . THR A 1 160 ? 18.520 -14.204 13.696 1.00 10.93 180 THR A C 1
ATOM 1127 O O . THR A 1 160 ? 18.427 -13.664 14.807 1.00 10.10 180 THR A O 1
ATOM 1131 N N . ASP A 1 161 ? 18.571 -13.513 12.554 1.00 10.03 181 ASP A N 1
ATOM 1132 C CA . ASP A 1 161 ? 18.419 -12.042 12.539 1.00 10.17 181 ASP A CA 1
ATOM 1133 C C . ASP A 1 161 ? 17.108 -11.581 13.198 1.00 10.09 181 ASP A C 1
ATOM 1134 O O . ASP A 1 161 ? 17.101 -10.607 13.960 1.00 9.64 181 ASP A O 1
ATOM 1139 N N . ALA A 1 162 ? 16.002 -12.253 12.872 1.00 9.66 182 ALA A N 1
ATOM 1140 C CA . ALA A 1 162 ? 14.685 -11.874 13.417 1.00 10.07 182 ALA A CA 1
ATOM 1141 C C . ALA A 1 162 ? 14.661 -11.971 14.952 1.00 10.55 182 ALA A C 1
ATOM 1142 O O . ALA A 1 162 ? 14.193 -11.049 15.635 1.00 9.94 182 ALA A O 1
ATOM 1144 N N . ASN A 1 163 ? 15.173 -13.088 15.478 1.00 10.69 183 ASN A N 1
ATOM 1145 C CA . ASN A 1 163 ? 15.319 -13.279 16.929 1.00 10.72 183 ASN A CA 1
ATOM 1146 C C . ASN A 1 163 ? 16.280 -12.264 17.552 1.00 10.51 183 ASN A C 1
ATOM 1147 O O . ASN A 1 163 ? 15.971 -11.647 18.583 1.00 10.53 183 ASN A O 1
ATOM 1152 N N . ASN A 1 164 ? 17.427 -12.072 16.910 1.00 9.41 184 ASN A N 1
ATOM 1153 C CA . ASN A 1 164 ? 18.384 -11.052 17.364 1.00 9.05 184 ASN A CA 1
ATOM 1154 C C . ASN A 1 164 ? 17.818 -9.643 17.386 1.00 8.95 184 ASN A C 1
ATOM 1155 O O . ASN A 1 164 ? 18.193 -8.828 18.242 1.00 8.78 184 ASN A O 1
ATOM 1160 N N . MET A 1 165 ? 16.920 -9.352 16.449 1.00 9.42 185 MET A N 1
ATOM 1161 C CA . MET A 1 165 ? 16.293 -8.031 16.402 1.00 8.80 185 MET A CA 1
ATOM 1162 C C . MET A 1 165 ? 15.460 -7.778 17.659 1.00 8.70 185 MET A C 1
ATOM 1163 O O . MET A 1 165 ? 15.508 -6.681 18.239 1.00 8.64 185 MET A O 1
ATOM 1168 N N . VAL A 1 166 ? 14.707 -8.802 18.065 1.00 8.76 186 VAL A N 1
ATOM 1169 C CA . VAL A 1 166 ? 13.890 -8.740 19.271 1.00 8.65 186 VAL A CA 1
ATOM 1170 C C . VAL A 1 166 ? 14.797 -8.552 20.482 1.00 8.85 186 VAL A C 1
ATOM 1171 O O . VAL A 1 166 ? 14.556 -7.671 21.307 1.00 8.34 186 VAL A O 1
ATOM 1175 N N . LEU A 1 167 ? 15.849 -9.365 20.569 1.00 8.68 187 LEU A N 1
ATOM 1176 C CA . LEU A 1 167 ? 16.826 -9.245 21.658 1.00 8.88 187 LEU A CA 1
ATOM 1177 C C . LEU A 1 167 ? 17.455 -7.849 21.734 1.00 8.45 187 LEU A C 1
ATOM 1178 O O . LEU A 1 167 ? 17.585 -7.284 22.822 1.00 7.79 187 LEU A O 1
ATOM 1183 N N . LEU A 1 168 ? 17.836 -7.316 20.571 1.00 8.99 188 LEU A N 1
ATOM 1184 C CA . LEU A 1 168 ? 18.392 -5.965 20.471 1.00 8.45 188 LEU A CA 1
ATOM 1185 C C . LEU A 1 168 ? 17.409 -4.933 21.031 1.00 8.82 188 LEU A C 1
ATOM 1186 O O . LEU A 1 168 ? 17.750 -4.121 21.886 1.00 8.00 188 LEU A O 1
ATOM 1191 N N . LEU A 1 169 ? 16.176 -4.975 20.544 1.00 8.48 189 LEU A N 1
ATOM 1192 C CA . LEU A 1 169 ? 15.163 -4.027 21.006 1.00 7.85 189 LEU A CA 1
ATOM 1193 C C . LEU A 1 169 ? 14.855 -4.135 22.506 1.00 7.81 189 LEU A C 1
ATOM 1194 O O . LEU A 1 169 ? 14.725 -3.114 23.176 1.00 8.51 189 LEU A O 1
ATOM 1199 N N . GLN A 1 170 ? 14.779 -5.362 23.024 1.00 8.09 190 GLN A N 1
ATOM 1200 C CA . GLN A 1 170 ? 14.657 -5.598 24.471 1.00 8.42 190 GLN A CA 1
ATOM 1201 C C . GLN A 1 170 ? 15.813 -5.004 25.278 1.00 8.54 190 GLN A C 1
ATOM 1202 O O . GLN A 1 170 ? 15.590 -4.447 26.355 1.00 8.70 190 GLN A O 1
ATOM 1208 N N . ARG A 1 171 ? 17.037 -5.127 24.762 1.00 8.50 191 ARG A N 1
ATOM 1209 C CA . ARG A 1 171 ? 18.215 -4.564 25.427 1.00 8.46 191 ARG A CA 1
ATOM 1210 C C . ARG A 1 171 ? 18.187 -3.037 25.403 1.00 8.42 191 ARG A C 1
ATOM 1211 O O . ARG A 1 171 ? 18.616 -2.387 26.351 1.00 9.20 191 ARG A O 1
ATOM 1219 N N . VAL A 1 172 ? 17.686 -2.472 24.310 1.00 8.58 192 VAL A N 1
ATOM 1220 C CA . VAL A 1 172 ? 17.530 -1.026 24.230 1.00 8.68 192 VAL A CA 1
ATOM 1221 C C . VAL A 1 172 ? 16.442 -0.562 25.205 1.00 8.78 192 VAL A C 1
ATOM 1222 O O . VAL A 1 172 ? 16.631 0.430 25.918 1.00 8.04 192 VAL A O 1
ATOM 1226 N N . ARG A 1 173 ? 15.323 -1.285 25.235 1.00 9.16 193 ARG A N 1
ATOM 1227 C CA . ARG A 1 173 ? 14.251 -1.022 26.194 1.00 9.34 193 ARG A CA 1
ATOM 1228 C C . ARG A 1 173 ? 14.763 -1.033 27.634 1.00 9.60 193 ARG A C 1
ATOM 1229 O O . ARG A 1 173 ? 14.427 -0.130 28.404 1.00 9.06 193 ARG A O 1
ATOM 1237 N N . GLN A 1 174 ? 15.557 -2.057 27.986 1.00 9.84 194 GLN A N 1
ATOM 1238 C CA . GLN A 1 174 ? 16.216 -2.130 29.293 1.00 11.39 194 GLN A CA 1
ATOM 1239 C C . GLN A 1 174 ? 17.024 -0.850 29.579 1.00 10.14 194 GLN A C 1
ATOM 1240 O O . GLN A 1 174 ? 16.918 -0.251 30.654 1.00 10.06 194 GLN A O 1
ATOM 1246 N N . GLU A 1 175 ? 17.823 -0.428 28.604 1.00 9.35 195 GLU A N 1
ATOM 1247 C CA . GLU A 1 175 ? 18.707 0.718 28.794 1.00 8.84 195 GLU A CA 1
ATOM 1248 C C . GLU A 1 175 ? 17.900 2.020 28.986 1.00 8.82 195 GLU A C 1
ATOM 1249 O O . GLU A 1 175 ? 18.207 2.842 29.856 1.00 8.71 195 GLU A O 1
ATOM 1255 N N . LEU A 1 176 ? 16.854 2.189 28.181 1.00 8.43 196 LEU A N 1
ATOM 1256 C CA . LEU A 1 176 ? 15.954 3.332 28.320 1.00 8.93 196 LEU A CA 1
ATOM 1257 C C . LEU A 1 176 ? 15.298 3.391 29.699 1.00 8.94 196 LEU A C 1
ATOM 1258 O O . LEU A 1 176 ? 15.202 4.464 30.295 1.00 9.81 196 LEU A O 1
ATOM 1263 N N . ASP A 1 177 ? 14.852 2.229 30.191 1.00 9.49 197 ASP A N 1
ATOM 1264 C CA . ASP A 1 177 ? 14.162 2.130 31.474 1.00 10.06 197 ASP A CA 1
ATOM 1265 C C . ASP A 1 177 ? 15.099 2.476 32.638 1.00 9.92 197 ASP A C 1
ATOM 1266 O O . ASP A 1 177 ? 14.723 3.241 33.539 1.00 9.41 197 ASP A O 1
ATOM 1271 N N . SER A 1 178 ? 16.314 1.925 32.593 1.00 10.11 198 SER A N 1
ATOM 1272 C CA . SER A 1 178 ? 17.313 2.166 33.637 1.00 10.33 198 SER A CA 1
ATOM 1273 C C . SER A 1 178 ? 17.800 3.609 33.595 1.00 9.79 198 SER A C 1
ATOM 1274 O O . SER A 1 178 ? 17.924 4.259 34.646 1.00 9.75 198 SER A O 1
ATOM 1277 N N . TYR A 1 179 ? 18.064 4.117 32.385 1.00 8.94 199 TYR A N 1
ATOM 1278 C CA . TYR A 1 179 ? 18.415 5.523 32.232 1.00 9.34 199 TYR A CA 1
ATOM 1279 C C . TYR A 1 179 ? 17.341 6.409 32.882 1.00 8.95 199 TYR A C 1
ATOM 1280 O O . TYR A 1 179 ? 17.647 7.335 33.645 1.00 9.72 199 TYR A O 1
ATOM 1289 N N . SER A 1 180 ? 16.084 6.130 32.556 1.00 9.41 200 SER A N 1
ATOM 1290 C CA . SER A 1 180 ? 14.977 6.943 33.048 1.00 9.26 200 SER A CA 1
ATOM 1291 C C . SER A 1 180 ? 14.802 6.895 34.575 1.00 9.05 200 SER A C 1
ATOM 1292 O O . SER A 1 180 ? 14.483 7.913 35.189 1.00 9.03 200 SER A O 1
ATOM 1295 N N . ALA A 1 181 ? 14.969 5.712 35.164 1.00 8.89 201 ALA A N 1
ATOM 1296 C CA . ALA A 1 181 ? 14.873 5.575 36.617 1.00 9.22 201 ALA A CA 1
ATOM 1297 C C . ALA A 1 181 ? 15.937 6.437 37.298 1.00 9.50 201 ALA A C 1
ATOM 1298 O O . ALA A 1 181 ? 15.689 7.027 38.340 1.00 9.56 201 ALA A O 1
ATOM 1300 N N . THR A 1 182 ? 17.122 6.507 36.696 1.00 10.05 202 THR A N 1
ATOM 1301 C CA . THR A 1 182 ? 18.233 7.265 37.286 1.00 10.46 202 THR A CA 1
ATOM 1302 C C . THR A 1 182 ? 18.135 8.793 37.060 1.00 10.63 202 THR A C 1
ATOM 1303 O O . THR A 1 182 ? 18.404 9.579 37.981 1.00 11.23 202 THR A O 1
ATOM 1307 N N . TYR A 1 183 ? 17.731 9.202 35.850 1.00 10.47 203 TYR A N 1
ATOM 1308 C CA . TYR A 1 183 ? 17.908 10.581 35.364 1.00 10.73 203 TYR A CA 1
ATOM 1309 C C . TYR A 1 183 ? 16.664 11.317 34.836 1.00 10.95 203 TYR A C 1
ATOM 1310 O O . TYR A 1 183 ? 16.751 12.501 34.471 1.00 11.15 203 TYR A O 1
ATOM 1319 N N . ALA A 1 184 ? 15.517 10.645 34.796 1.00 10.33 204 ALA A N 1
ATOM 1320 C CA . ALA A 1 184 ? 14.352 11.231 34.138 1.00 10.06 204 ALA A CA 1
ATOM 1321 C C . ALA A 1 184 ? 13.050 11.070 34.915 1.00 9.77 204 ALA A C 1
ATOM 1322 O O . ALA A 1 184 ? 11.969 11.289 34.366 1.00 9.46 204 ALA A O 1
ATOM 1324 N N . ASN A 1 185 ? 13.154 10.687 36.188 1.00 9.74 205 ASN A N 1
ATOM 1325 C CA . ASN A 1 185 ? 11.970 10.437 37.015 1.00 10.48 205 ASN A CA 1
ATOM 1326 C C . ASN A 1 185 ? 10.918 9.548 36.349 1.00 10.22 205 ASN A C 1
ATOM 1327 O O . ASN A 1 185 ? 9.711 9.805 36.458 1.00 10.57 205 ASN A O 1
ATOM 1332 N N . GLY A 1 186 ? 11.371 8.506 35.656 1.00 10.01 206 GLY A N 1
ATOM 1333 C CA . GLY A 1 186 ? 10.446 7.519 35.123 1.00 9.92 206 GLY A CA 1
ATOM 1334 C C . GLY A 1 186 ? 9.786 7.892 33.814 1.00 9.58 206 GLY A C 1
ATOM 1335 O O . GLY A 1 186 ? 8.955 7.122 33.322 1.00 10.31 206 GLY A O 1
ATOM 1336 N N . TYR A 1 187 ? 10.152 9.052 33.257 1.00 9.07 207 TYR A N 1
ATOM 1337 C CA . TYR A 1 187 ? 9.710 9.425 31.904 1.00 8.52 207 TYR A CA 1
ATOM 1338 C C . TYR A 1 187 ? 9.834 8.229 30.949 1.00 8.49 207 TYR A C 1
ATOM 1339 O O . TYR A 1 187 ? 10.882 7.580 30.882 1.00 8.12 207 TYR A O 1
ATOM 1348 N N . HIS A 1 188 ? 8.759 7.930 30.221 1.00 8.56 208 HIS A N 1
ATOM 1349 C CA . HIS A 1 188 ? 8.770 6.803 29.301 1.00 8.51 208 HIS A CA 1
ATOM 1350 C C . HIS A 1 188 ? 9.367 7.203 27.949 1.00 8.34 208 HIS A C 1
ATOM 1351 O O . HIS A 1 188 ? 8.660 7.667 27.055 1.00 8.40 208 HIS A O 1
ATOM 1358 N N . PHE A 1 189 ? 10.676 7.044 27.809 1.00 8.12 209 PHE A N 1
ATOM 1359 C CA . PHE A 1 189 ? 11.290 7.227 26.488 1.00 7.98 209 PHE A CA 1
ATOM 1360 C C . PHE A 1 189 ? 10.807 6.156 25.537 1.00 7.73 209 PHE A C 1
ATOM 1361 O O . PHE A 1 189 ? 10.531 5.039 25.957 1.00 8.50 209 PHE A O 1
ATOM 1369 N N . GLN A 1 190 ? 10.710 6.510 24.260 1.00 7.53 210 GLN A N 1
ATOM 1370 C CA . GLN A 1 190 ? 10.028 5.655 23.298 1.00 6.70 210 GLN A CA 1
ATOM 1371 C C . GLN A 1 190 ? 10.965 4.823 22.435 1.00 6.85 210 GLN A C 1
ATOM 1372 O O . GLN A 1 190 ? 12.154 5.134 22.288 1.00 6.98 210 GLN A O 1
ATOM 1378 N N . LEU A 1 191 ? 10.417 3.755 21.861 1.00 6.78 211 LEU A N 1
ATOM 1379 C CA . LEU A 1 191 ? 11.194 2.844 21.029 1.00 7.02 211 LEU A CA 1
ATOM 1380 C C . LEU A 1 191 ? 10.312 2.403 19.871 1.00 7.37 211 LEU A C 1
ATOM 1381 O O . LEU A 1 191 ? 9.207 1.878 20.074 1.00 7.11 211 LEU A O 1
ATOM 1386 N N . SER A 1 192 ? 10.805 2.646 18.664 1.00 7.05 212 SER A N 1
ATOM 1387 C CA . SER A 1 192 ? 10.052 2.341 17.452 1.00 7.28 212 SER A CA 1
ATOM 1388 C C . SER A 1 192 ? 10.944 1.712 16.391 1.00 7.45 212 SER A C 1
ATOM 1389 O O . SER A 1 192 ? 12.170 1.646 16.538 1.00 7.72 212 SER A O 1
ATOM 1392 N N . ILE A 1 193 ? 10.310 1.212 15.340 1.00 7.19 213 ILE A N 1
ATOM 1393 C CA . ILE A 1 193 ? 11.041 0.740 14.157 1.00 6.72 213 ILE A CA 1
ATOM 1394 C C . ILE A 1 193 ? 10.369 1.249 12.884 1.00 6.45 213 ILE A C 1
ATOM 1395 O O . ILE A 1 193 ? 9.177 1.575 12.877 1.00 7.21 213 ILE A O 1
ATOM 1400 N N . ALA A 1 194 ? 11.156 1.336 11.819 1.00 6.13 214 ALA A N 1
ATOM 1401 C CA . ALA A 1 194 ? 10.602 1.398 10.473 1.00 5.98 214 ALA A CA 1
ATOM 1402 C C . ALA A 1 194 ? 10.395 -0.070 10.072 1.00 6.34 214 ALA A C 1
ATOM 1403 O O . ALA A 1 194 ? 11.303 -0.911 10.232 1.00 6.93 214 ALA A O 1
ATOM 1405 N N . ALA A 1 195 ? 9.205 -0.378 9.558 1.00 5.69 215 ALA A N 1
ATOM 1406 C CA . ALA A 1 195 ? 8.842 -1.757 9.228 1.00 6.61 215 ALA A CA 1
ATOM 1407 C C . ALA A 1 195 ? 8.471 -2.002 7.756 1.00 6.80 215 ALA A C 1
ATOM 1408 O O . ALA A 1 195 ? 7.847 -1.140 7.121 1.00 7.54 215 ALA A O 1
ATOM 1410 N N . PRO A 1 196 ? 8.829 -3.190 7.228 1.00 7.56 216 PRO A N 1
ATOM 1411 C CA . PRO A 1 196 ? 8.596 -3.512 5.815 1.00 7.72 216 PRO A CA 1
ATOM 1412 C C . PRO A 1 196 ? 7.131 -3.780 5.485 1.00 7.42 216 PRO A C 1
ATOM 1413 O O . PRO A 1 196 ? 6.419 -4.418 6.271 1.00 7.01 216 PRO A O 1
ATOM 1417 N N . ALA A 1 197 ? 6.707 -3.317 4.314 1.00 7.98 217 ALA A N 1
ATOM 1418 C CA . ALA A 1 197 ? 5.397 -3.676 3.771 1.00 8.42 217 ALA A CA 1
ATOM 1419 C C . ALA A 1 197 ? 5.478 -4.785 2.706 1.00 9.18 217 ALA A C 1
ATOM 1420 O O . ALA A 1 197 ? 4.450 -5.221 2.170 1.00 9.30 217 ALA A O 1
ATOM 1422 N N . GLY A 1 198 ? 6.702 -5.243 2.423 1.00 9.52 218 GLY A N 1
ATOM 1423 C CA . GLY A 1 198 ? 6.944 -6.379 1.529 1.00 9.93 218 GLY A CA 1
ATOM 1424 C C . GLY A 1 198 ? 6.892 -7.707 2.277 1.00 10.41 218 GLY A C 1
ATOM 1425 O O . GLY A 1 198 ? 7.628 -7.879 3.265 1.00 10.10 218 GLY A O 1
ATOM 1426 N N . PRO A 1 199 ? 6.014 -8.642 1.839 1.00 9.99 219 PRO A N 1
ATOM 1427 C CA . PRO A 1 199 ? 5.908 -9.947 2.535 1.00 10.50 219 PRO A CA 1
ATOM 1428 C C . PRO A 1 199 ? 7.230 -10.698 2.685 1.00 10.76 219 PRO A C 1
ATOM 1429 O O . PRO A 1 199 ? 7.481 -11.288 3.739 1.00 11.16 219 PRO A O 1
ATOM 1433 N N . SER A 1 200 ? 8.086 -10.653 1.666 1.00 10.78 220 SER A N 1
ATOM 1434 C CA . SER A 1 200 ? 9.369 -11.356 1.741 1.00 11.31 220 SER A CA 1
ATOM 1435 C C . SER A 1 200 ? 10.199 -10.888 2.934 1.00 11.52 220 SER A C 1
ATOM 1436 O O . SER A 1 200 ? 11.010 -11.655 3.462 1.00 12.29 220 SER A O 1
ATOM 1439 N N . HIS A 1 201 ? 9.981 -9.636 3.352 1.00 10.75 221 HIS A N 1
ATOM 1440 C CA . HIS A 1 201 ? 10.618 -9.101 4.551 1.00 10.87 221 HIS A CA 1
ATOM 1441 C C . HIS A 1 201 ? 9.774 -9.257 5.827 1.00 9.91 221 HIS A C 1
ATOM 1442 O O . HIS A 1 201 ? 10.300 -9.678 6.867 1.00 9.90 221 HIS A O 1
ATOM 1449 N N . TYR A 1 202 ? 8.488 -8.906 5.787 1.00 9.39 222 TYR A N 1
ATOM 1450 C CA . TYR A 1 202 ? 7.721 -8.973 7.030 1.00 9.57 222 TYR A CA 1
ATOM 1451 C C . TYR A 1 202 ? 7.466 -10.391 7.521 1.00 9.27 222 TYR A C 1
ATOM 1452 O O . TYR A 1 202 ? 7.323 -10.627 8.722 1.00 9.38 222 TYR A O 1
ATOM 1461 N N . ASN A 1 203 ? 7.457 -11.350 6.593 1.00 9.94 223 ASN A N 1
ATOM 1462 C CA . ASN A 1 203 ? 7.315 -12.767 6.956 1.00 10.34 223 ASN A CA 1
ATOM 1463 C C . ASN A 1 203 ? 8.522 -13.332 7.728 1.00 10.80 223 ASN A C 1
ATOM 1464 O O . ASN A 1 203 ? 8.427 -14.389 8.353 1.00 11.36 223 ASN A O 1
ATOM 1469 N N . VAL A 1 204 ? 9.648 -12.625 7.675 1.00 10.74 224 VAL A N 1
ATOM 1470 C CA . VAL A 1 204 ? 10.842 -12.994 8.449 1.00 10.63 224 VAL A CA 1
ATOM 1471 C C . VAL A 1 204 ? 10.708 -12.524 9.902 1.00 10.36 224 VAL A C 1
ATOM 1472 O O . VAL A 1 204 ? 11.200 -13.177 10.839 1.00 10.42 224 VAL A O 1
ATOM 1476 N N . LEU A 1 205 ? 10.046 -11.389 10.090 1.00 9.93 225 LEU A N 1
ATOM 1477 C CA . LEU A 1 205 ? 10.010 -10.733 11.405 1.00 9.66 225 LEU A CA 1
ATOM 1478 C C . LEU A 1 205 ? 9.184 -11.479 12.454 1.00 9.97 225 LEU A C 1
ATOM 1479 O O . LEU A 1 205 ? 8.224 -12.189 12.130 1.00 10.09 225 LEU A O 1
ATOM 1484 N N . LYS A 1 206 ? 9.568 -11.296 13.718 1.00 9.31 226 LYS A N 1
ATOM 1485 C CA . LYS A 1 206 ? 8.823 -11.819 14.849 1.00 9.51 226 LYS A CA 1
ATOM 1486 C C . LYS A 1 206 ? 7.771 -10.773 15.216 1.00 9.30 226 LYS A C 1
ATOM 1487 O O . LYS A 1 206 ? 7.927 -10.044 16.193 1.00 9.04 226 LYS A O 1
ATOM 1493 N N . LEU A 1 207 ? 6.711 -10.685 14.408 1.00 9.46 227 LEU A N 1
ATOM 1494 C CA . LEU A 1 207 ? 5.796 -9.534 14.489 1.00 9.79 227 LEU A CA 1
ATOM 1495 C C . LEU A 1 207 ? 5.137 -9.376 15.852 1.00 9.79 227 LEU A C 1
ATOM 1496 O O . LEU A 1 207 ? 5.139 -8.279 16.407 1.00 9.92 227 LEU A O 1
ATOM 1501 N N . ALA A 1 208 ? 4.604 -10.469 16.403 1.00 9.32 228 ALA A N 1
ATOM 1502 C CA . ALA A 1 208 ? 3.943 -10.403 17.713 1.00 9.18 228 ALA A CA 1
ATOM 1503 C C . ALA A 1 208 ? 4.897 -9.853 18.778 1.00 8.85 228 ALA A C 1
ATOM 1504 O O . ALA A 1 208 ? 4.541 -8.958 19.562 1.00 8.73 228 ALA A O 1
ATOM 1506 N N . GLN A 1 209 ? 6.116 -10.383 18.788 1.00 8.88 229 GLN A N 1
ATOM 1507 C CA . GLN A 1 209 ? 7.124 -9.976 19.770 1.00 10.24 229 GLN A CA 1
ATOM 1508 C C . GLN A 1 209 ? 7.512 -8.503 19.599 1.00 9.41 229 GLN A C 1
ATOM 1509 O O . GLN A 1 209 ? 7.667 -7.783 20.581 1.00 9.59 229 GLN A O 1
ATOM 1515 N N . LEU A 1 210 ? 7.623 -8.052 18.351 1.00 9.24 230 LEU A N 1
ATOM 1516 C CA . LEU A 1 210 ? 7.904 -6.651 18.057 1.00 9.62 230 LEU A CA 1
ATOM 1517 C C . LEU A 1 210 ? 6.764 -5.759 18.565 1.00 10.11 230 LEU A C 1
ATOM 1518 O O . LEU A 1 210 ? 7.004 -4.720 19.184 1.00 9.61 230 LEU A O 1
ATOM 1523 N N . GLY A 1 211 ? 5.524 -6.192 18.331 1.00 10.71 231 GLY A N 1
ATOM 1524 C CA . GLY A 1 211 ? 4.348 -5.442 18.795 1.00 11.60 231 GLY A CA 1
ATOM 1525 C C . GLY A 1 211 ? 4.304 -5.295 20.311 1.00 11.66 231 GLY A C 1
ATOM 1526 O O . GLY A 1 211 ? 3.802 -4.302 20.834 1.00 12.33 231 GLY A O 1
ATOM 1527 N N . SER A 1 212 ? 4.835 -6.288 21.015 1.00 11.77 232 SER A N 1
ATOM 1528 C CA . SER A 1 212 ? 4.834 -6.291 22.477 1.00 12.58 232 SER A CA 1
ATOM 1529 C C . SER A 1 212 ? 5.876 -5.316 23.032 1.00 12.68 232 SER A C 1
ATOM 1530 O O . SER A 1 212 ? 5.595 -4.556 23.968 1.00 12.76 232 SER A O 1
ATOM 1533 N N . VAL A 1 213 ? 7.075 -5.341 22.455 1.00 12.31 233 VAL A N 1
ATOM 1534 C CA . VAL A 1 213 ? 8.195 -4.583 23.021 1.00 12.23 233 VAL A CA 1
ATOM 1535 C C . VAL A 1 213 ? 8.165 -3.093 22.644 1.00 11.60 233 VAL A C 1
ATOM 1536 O O . VAL A 1 213 ? 8.501 -2.238 23.460 1.00 12.90 233 VAL A O 1
ATOM 1540 N N . LEU A 1 214 ? 7.727 -2.796 21.425 1.00 10.62 234 LEU A N 1
ATOM 1541 C CA . LEU A 1 214 ? 7.819 -1.439 20.861 1.00 8.99 234 LEU A CA 1
ATOM 1542 C C . LEU A 1 214 ? 6.648 -0.529 21.205 1.00 8.46 234 LEU A C 1
ATOM 1543 O O . LEU A 1 214 ? 5.524 -0.991 21.388 1.00 8.70 234 LEU A O 1
ATOM 1548 N N . ASP A 1 215 ? 6.897 0.779 21.201 1.00 8.58 235 ASP A N 1
ATOM 1549 C CA . ASP A 1 215 ? 5.807 1.753 21.305 1.00 8.08 235 ASP A CA 1
ATOM 1550 C C . ASP A 1 215 ? 5.060 1.872 19.979 1.00 8.03 235 ASP A C 1
ATOM 1551 O O . ASP A 1 215 ? 3.825 1.903 19.940 1.00 7.92 235 ASP A O 1
ATOM 1556 N N . ASN A 1 216 ? 5.827 1.895 18.896 1.00 7.84 236 ASN A N 1
ATOM 1557 C CA . ASN A 1 216 ? 5.263 2.107 17.579 1.00 7.82 236 ASN A CA 1
ATOM 1558 C C . ASN A 1 216 ? 6.001 1.359 16.487 1.00 7.82 236 ASN A C 1
ATOM 1559 O O . ASN A 1 216 ? 7.213 1.146 16.564 1.00 7.45 236 ASN A O 1
ATOM 1564 N N . ILE A 1 217 ? 5.231 0.947 15.492 1.00 7.72 237 ILE A N 1
ATOM 1565 C CA . ILE A 1 217 ? 5.757 0.290 14.300 1.00 8.53 237 ILE A CA 1
ATOM 1566 C C . ILE A 1 217 ? 5.354 1.164 13.113 1.00 8.45 237 ILE A C 1
ATOM 1567 O O . ILE A 1 217 ? 4.165 1.269 12.784 1.00 9.11 237 ILE A O 1
ATOM 1572 N N . ASN A 1 218 ? 6.344 1.813 12.508 1.00 8.16 238 ASN A N 1
ATOM 1573 C CA . ASN A 1 218 ? 6.113 2.747 11.401 1.00 8.06 238 ASN A CA 1
ATOM 1574 C C . ASN A 1 218 ? 6.193 1.980 10.096 1.00 8.32 238 ASN A C 1
ATOM 1575 O O . ASN A 1 218 ? 7.268 1.594 9.664 1.00 7.84 238 ASN A O 1
ATOM 1580 N N . LEU A 1 219 ? 5.035 1.728 9.492 1.00 8.02 239 LEU A N 1
ATOM 1581 C CA . LEU A 1 219 ? 4.971 0.896 8.305 1.00 8.22 239 LEU A CA 1
ATOM 1582 C C . LEU A 1 219 ? 5.396 1.690 7.074 1.00 8.09 239 LEU A C 1
ATOM 1583 O O . LEU A 1 219 ? 4.809 2.733 6.758 1.00 7.71 239 LEU A O 1
ATOM 1588 N N . MET A 1 220 ? 6.419 1.193 6.383 1.00 7.82 240 MET A N 1
ATOM 1589 C CA . MET A 1 220 ? 6.922 1.865 5.185 1.00 7.88 240 MET A CA 1
ATOM 1590 C C . MET A 1 220 ? 6.054 1.463 3.974 1.00 6.75 240 MET A C 1
ATOM 1591 O O . MET A 1 220 ? 6.450 0.659 3.114 1.00 7.29 240 MET A O 1
ATOM 1596 N N . ALA A 1 221 ? 4.849 2.023 3.950 1.00 6.46 241 ALA A N 1
ATOM 1597 C CA . ALA A 1 221 ? 3.856 1.725 2.935 1.00 6.44 241 ALA A CA 1
ATOM 1598 C C . ALA A 1 221 ? 4.084 2.569 1.672 1.00 6.70 241 ALA A C 1
ATOM 1599 O O . ALA A 1 221 ? 3.214 3.324 1.204 1.00 6.71 241 ALA A O 1
ATOM 1601 N N . TYR A 1 222 ? 5.276 2.424 1.118 1.00 6.70 242 TYR A N 1
ATOM 1602 C CA . TYR A 1 222 ? 5.652 3.135 -0.087 1.00 6.09 242 TYR A CA 1
ATOM 1603 C C . TYR A 1 222 ? 6.822 2.413 -0.745 1.00 6.15 242 TYR A C 1
ATOM 1604 O O . TYR A 1 222 ? 7.254 1.349 -0.269 1.00 6.58 242 TYR A O 1
ATOM 1613 N N . ASP A 1 223 ? 7.310 2.986 -1.844 1.00 6.47 243 ASP A N 1
ATOM 1614 C CA . ASP A 1 223 ? 8.358 2.364 -2.659 1.00 7.20 243 ASP A CA 1
ATOM 1615 C C . ASP A 1 223 ? 7.975 0.969 -3.170 1.00 7.70 243 ASP A C 1
ATOM 1616 O O . ASP A 1 223 ? 8.839 0.099 -3.316 1.00 8.42 243 ASP A O 1
ATOM 1621 N N . TYR A 1 224 ? 6.684 0.761 -3.458 1.00 7.52 244 TYR A N 1
ATOM 1622 C CA . TYR A 1 224 ? 6.203 -0.522 -4.008 1.00 7.68 244 TYR A CA 1
ATOM 1623 C C . TYR A 1 224 ? 6.592 -0.753 -5.468 1.00 8.31 244 TYR A C 1
ATOM 1624 O O . TYR A 1 224 ? 6.511 -1.884 -5.970 1.00 9.68 244 TYR A O 1
ATOM 1633 N N . ALA A 1 225 ? 6.953 0.320 -6.154 1.00 8.86 245 ALA A N 1
ATOM 1634 C CA . ALA A 1 225 ? 7.313 0.245 -7.567 1.00 8.97 245 ALA A CA 1
ATOM 1635 C C . ALA A 1 225 ? 8.451 1.204 -7.874 1.00 9.46 245 ALA A C 1
ATOM 1636 O O . ALA A 1 225 ? 8.617 2.231 -7.223 1.00 9.49 245 ALA A O 1
ATOM 1638 N N . GLY A 1 226 ? 9.233 0.855 -8.888 1.00 9.49 246 GLY A N 1
ATOM 1639 C CA . GLY A 1 226 ? 10.352 1.685 -9.302 1.00 9.52 246 GLY A CA 1
ATOM 1640 C C . GLY A 1 226 ? 11.160 0.994 -10.378 1.00 9.81 246 GLY A C 1
ATOM 1641 O O . GLY A 1 226 ? 10.654 0.099 -11.055 1.00 9.55 246 GLY A O 1
ATOM 1642 N N . SER A 1 227 ? 12.418 1.402 -10.526 1.00 10.68 247 SER A N 1
ATOM 1643 C CA . SER A 1 227 ? 13.279 0.903 -11.628 1.00 11.34 247 SER A CA 1
ATOM 1644 C C . SER A 1 227 ? 13.481 -0.610 -11.667 1.00 11.78 247 SER A C 1
ATOM 1645 O O . SER A 1 227 ? 13.850 -1.160 -12.709 1.00 12.07 247 SER A O 1
ATOM 1648 N N . TRP A 1 228 ? 13.256 -1.271 -10.532 1.00 11.46 248 TRP A N 1
ATOM 1649 C CA . TRP A 1 228 ? 13.489 -2.713 -10.392 1.00 12.21 248 TRP A CA 1
ATOM 1650 C C . TRP A 1 228 ? 12.340 -3.541 -10.986 1.00 12.59 248 TRP A C 1
ATOM 1651 O O . TRP A 1 228 ? 12.429 -4.767 -11.062 1.00 13.71 248 TRP A O 1
ATOM 1662 N N . ASP A 1 229 ? 11.274 -2.858 -11.416 1.00 12.77 249 ASP A N 1
ATOM 1663 C CA . ASP A 1 229 ? 10.083 -3.483 -12.000 1.00 12.82 249 ASP A CA 1
ATOM 1664 C C . ASP A 1 229 ? 10.147 -3.446 -13.516 1.00 12.99 249 ASP A C 1
ATOM 1665 O O . ASP A 1 229 ? 10.642 -2.476 -14.092 1.00 13.95 249 ASP A O 1
ATOM 1670 N N . SER A 1 230 ? 9.613 -4.487 -14.156 1.00 12.61 250 SER A N 1
ATOM 1671 C CA . SER A 1 230 ? 9.539 -4.547 -15.620 1.00 12.54 250 SER A CA 1
ATOM 1672 C C . SER A 1 230 ? 8.475 -3.608 -16.180 1.00 12.10 250 SER A C 1
ATOM 1673 O O . SER A 1 230 ? 8.517 -3.241 -17.353 1.00 12.70 250 SER A O 1
ATOM 1676 N N . VAL A 1 231 ? 7.494 -3.266 -15.349 1.00 11.66 251 VAL A N 1
ATOM 1677 C CA . VAL A 1 231 ? 6.406 -2.383 -15.756 1.00 10.53 251 VAL A CA 1
ATOM 1678 C C . VAL A 1 231 ? 6.144 -1.326 -14.691 1.00 10.57 251 VAL A C 1
ATOM 1679 O O . VAL A 1 231 ? 6.428 -1.536 -13.509 1.00 11.15 251 VAL A O 1
ATOM 1683 N N . SER A 1 232 ? 5.617 -0.185 -15.126 1.00 10.07 252 SER A N 1
ATOM 1684 C CA . SER A 1 232 ? 5.201 0.885 -14.225 1.00 9.63 252 SER A CA 1
ATOM 1685 C C . SER A 1 232 ? 4.185 0.379 -13.197 1.00 9.81 252 SER A C 1
ATOM 1686 O O . SER A 1 232 ? 3.461 -0.589 -13.442 1.00 9.12 252 SER A O 1
ATOM 1689 N N . GLY A 1 233 ? 4.148 1.029 -12.041 1.00 9.58 253 GLY A N 1
ATOM 1690 C CA . GLY A 1 233 ? 3.209 0.647 -10.997 1.00 9.55 253 GLY A CA 1
ATOM 1691 C C . GLY A 1 233 ? 2.992 1.729 -9.954 1.00 9.22 253 GLY A C 1
ATOM 1692 O O . GLY A 1 233 ? 3.711 2.758 -9.923 1.00 9.53 253 GLY A O 1
ATOM 1693 N N . HIS A 1 234 ? 2.018 1.463 -9.081 1.00 8.70 254 HIS A N 1
ATOM 1694 C CA . HIS A 1 234 ? 1.667 2.340 -7.975 1.00 8.39 254 HIS A CA 1
ATOM 1695 C C . HIS A 1 234 ? 2.628 2.045 -6.847 1.00 8.30 254 HIS A C 1
ATOM 1696 O O . HIS A 1 234 ? 2.803 0.879 -6.467 1.00 8.86 254 HIS A O 1
ATOM 1703 N N . GLN A 1 235 ? 3.259 3.089 -6.325 1.00 7.90 255 GLN A N 1
ATOM 1704 C CA . GLN A 1 235 ? 4.298 2.906 -5.314 1.00 7.27 255 GLN A CA 1
ATOM 1705 C C . GLN A 1 235 ? 3.750 2.843 -3.889 1.00 7.80 255 GLN A C 1
ATOM 1706 O O . GLN A 1 235 ? 4.475 2.473 -2.964 1.00 6.86 255 GLN A O 1
ATOM 1712 N N . THR A 1 236 ? 2.479 3.214 -3.713 1.00 7.51 256 THR A N 1
ATOM 1713 C CA . THR A 1 236 ? 1.930 3.407 -2.368 1.00 9.33 256 THR A CA 1
ATOM 1714 C C . THR A 1 236 ? 0.406 3.152 -2.295 1.00 7.91 256 THR A C 1
ATOM 1715 O O . THR A 1 236 ? -0.310 3.771 -1.499 1.00 7.25 256 THR A O 1
ATOM 1719 N N . ASN A 1 237 ? -0.073 2.225 -3.125 1.00 7.36 257 ASN A N 1
ATOM 1720 C CA . ASN A 1 237 ? -1.505 1.935 -3.211 1.00 7.52 257 ASN A CA 1
ATOM 1721 C C . ASN A 1 237 ? -2.041 1.212 -1.975 1.00 7.22 257 ASN A C 1
ATOM 1722 O O . ASN A 1 237 ? -1.362 0.346 -1.397 1.00 7.25 257 ASN A O 1
ATOM 1727 N N . LEU A 1 238 ? -3.274 1.535 -1.590 1.00 7.80 258 LEU A N 1
ATOM 1728 C CA . LEU A 1 238 ? -3.910 0.865 -0.447 1.00 8.03 258 LEU A CA 1
ATOM 1729 C C . LEU A 1 238 ? -4.285 -0.586 -0.704 1.00 8.37 258 LEU A C 1
ATOM 1730 O O . LEU A 1 238 ? -4.131 -1.421 0.186 1.00 8.72 258 LEU A O 1
ATOM 1735 N N . TYR A 1 239 ? -4.809 -0.861 -1.902 1.00 7.71 259 TYR A N 1
ATOM 1736 C CA . TYR A 1 239 ? -5.429 -2.146 -2.210 1.00 8.70 259 TYR A CA 1
ATOM 1737 C C . TYR A 1 239 ? -4.880 -2.762 -3.489 1.00 8.65 259 TYR A C 1
ATOM 1738 O O . TYR A 1 239 ? -4.473 -2.030 -4.408 1.00 8.07 259 TYR A O 1
ATOM 1747 N N . PRO A 1 240 ? -4.904 -4.107 -3.581 1.00 8.94 260 PRO A N 1
ATOM 1748 C CA . PRO A 1 240 ? -4.603 -4.739 -4.870 1.00 9.79 260 PRO A CA 1
ATOM 1749 C C . PRO A 1 240 ? -5.561 -4.223 -5.952 1.00 10.53 260 PRO A C 1
ATOM 1750 O O . PRO A 1 240 ? -6.753 -3.989 -5.682 1.00 10.97 260 PRO A O 1
ATOM 1754 N N . SER A 1 241 ? -5.035 -3.997 -7.150 1.00 11.13 261 SER A N 1
ATOM 1755 C CA . SER A 1 241 ? -5.881 -3.729 -8.313 1.00 11.63 261 SER A CA 1
ATOM 1756 C C . SER A 1 241 ? -6.331 -5.056 -8.926 1.00 12.13 261 SER A C 1
ATOM 1757 O O . SER A 1 241 ? -5.503 -5.846 -9.369 1.00 12.18 261 SER A O 1
ATOM 1760 N N . THR A 1 242 ? -7.638 -5.312 -8.950 1.00 12.01 262 THR A N 1
ATOM 1761 C CA . THR A 1 242 ? -8.129 -6.529 -9.611 1.00 12.76 262 THR A CA 1
ATOM 1762 C C . THR A 1 242 ? -8.212 -6.355 -11.124 1.00 13.23 262 THR A C 1
ATOM 1763 O O . THR A 1 242 ? -8.074 -7.323 -11.864 1.00 13.59 262 THR A O 1
ATOM 1767 N N . SER A 1 243 ? -8.420 -5.122 -11.582 1.00 13.14 263 SER A N 1
ATOM 1768 C CA . SER A 1 243 ? -8.565 -4.872 -13.021 1.00 13.71 263 SER A CA 1
ATOM 1769 C C . SER A 1 243 ? -7.213 -4.859 -13.736 1.00 13.50 263 SER A C 1
ATOM 1770 O O . SER A 1 243 ? -7.110 -5.256 -14.908 1.00 14.04 263 SER A O 1
ATOM 1773 N N . ASN A 1 244 ? -6.185 -4.425 -13.012 1.00 12.78 264 ASN A N 1
ATOM 1774 C CA . ASN A 1 244 ? -4.856 -4.223 -13.563 1.00 12.37 264 ASN A CA 1
ATOM 1775 C C . ASN A 1 244 ? -3.807 -4.599 -12.511 1.00 12.75 264 ASN A C 1
ATOM 1776 O O . ASN A 1 244 ? -3.065 -3.730 -12.036 1.00 11.56 264 ASN A O 1
ATOM 1781 N N . PRO A 1 245 ? -3.747 -5.890 -12.132 1.00 12.09 265 PRO A N 1
ATOM 1782 C CA . PRO A 1 245 ? -2.851 -6.315 -11.034 1.00 12.30 265 PRO A CA 1
ATOM 1783 C C . PRO A 1 245 ? -1.350 -6.116 -11.255 1.00 12.19 265 PRO A C 1
ATOM 1784 O O . PRO A 1 245 ? -0.598 -6.074 -10.273 1.00 11.61 265 PRO A O 1
ATOM 1788 N N . SER A 1 246 ? -0.909 -5.967 -12.507 1.00 12.37 266 SER A N 1
ATOM 1789 C CA . SER A 1 246 ? 0.523 -5.713 -12.749 1.00 12.33 266 SER A CA 1
ATOM 1790 C C . SER A 1 246 ? 0.932 -4.308 -12.276 1.00 11.45 266 SER A C 1
ATOM 1791 O O . SER A 1 246 ? 2.127 -4.016 -12.121 1.00 11.74 266 SER A O 1
ATOM 1794 N N . SER A 1 247 ? -0.060 -3.451 -12.042 1.00 10.80 267 SER A N 1
ATOM 1795 C CA . SER A 1 247 ? 0.202 -2.118 -11.501 1.00 10.47 267 SER A CA 1
ATOM 1796 C C . SER A 1 247 ? 0.373 -2.122 -9.982 1.00 10.11 267 SER A C 1
ATOM 1797 O O . SER A 1 247 ? 0.801 -1.128 -9.420 1.00 10.25 267 SER A O 1
ATOM 1800 N N . THR A 1 248 ? 0.018 -3.235 -9.333 1.00 9.33 268 THR A N 1
ATOM 1801 C CA . THR A 1 248 ? 0.053 -3.334 -7.866 1.00 8.98 268 THR A CA 1
ATOM 1802 C C . THR A 1 248 ? 0.812 -4.581 -7.378 1.00 8.81 268 THR A C 1
ATOM 1803 O O . THR A 1 248 ? 0.207 -5.543 -6.881 1.00 9.04 268 THR A O 1
ATOM 1807 N N . PRO A 1 249 ? 2.146 -4.588 -7.530 1.00 9.12 269 PRO A N 1
ATOM 1808 C CA . PRO A 1 249 ? 2.924 -5.728 -7.013 1.00 9.36 269 PRO A CA 1
ATOM 1809 C C . PRO A 1 249 ? 2.811 -5.893 -5.484 1.00 9.84 269 PRO A C 1
ATOM 1810 O O . PRO A 1 249 ? 2.980 -7.007 -4.979 1.00 10.55 269 PRO A O 1
ATOM 1814 N N . PHE A 1 250 ? 2.516 -4.794 -4.785 1.00 9.70 270 PHE A N 1
ATOM 1815 C CA . PHE A 1 250 ? 2.269 -4.800 -3.338 1.00 9.66 270 PHE A CA 1
ATOM 1816 C C . PHE A 1 250 ? 0.952 -4.098 -3.009 1.00 9.21 270 PHE A C 1
ATOM 1817 O O . PHE A 1 250 ? 0.283 -3.561 -3.898 1.00 9.04 270 PHE A O 1
ATOM 1825 N N . SER A 1 251 ? 0.565 -4.128 -1.736 1.00 8.65 271 SER A N 1
ATOM 1826 C CA . SER A 1 251 ? -0.562 -3.325 -1.259 1.00 8.38 271 SER A CA 1
ATOM 1827 C C . SER A 1 251 ? -0.422 -3.075 0.229 1.00 8.51 271 SER A C 1
ATOM 1828 O O . SER A 1 251 ? 0.033 -3.938 0.976 1.00 8.53 271 SER A O 1
ATOM 1831 N N . THR A 1 252 ? -0.816 -1.886 0.654 1.00 8.18 272 THR A N 1
ATOM 1832 C CA . THR A 1 252 ? -0.832 -1.589 2.083 1.00 7.81 272 THR A CA 1
ATOM 1833 C C . THR A 1 252 ? -1.738 -2.548 2.847 1.00 8.47 272 THR A C 1
ATOM 1834 O O . THR A 1 252 ? -1.354 -3.065 3.912 1.00 8.24 272 THR A O 1
ATOM 1838 N N . LYS A 1 253 ? -2.913 -2.820 2.279 1.00 8.62 273 LYS A N 1
ATOM 1839 C CA . LYS A 1 253 ? -3.884 -3.713 2.919 1.00 9.13 273 LYS A CA 1
ATOM 1840 C C . LYS A 1 253 ? -3.267 -5.074 3.243 1.00 8.85 273 LYS A C 1
ATOM 1841 O O . LYS A 1 253 ? -3.410 -5.537 4.371 1.00 9.15 273 LYS A O 1
ATOM 1847 N N . ALA A 1 254 ? -2.567 -5.701 2.294 1.00 8.25 274 ALA A N 1
ATOM 1848 C CA . ALA A 1 254 ? -1.980 -7.025 2.584 1.00 8.16 274 ALA A CA 1
ATOM 1849 C C . ALA A 1 254 ? -1.044 -6.943 3.798 1.00 8.31 274 ALA A C 1
ATOM 1850 O O . ALA A 1 254 ? -1.071 -7.811 4.670 1.00 8.30 274 ALA A O 1
ATOM 1852 N N . ALA A 1 255 ? -0.265 -5.867 3.867 1.00 8.20 275 ALA A N 1
ATOM 1853 C CA . ALA A 1 255 ? 0.709 -5.682 4.935 1.00 8.36 275 ALA A CA 1
ATOM 1854 C C . ALA A 1 255 ? 0.016 -5.451 6.274 1.00 8.51 275 ALA A C 1
ATOM 1855 O O . ALA A 1 255 ? 0.271 -6.177 7.238 1.00 8.20 275 ALA A O 1
ATOM 1857 N N . VAL A 1 256 ? -0.873 -4.459 6.327 1.00 8.35 276 VAL A N 1
ATOM 1858 C CA . VAL A 1 256 ? -1.579 -4.135 7.559 1.00 8.65 276 VAL A CA 1
ATOM 1859 C C . VAL A 1 256 ? -2.319 -5.379 8.062 1.00 8.42 276 VAL A C 1
ATOM 1860 O O . VAL A 1 256 ? -2.176 -5.756 9.234 1.00 8.57 276 VAL A O 1
ATOM 1864 N N . ASP A 1 257 ? -3.059 -6.048 7.174 1.00 8.51 277 ASP A N 1
ATOM 1865 C CA . ASP A 1 257 ? -3.759 -7.292 7.558 1.00 8.89 277 ASP A CA 1
ATOM 1866 C C . ASP A 1 257 ? -2.812 -8.344 8.151 1.00 8.43 277 ASP A C 1
ATOM 1867 O O . ASP A 1 257 ? -3.128 -8.951 9.181 1.00 8.55 277 ASP A O 1
ATOM 1872 N N . ALA A 1 258 ? -1.651 -8.540 7.523 1.00 8.78 278 ALA A N 1
ATOM 1873 C CA . ALA A 1 258 ? -0.670 -9.505 8.019 1.00 8.38 278 ALA A CA 1
ATOM 1874 C C . ALA A 1 258 ? -0.205 -9.133 9.420 1.00 8.37 278 ALA A C 1
ATOM 1875 O O . ALA A 1 258 ? -0.157 -9.987 10.310 1.00 8.43 278 ALA A O 1
ATOM 1877 N N . TYR A 1 259 ? 0.114 -7.855 9.626 1.00 8.30 279 TYR A N 1
ATOM 1878 C CA . TYR A 1 259 ? 0.613 -7.400 10.936 1.00 8.80 279 TYR A CA 1
ATOM 1879 C C . TYR A 1 259 ? -0.439 -7.557 12.040 1.00 9.13 279 TYR A C 1
ATOM 1880 O O . TYR A 1 259 ? -0.137 -8.057 13.130 1.00 9.25 279 TYR A O 1
ATOM 1889 N N . ILE A 1 260 ? -1.671 -7.141 11.747 1.00 9.29 280 ILE A N 1
ATOM 1890 C CA . ILE A 1 260 ? -2.784 -7.259 12.701 1.00 9.57 280 ILE A CA 1
ATOM 1891 C C . ILE A 1 260 ? -3.098 -8.732 12.995 1.00 10.26 280 ILE A C 1
ATOM 1892 O O . ILE A 1 260 ? -3.255 -9.106 14.165 1.00 10.43 280 ILE A O 1
ATOM 1897 N N . ALA A 1 261 ? -3.142 -9.566 11.955 1.00 10.59 281 ALA A N 1
ATOM 1898 C CA . ALA A 1 261 ? -3.425 -10.999 12.126 1.00 11.21 281 ALA A CA 1
ATOM 1899 C C . ALA A 1 261 ? -2.348 -11.682 12.968 1.00 11.42 281 ALA A C 1
ATOM 1900 O O . ALA A 1 261 ? -2.631 -12.666 13.658 1.00 11.59 281 ALA A O 1
ATOM 1902 N N . ALA A 1 262 ? -1.126 -11.151 12.910 1.00 11.18 282 ALA A N 1
ATOM 1903 C CA . ALA A 1 262 ? 0.004 -11.693 13.676 1.00 11.61 282 ALA A CA 1
ATOM 1904 C C . ALA A 1 262 ? -0.070 -11.382 15.170 1.00 11.61 282 ALA A C 1
ATOM 1905 O O . ALA A 1 262 ? 0.636 -12.015 15.976 1.00 12.45 282 ALA A O 1
ATOM 1907 N N . GLY A 1 263 ? -0.914 -10.419 15.539 1.00 10.76 283 GLY A N 1
ATOM 1908 C CA . GLY A 1 263 ? -1.067 -10.011 16.935 1.00 11.36 283 GLY A CA 1
ATOM 1909 C C . GLY A 1 263 ? -0.418 -8.684 17.266 1.00 11.34 283 GLY A C 1
ATOM 1910 O O . GLY A 1 263 ? -0.248 -8.341 18.440 1.00 12.13 283 GLY A O 1
ATOM 1911 N N . VAL A 1 264 ? -0.054 -7.926 16.236 1.00 10.41 284 VAL A N 1
ATOM 1912 C CA . VAL A 1 264 ? 0.405 -6.560 16.446 1.00 10.07 284 VAL A CA 1
ATOM 1913 C C . VAL A 1 264 ? -0.801 -5.658 16.746 1.00 9.72 284 VAL A C 1
ATOM 1914 O O . VAL A 1 264 ? -1.732 -5.610 15.944 1.00 9.92 284 VAL A O 1
ATOM 1918 N N . PRO A 1 265 ? -0.801 -4.954 17.905 1.00 9.93 285 PRO A N 1
ATOM 1919 C CA . PRO A 1 265 ? -1.947 -4.061 18.171 1.00 9.41 285 PRO A CA 1
ATOM 1920 C C . PRO A 1 265 ? -2.071 -3.007 17.067 1.00 9.31 285 PRO A C 1
ATOM 1921 O O . PRO A 1 265 ? -1.099 -2.314 16.765 1.00 8.80 285 PRO A O 1
ATOM 1925 N N . ALA A 1 266 ? -3.258 -2.896 16.471 1.00 9.18 286 ALA A N 1
ATOM 1926 C CA . ALA A 1 266 ? -3.491 -1.894 15.436 1.00 9.07 286 ALA A CA 1
ATOM 1927 C C . ALA A 1 266 ? -3.048 -0.492 15.876 1.00 8.97 286 ALA A C 1
ATOM 1928 O O . ALA A 1 266 ? -2.493 0.251 15.073 1.00 9.39 286 ALA A O 1
ATOM 1930 N N . SER A 1 267 ? -3.260 -0.152 17.147 1.00 9.00 287 SER A N 1
ATOM 1931 C CA . SER A 1 267 ? -2.950 1.191 17.643 1.00 9.00 287 SER A CA 1
ATOM 1932 C C . SER A 1 267 ? -1.453 1.540 17.585 1.00 8.25 287 SER A C 1
ATOM 1933 O O . SER A 1 267 ? -1.092 2.722 17.599 1.00 9.29 287 SER A O 1
ATOM 1936 N N . LYS A 1 268 ? -0.605 0.521 17.533 1.00 7.91 288 LYS A N 1
ATOM 1937 C CA . LYS A 1 268 ? 0.837 0.720 17.448 1.00 8.20 288 LYS A CA 1
ATOM 1938 C C . LYS A 1 268 ? 1.319 0.831 16.012 1.00 8.04 288 LYS A C 1
ATOM 1939 O O . LYS A 1 268 ? 2.477 1.196 15.771 1.00 8.65 288 LYS A O 1
ATOM 1945 N N . ILE A 1 269 ? 0.440 0.529 15.052 1.00 7.60 289 ILE A N 1
ATOM 1946 C CA . ILE A 1 269 ? 0.836 0.603 13.641 1.00 7.54 289 ILE A CA 1
ATOM 1947 C C . ILE A 1 269 ? 0.585 1.995 13.086 1.00 7.54 289 ILE A C 1
ATOM 1948 O O . ILE A 1 269 ? -0.543 2.486 13.122 1.00 6.82 289 ILE A O 1
ATOM 1953 N N . ILE A 1 270 ? 1.651 2.617 12.572 1.00 6.96 290 ILE A N 1
ATOM 1954 C CA . ILE A 1 270 ? 1.602 3.967 12.032 1.00 7.38 290 ILE A CA 1
ATOM 1955 C C . ILE A 1 270 ? 1.742 3.883 10.516 1.00 7.18 290 ILE A C 1
ATOM 1956 O O . ILE A 1 270 ? 2.652 3.215 10.015 1.00 7.15 290 ILE A O 1
ATOM 1961 N N . LEU A 1 271 ? 0.842 4.549 9.790 1.00 7.36 291 LEU A N 1
ATOM 1962 C CA . LEU A 1 271 ? 0.798 4.397 8.322 1.00 7.31 291 LEU A CA 1
ATOM 1963 C C . LEU A 1 271 ? 1.736 5.347 7.583 1.00 7.44 291 LEU A C 1
ATOM 1964 O O . LEU A 1 271 ? 1.455 6.551 7.482 1.00 6.83 291 LEU A O 1
ATOM 1969 N N . GLY A 1 272 ? 2.820 4.786 7.037 1.00 6.42 292 GLY A N 1
ATOM 1970 C CA . GLY A 1 272 ? 3.799 5.550 6.268 1.00 6.58 292 GLY A CA 1
ATOM 1971 C C . GLY A 1 272 ? 3.247 5.999 4.928 1.00 6.86 292 GLY A C 1
ATOM 1972 O O . GLY A 1 272 ? 2.507 5.259 4.267 1.00 7.43 292 GLY A O 1
ATOM 1973 N N . MET A 1 273 ? 3.595 7.226 4.547 1.00 7.19 293 MET A N 1
ATOM 1974 C CA . MET A 1 273 ? 3.165 7.806 3.274 1.00 7.82 293 MET A CA 1
ATOM 1975 C C . MET A 1 273 ? 4.293 8.647 2.680 1.00 7.16 293 MET A C 1
ATOM 1976 O O . MET A 1 273 ? 5.050 9.280 3.423 1.00 7.18 293 MET A O 1
ATOM 1981 N N . PRO A 1 274 ? 4.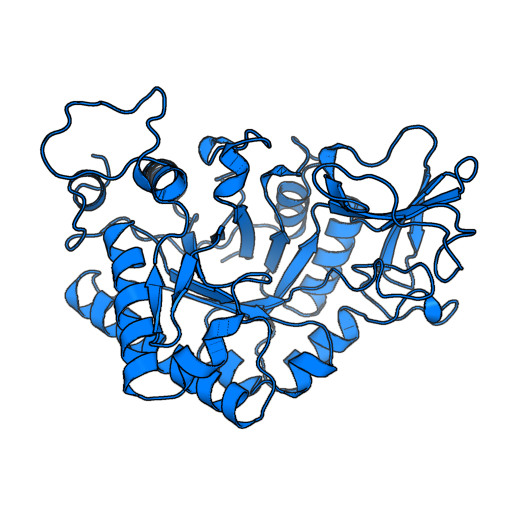424 8.627 1.338 1.00 6.97 294 PRO A N 1
ATOM 1982 C CA . PRO A 1 274 ? 5.516 9.327 0.660 1.00 6.90 294 PRO A CA 1
ATOM 1983 C C . PRO A 1 274 ? 5.226 10.807 0.395 1.00 6.60 294 PRO A C 1
ATOM 1984 O O . PRO A 1 274 ? 4.107 11.185 0.018 1.00 6.69 294 PRO A O 1
ATOM 1988 N N . ILE A 1 275 ? 6.235 11.643 0.614 1.00 6.70 295 ILE A N 1
ATOM 1989 C CA . ILE A 1 275 ? 6.169 13.043 0.197 1.00 7.01 295 ILE A CA 1
ATOM 1990 C C . ILE A 1 275 ? 7.054 13.229 -1.058 1.00 7.14 295 ILE A C 1
ATOM 1991 O O . ILE A 1 275 ? 7.875 14.147 -1.180 1.00 6.60 295 ILE A O 1
ATOM 1996 N N . TYR A 1 276 ? 6.860 12.315 -2.001 1.00 7.63 296 TYR A N 1
ATOM 1997 C CA . TYR A 1 276 ? 7.608 12.284 -3.255 1.00 7.30 296 TYR A CA 1
ATOM 1998 C C . TYR A 1 276 ? 6.897 11.385 -4.256 1.00 7.52 296 TYR A C 1
ATOM 1999 O O . TYR A 1 276 ? 6.058 10.556 -3.888 1.00 6.36 296 TYR A O 1
ATOM 2008 N N . GLY A 1 277 ? 7.229 11.567 -5.527 1.00 7.49 297 GLY A N 1
ATOM 2009 C CA . GLY A 1 277 ? 6.707 10.713 -6.589 1.00 7.36 297 GLY A CA 1
ATOM 2010 C C . GLY A 1 277 ? 7.774 9.857 -7.235 1.00 7.72 297 GLY A C 1
ATOM 2011 O O . GLY A 1 277 ? 8.917 10.287 -7.377 1.00 8.00 297 GLY A O 1
ATOM 2012 N N . ARG A 1 278 ? 7.403 8.631 -7.603 1.00 7.78 298 ARG A N 1
ATOM 2013 C CA . ARG A 1 278 ? 8.275 7.764 -8.402 1.00 8.37 298 ARG A CA 1
ATOM 2014 C C . ARG A 1 278 ? 7.807 7.777 -9.853 1.00 7.63 298 ARG A C 1
ATOM 2015 O O . ARG A 1 278 ? 6.634 7.499 -10.141 1.00 8.02 298 ARG A O 1
ATOM 2023 N N . ALA A 1 279 ? 8.721 8.137 -10.756 1.00 7.73 299 ALA A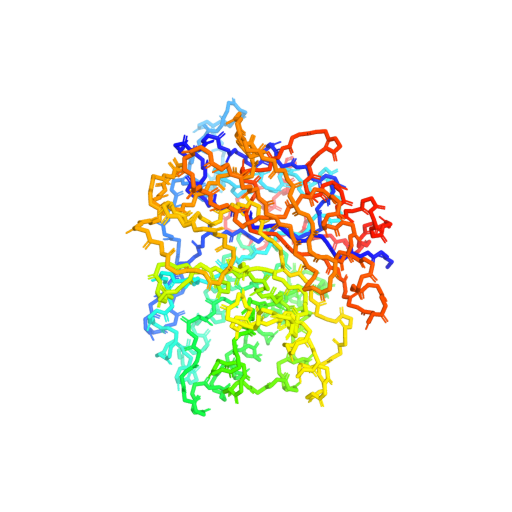 N 1
ATOM 2024 C CA . ALA A 1 279 ? 8.378 8.371 -12.158 1.00 7.29 299 ALA A CA 1
ATOM 2025 C C . ALA A 1 279 ? 8.666 7.179 -13.057 1.00 7.86 299 ALA A C 1
ATOM 2026 O O . ALA A 1 279 ? 9.642 6.435 -12.841 1.00 7.53 299 ALA A O 1
ATOM 2028 N N . PHE A 1 280 ? 7.810 7.023 -14.065 1.00 7.61 300 PHE A N 1
ATOM 2029 C CA . PHE A 1 280 ? 8.013 6.062 -15.147 1.00 7.96 300 PHE A CA 1
ATOM 2030 C C . PHE A 1 280 ? 7.806 6.849 -16.451 1.00 7.91 300 PHE A C 1
ATOM 2031 O O . PHE A 1 280 ? 6.703 7.332 -16.718 1.00 8.40 300 PHE A O 1
ATOM 2039 N N . VAL A 1 281 ? 8.882 7.003 -17.223 1.00 7.24 301 VAL A N 1
ATOM 2040 C CA . VAL A 1 281 ? 8.911 7.859 -18.424 1.00 8.23 301 VAL A CA 1
ATOM 2041 C C . VAL A 1 281 ? 8.864 7.007 -19.688 1.00 7.98 301 VAL A C 1
ATOM 2042 O O . VAL A 1 281 ? 9.607 6.014 -19.828 1.00 7.47 301 VAL A O 1
ATOM 2046 N N . GLY A 1 282 ? 7.974 7.391 -20.599 1.00 8.27 302 GLY A N 1
ATOM 2047 C CA . GLY A 1 282 ? 7.743 6.638 -21.824 1.00 9.09 302 GLY A CA 1
ATOM 2048 C C . GLY A 1 282 ? 6.927 5.388 -21.551 1.00 9.45 302 GLY A C 1
ATOM 2049 O O . GLY A 1 282 ? 7.369 4.275 -21.825 1.00 9.78 302 GLY A O 1
ATOM 2050 N N . THR A 1 283 ? 5.725 5.590 -21.023 1.00 9.36 303 THR A N 1
ATOM 2051 C CA . THR A 1 283 ? 4.854 4.504 -20.620 1.00 9.95 303 THR A CA 1
ATOM 2052 C C . THR A 1 283 ? 3.419 4.849 -21.010 1.00 10.19 303 THR A C 1
ATOM 2053 O O . THR A 1 283 ? 3.042 6.022 -21.001 1.00 10.57 303 THR A O 1
ATOM 2057 N N . ASP A 1 284 ? 2.647 3.829 -21.376 1.00 11.44 304 ASP A N 1
ATOM 2058 C CA . ASP A 1 284 ? 1.226 3.971 -21.725 1.00 11.93 304 ASP A CA 1
ATOM 2059 C C . ASP A 1 284 ? 0.309 4.163 -20.506 1.00 12.19 304 ASP A C 1
ATOM 2060 O O . ASP A 1 284 ? -0.862 4.526 -20.645 1.00 12.75 304 ASP A O 1
ATOM 2065 N N . GLY A 1 285 ? 0.847 3.924 -19.315 1.00 12.29 305 GLY A N 1
ATOM 2066 C CA . GLY A 1 285 ? 0.067 4.047 -18.090 1.00 12.05 305 GLY A CA 1
ATOM 2067 C C . GLY A 1 285 ? 0.471 3.004 -17.061 1.00 11.37 305 GLY A C 1
ATOM 2068 O O . GLY A 1 285 ? 1.450 2.271 -17.260 1.00 11.48 305 GLY A O 1
ATOM 2069 N N . PRO A 1 286 ? -0.269 2.932 -15.939 1.00 11.47 306 PRO A N 1
ATOM 2070 C CA . PRO A 1 286 ? 0.048 1.956 -14.894 1.00 11.35 306 PRO A CA 1
ATOM 2071 C C . PRO A 1 286 ? 0.095 0.516 -15.447 1.00 11.32 306 PRO A C 1
ATOM 2072 O O . PRO A 1 286 ? -0.754 0.137 -16.259 1.00 11.32 306 PRO A O 1
ATOM 2076 N N . GLY A 1 287 ? 1.085 -0.260 -15.017 1.00 11.06 307 GLY A N 1
ATOM 2077 C CA . GLY A 1 287 ? 1.223 -1.663 -15.441 1.00 11.61 307 GLY A CA 1
ATOM 2078 C C . GLY A 1 287 ? 1.683 -1.862 -16.881 1.00 12.56 307 GLY A C 1
ATOM 2079 O O . GLY A 1 287 ? 1.376 -2.909 -17.491 1.00 12.61 307 GLY A O 1
ATOM 2080 N N . LYS A 1 288 ? 2.401 -0.861 -17.414 1.00 12.47 308 LYS A N 1
ATOM 2081 C CA . LYS A 1 288 ? 2.973 -0.874 -18.792 1.00 12.85 308 LYS A CA 1
ATOM 2082 C C . LYS A 1 288 ? 4.504 -0.990 -18.654 1.00 12.73 308 LYS A C 1
ATOM 2083 O O . LYS A 1 288 ? 5.061 -0.359 -17.760 1.00 12.07 308 LYS A O 1
ATOM 2089 N N . PRO A 1 289 ? 5.232 -1.557 -19.641 1.00 12.59 309 PRO A N 1
ATOM 2090 C CA . PRO A 1 289 ? 6.442 -1.011 -20.265 1.00 11.98 309 PRO A CA 1
ATOM 2091 C C . PRO A 1 289 ? 6.734 0.461 -20.099 1.00 11.24 309 PRO A C 1
ATOM 2092 O O . PRO A 1 289 ? 5.862 1.285 -20.318 1.00 10.56 309 PRO A O 1
ATOM 2096 N N . TYR A 1 290 ? 7.963 0.764 -19.670 1.00 10.41 310 TYR A N 1
ATOM 2097 C CA . TYR A 1 290 ? 8.438 2.153 -19.586 1.00 9.78 310 TYR A CA 1
ATOM 2098 C C . TYR A 1 290 ? 9.898 2.260 -20.062 1.00 9.60 310 TYR A C 1
ATOM 2099 O O . TYR A 1 290 ? 10.668 1.312 -19.903 1.00 10.36 310 TYR A O 1
ATOM 2108 N N . SER A 1 291 ? 10.265 3.390 -20.662 1.00 8.24 311 SER A N 1
ATOM 2109 C CA . SER A 1 291 ? 11.624 3.578 -21.186 1.00 8.71 311 SER A CA 1
ATOM 2110 C C . SER A 1 291 ? 12.689 3.761 -20.099 1.00 8.49 311 SER A C 1
ATOM 2111 O O . SER A 1 291 ? 13.743 3.111 -20.115 1.00 9.03 311 SER A O 1
ATOM 2114 N N . THR A 1 292 ? 12.412 4.680 -19.179 1.00 8.31 312 THR A N 1
ATOM 2115 C CA . THR A 1 292 ? 13.365 5.070 -18.159 1.00 8.50 312 THR A CA 1
ATOM 2116 C C . THR A 1 292 ? 12.613 5.703 -16.993 1.00 8.16 312 THR A C 1
ATOM 2117 O O . THR A 1 292 ? 11.495 6.174 -17.172 1.00 7.85 312 THR A O 1
ATOM 2121 N N . ILE A 1 293 ? 13.224 5.704 -15.811 1.00 8.90 313 ILE A N 1
ATOM 2122 C CA . ILE A 1 293 ? 12.655 6.441 -14.675 1.00 8.54 313 ILE A CA 1
ATOM 2123 C C . ILE A 1 293 ? 12.862 7.959 -14.860 1.00 8.69 313 ILE A C 1
ATOM 2124 O O . ILE A 1 293 ? 12.166 8.783 -14.247 1.00 8.70 313 ILE A O 1
ATOM 2129 N N . GLY A 1 294 ? 13.795 8.324 -15.743 1.00 8.90 314 GLY A N 1
ATOM 2130 C CA . GLY A 1 294 ? 14.033 9.731 -16.051 1.00 9.20 314 GLY A CA 1
ATOM 2131 C C . GLY A 1 294 ? 14.777 10.483 -14.957 1.00 10.04 314 GLY A C 1
ATOM 2132 O O . GLY A 1 294 ? 15.401 9.876 -14.073 1.00 9.63 314 GLY A O 1
ATOM 2133 N N . GLU A 1 295 ? 14.710 11.811 -15.038 1.00 10.77 315 GLU A N 1
ATOM 2134 C CA . GLU A 1 295 ? 15.380 12.699 -14.094 1.00 12.19 315 GLU A CA 1
ATOM 2135 C C . GLU A 1 295 ? 14.618 12.766 -12.776 1.00 11.56 315 GLU A C 1
ATOM 2136 O O . GLU A 1 295 ? 13.589 12.118 -12.605 1.00 10.56 315 GLU A O 1
ATOM 2142 N N . GLY A 1 296 ? 15.148 13.540 -11.834 1.00 11.45 316 GLY A N 1
ATOM 2143 C CA . GLY A 1 296 ? 14.477 13.726 -10.549 1.00 10.84 316 GLY A CA 1
ATOM 2144 C C . GLY A 1 296 ? 14.856 15.012 -9.839 1.00 11.16 316 GLY A C 1
ATOM 2145 O O . GLY A 1 296 ? 15.652 15.812 -10.352 1.00 10.75 316 GLY A O 1
ATOM 2146 N N . SER A 1 297 ? 14.288 15.225 -8.651 1.00 10.48 317 SER A N 1
ATOM 2147 C CA . SER A 1 297 ? 14.645 16.411 -7.874 1.00 10.93 317 SER A CA 1
ATOM 2148 C C . SER A 1 297 ? 16.085 16.316 -7.365 1.00 11.43 317 SER A C 1
ATOM 2149 O O . SER A 1 297 ? 16.859 17.257 -7.523 1.00 11.19 317 SER A O 1
ATOM 2152 N N . TRP A 1 298 ? 16.438 15.172 -6.773 1.00 11.68 318 TRP A N 1
ATOM 2153 C CA . TRP A 1 298 ? 17.763 14.993 -6.157 1.00 12.47 318 TRP A CA 1
ATOM 2154 C C . TRP A 1 298 ? 18.429 13.694 -6.605 1.00 13.23 318 TRP A C 1
ATOM 2155 O O . TRP A 1 298 ? 19.647 13.551 -6.530 1.00 13.76 318 TRP A O 1
ATOM 2166 N N . GLU A 1 299 ? 17.620 12.743 -7.053 1.00 14.04 319 GLU A N 1
ATOM 2167 C CA . GLU A 1 299 ? 18.130 11.552 -7.711 1.00 15.19 319 GLU A CA 1
ATOM 2168 C C . GLU A 1 299 ? 17.159 11.138 -8.808 1.00 14.18 319 GLU A C 1
ATOM 2169 O O . GLU A 1 299 ? 15.986 11.522 -8.786 1.00 14.09 319 GLU A O 1
ATOM 2175 N N . SER A 1 300 ? 17.667 10.368 -9.764 1.00 13.71 320 SER A N 1
ATOM 2176 C CA . SER A 1 300 ? 16.886 9.919 -10.915 1.00 13.31 320 SER A CA 1
ATOM 2177 C C . SER A 1 300 ? 15.560 9.272 -10.512 1.00 12.29 320 SER A C 1
ATOM 2178 O O . SER A 1 300 ? 15.492 8.447 -9.591 1.00 12.62 320 SER A O 1
ATOM 2181 N N . GLY A 1 301 ? 14.508 9.653 -11.222 1.00 11.25 321 GLY A N 1
ATOM 2182 C CA . GLY A 1 301 ? 13.220 8.970 -11.114 1.00 10.05 321 GLY A CA 1
ATOM 2183 C C . GLY A 1 301 ? 12.412 9.265 -9.863 1.00 9.36 321 GLY A C 1
ATOM 2184 O O . GLY A 1 301 ? 11.393 8.622 -9.625 1.00 9.16 321 GLY A O 1
ATOM 2185 N N . ILE A 1 302 ? 12.862 10.223 -9.049 1.00 8.71 322 ILE A N 1
ATOM 2186 C CA . ILE A 1 302 ? 12.114 10.576 -7.826 1.00 8.39 322 ILE A CA 1
ATOM 2187 C C . ILE A 1 302 ? 11.941 12.087 -7.769 1.00 8.03 322 ILE A C 1
ATOM 2188 O O . ILE A 1 302 ? 12.923 12.824 -7.890 1.00 8.48 322 ILE A O 1
ATOM 2193 N N . TRP A 1 303 ? 10.694 12.533 -7.585 1.00 8.20 323 TRP A N 1
ATOM 2194 C CA . TRP A 1 303 ? 10.369 13.968 -7.527 1.00 7.98 323 TRP A CA 1
ATOM 2195 C C . TRP A 1 303 ? 9.801 14.370 -6.172 1.00 7.71 323 TRP A C 1
ATOM 2196 O O . TRP A 1 303 ? 8.933 13.683 -5.631 1.00 7.61 323 TRP A O 1
ATOM 2207 N N . ASP A 1 304 ? 10.281 15.493 -5.639 1.00 7.58 324 ASP A N 1
ATOM 2208 C CA . ASP A 1 304 ? 9.705 16.092 -4.438 1.00 7.13 324 ASP A CA 1
ATOM 2209 C C . ASP A 1 304 ? 8.227 16.356 -4.665 1.00 7.00 324 ASP A C 1
ATOM 2210 O O . ASP A 1 304 ? 7.841 16.895 -5.713 1.00 7.49 324 ASP A O 1
ATOM 2215 N N . TYR A 1 305 ? 7.393 16.022 -3.681 1.00 7.29 325 TYR A N 1
ATOM 2216 C CA . TYR A 1 305 ? 5.963 16.336 -3.781 1.00 7.59 325 TYR A CA 1
ATOM 2217 C C . TYR A 1 305 ? 5.713 17.809 -4.132 1.00 7.76 325 TYR A C 1
ATOM 2218 O O . TYR A 1 305 ? 4.800 18.126 -4.907 1.00 7.87 325 TYR A O 1
ATOM 2227 N N . LYS A 1 306 ? 6.514 18.712 -3.569 1.00 8.67 326 LYS A N 1
ATOM 2228 C CA . LYS A 1 306 ? 6.276 20.145 -3.783 1.00 8.88 326 LYS A CA 1
ATOM 2229 C C . LYS A 1 306 ? 6.412 20.635 -5.231 1.00 8.99 326 LYS A C 1
ATOM 2230 O O . LYS A 1 306 ? 5.988 21.752 -5.542 1.00 9.48 326 LYS A O 1
ATOM 2236 N N . VAL A 1 307 ? 6.959 19.799 -6.109 1.00 9.51 327 VAL A N 1
ATOM 2237 C CA . VAL A 1 307 ? 6.994 20.134 -7.535 1.00 10.45 327 VAL A CA 1
ATOM 2238 C C . VAL A 1 307 ? 5.956 19.365 -8.371 1.00 10.49 327 VAL A C 1
ATOM 2239 O O . VAL A 1 307 ? 5.906 19.511 -9.592 1.00 11.14 327 VAL A O 1
ATOM 2243 N N . LEU A 1 308 ? 5.128 18.563 -7.704 1.00 9.56 328 LEU A N 1
ATOM 2244 C CA . LEU A 1 308 ? 4.097 17.771 -8.374 1.00 9.42 328 LEU A CA 1
ATOM 2245 C C . LEU A 1 308 ? 2.721 18.386 -8.112 1.00 9.94 328 LEU A C 1
ATOM 2246 O O . LEU A 1 308 ? 2.494 18.922 -7.024 1.00 9.85 328 LEU A O 1
ATOM 2251 N N . PRO A 1 309 ? 1.805 18.323 -9.102 1.00 10.46 329 PRO A N 1
ATOM 2252 C CA . PRO A 1 309 ? 1.984 17.770 -10.447 1.00 10.98 329 PRO A CA 1
ATOM 2253 C C . PRO A 1 309 ? 2.673 18.782 -11.355 1.00 11.65 329 PRO A C 1
ATOM 2254 O O . PRO A 1 309 ? 2.666 19.979 -11.057 1.00 10.95 329 PRO A O 1
ATOM 2258 N N . LYS A 1 310 ? 3.278 18.298 -12.437 1.00 12.78 330 LYS A N 1
ATOM 2259 C CA . LYS A 1 310 ? 3.949 19.185 -13.389 1.00 14.07 330 LYS A CA 1
ATOM 2260 C C . LYS A 1 310 ? 2.961 19.666 -14.450 1.00 13.96 330 LYS A C 1
ATOM 2261 O O . LYS A 1 310 ? 1.940 19.020 -14.722 1.00 14.55 330 LYS A O 1
ATOM 2267 N N . ALA A 1 311 ? 3.281 20.804 -15.059 1.00 14.64 331 ALA A N 1
ATOM 2268 C CA . ALA A 1 311 ? 2.501 21.300 -16.191 1.00 14.68 331 ALA A CA 1
ATOM 2269 C C . ALA A 1 311 ? 2.385 20.196 -17.227 1.00 14.20 331 ALA A C 1
ATOM 2270 O O . ALA A 1 311 ? 3.360 19.492 -17.498 1.00 14.17 331 ALA A O 1
ATOM 2272 N N . GLY A 1 312 ? 1.188 20.031 -17.779 1.00 14.20 332 GLY A N 1
ATOM 2273 C CA . GLY A 1 312 ? 0.962 19.041 -18.836 1.00 13.95 332 GLY A CA 1
ATOM 2274 C C . GLY A 1 312 ? 0.511 17.681 -18.334 1.00 13.95 332 GLY A C 1
ATOM 2275 O O . GLY A 1 312 ? 0.120 16.832 -19.129 1.00 13.98 332 GLY A O 1
ATOM 2276 N N . ALA A 1 313 ? 0.575 17.481 -17.015 1.00 13.90 333 ALA A N 1
ATOM 2277 C CA . ALA A 1 313 ? 0.145 16.234 -16.385 1.00 13.81 333 ALA A CA 1
ATOM 2278 C C . ALA A 1 313 ? -1.215 16.415 -15.707 1.00 14.22 333 ALA A C 1
ATOM 2279 O O . ALA A 1 313 ? -1.474 17.469 -15.121 1.00 14.99 333 ALA A O 1
ATOM 2281 N N . THR A 1 314 ? -2.075 15.405 -15.828 1.00 13.68 334 THR A N 1
ATOM 2282 C CA . THR A 1 314 ? -3.362 15.356 -15.113 1.00 14.20 334 THR A CA 1
ATOM 2283 C C . THR A 1 314 ? -3.270 14.384 -13.946 1.00 13.46 334 THR A C 1
ATOM 2284 O O . THR A 1 314 ? -2.619 13.345 -14.049 1.00 12.77 334 THR A O 1
ATOM 2288 N N . VAL A 1 315 ? -3.918 14.745 -12.842 1.00 13.13 335 VAL A N 1
ATOM 2289 C CA . VAL A 1 315 ? -3.934 13.910 -11.649 1.00 12.46 335 VAL A CA 1
ATOM 2290 C C . VAL A 1 315 ? -5.080 12.913 -11.773 1.00 12.39 335 VAL A C 1
ATOM 2291 O O . VAL A 1 315 ? -6.242 13.307 -11.962 1.00 12.11 335 VAL A O 1
ATOM 2295 N N . ILE A 1 316 ? -4.744 11.632 -11.653 1.00 11.95 336 ILE A N 1
ATOM 2296 C CA . ILE A 1 316 ? -5.708 10.540 -11.778 1.00 12.37 336 ILE A CA 1
ATOM 2297 C C . ILE A 1 316 ? -5.851 9.831 -10.436 1.00 11.94 336 ILE A C 1
ATOM 2298 O O . ILE A 1 316 ? -4.853 9.607 -9.745 1.00 11.74 336 ILE A O 1
ATOM 2303 N N . THR A 1 317 ? -7.093 9.520 -10.061 1.00 11.93 337 THR A N 1
ATOM 2304 C CA . THR A 1 317 ? -7.375 8.721 -8.866 1.00 12.04 337 THR A CA 1
ATOM 2305 C C . THR A 1 317 ? -7.904 7.345 -9.264 1.00 12.23 337 THR A C 1
ATOM 2306 O O . THR A 1 317 ? -8.888 7.241 -10.013 1.00 12.59 337 THR A O 1
ATOM 2310 N N . ASP A 1 318 ? -7.235 6.296 -8.789 1.00 11.55 338 ASP A N 1
ATOM 2311 C CA . ASP A 1 318 ? -7.763 4.940 -8.922 1.00 11.42 338 ASP A CA 1
ATOM 2312 C C . ASP A 1 318 ? -8.344 4.566 -7.565 1.00 11.48 338 ASP A C 1
ATOM 2313 O O . ASP A 1 318 ? -7.610 4.171 -6.656 1.00 10.75 338 ASP A O 1
ATOM 2318 N N . SER A 1 319 ? -9.659 4.704 -7.431 1.00 11.74 339 SER A N 1
ATOM 2319 C CA . SER A 1 319 ? -10.309 4.460 -6.142 1.00 12.18 339 SER A CA 1
ATOM 2320 C C . SER A 1 319 ? -10.317 2.999 -5.723 1.00 12.13 339 SER A C 1
ATOM 2321 O O . SER A 1 319 ? -10.355 2.702 -4.528 1.00 12.33 339 SER A O 1
ATOM 2324 N N . ALA A 1 320 ? -10.286 2.092 -6.700 1.00 11.58 340 ALA A N 1
ATOM 2325 C CA . ALA A 1 320 ? -10.287 0.654 -6.409 1.00 11.66 340 ALA A CA 1
ATOM 2326 C C . ALA A 1 320 ? -8.931 0.172 -5.883 1.00 10.90 340 ALA A C 1
ATOM 2327 O O . ALA A 1 320 ? -8.875 -0.608 -4.926 1.00 11.20 340 ALA A O 1
ATOM 2329 N N . ALA A 1 321 ? -7.848 0.631 -6.516 1.00 10.23 341 ALA A N 1
ATOM 2330 C CA . ALA A 1 321 ? -6.489 0.397 -6.009 1.00 9.50 341 ALA A CA 1
ATOM 2331 C C . ALA A 1 321 ? -6.160 1.281 -4.799 1.00 9.59 341 ALA A C 1
ATOM 2332 O O . ALA A 1 321 ? -5.262 0.961 -4.017 1.00 9.33 341 ALA A O 1
ATOM 2334 N N . GLY A 1 322 ? -6.860 2.404 -4.661 1.00 9.24 342 GLY A N 1
ATOM 2335 C CA . GLY A 1 322 ? -6.541 3.369 -3.600 1.00 8.73 342 GLY A CA 1
ATOM 2336 C C . GLY A 1 322 ? -5.176 4.004 -3.849 1.00 8.90 342 GLY A C 1
ATOM 2337 O O . GLY A 1 322 ? -4.275 3.938 -3.006 1.00 8.21 342 GLY A O 1
ATOM 2338 N N . ALA A 1 323 ? -5.047 4.638 -5.012 1.00 9.08 343 ALA A N 1
ATOM 2339 C CA . ALA A 1 323 ? -3.801 5.268 -5.425 1.00 8.98 343 ALA A CA 1
ATOM 2340 C C . ALA A 1 323 ? -4.103 6.508 -6.265 1.00 8.74 343 ALA A C 1
ATOM 2341 O O . ALA A 1 323 ? -5.114 6.545 -6.978 1.00 8.99 343 ALA A O 1
ATOM 2343 N N . THR A 1 324 ? -3.250 7.524 -6.146 1.00 7.95 344 THR A N 1
ATOM 2344 C CA . THR A 1 324 ? -3.210 8.648 -7.103 1.00 8.06 344 THR A CA 1
ATOM 2345 C C . THR A 1 324 ? -1.898 8.625 -7.877 1.00 8.18 344 THR A C 1
ATOM 2346 O O . THR A 1 324 ? -0.893 8.063 -7.424 1.00 8.22 344 THR A O 1
ATOM 2350 N N . TYR A 1 325 ? -1.925 9.250 -9.052 1.00 8.60 345 TYR A N 1
ATOM 2351 C CA . TYR A 1 325 ? -0.731 9.456 -9.867 1.00 8.49 345 TYR A CA 1
ATOM 2352 C C . TYR A 1 325 ? -1.026 10.569 -10.869 1.00 8.87 345 TYR A C 1
ATOM 2353 O O . TYR A 1 325 ? -2.193 10.828 -11.174 1.00 8.94 345 TYR A O 1
ATOM 2362 N N . SER A 1 326 ? 0.020 11.240 -11.345 1.00 8.77 346 SER A N 1
ATOM 2363 C CA . SER A 1 326 ? -0.124 12.150 -12.479 1.00 9.25 346 SER A CA 1
ATOM 2364 C C . SER A 1 326 ? 0.237 11.389 -13.749 1.00 9.00 346 SER A C 1
ATOM 2365 O O . SER A 1 326 ? 1.078 10.486 -13.737 1.00 8.47 346 SER A O 1
ATOM 2368 N N . TYR A 1 327 ? -0.440 11.729 -14.838 1.00 9.32 347 TYR A N 1
ATOM 2369 C CA . TYR A 1 327 ? -0.067 11.199 -16.132 1.00 9.42 347 TYR A CA 1
ATOM 2370 C C . TYR A 1 327 ? -0.069 12.318 -17.159 1.00 10.25 347 TYR A C 1
ATOM 2371 O O . TYR A 1 327 ? -1.042 13.077 -17.252 1.00 10.48 347 TYR A O 1
ATOM 2380 N N . ASP A 1 328 ? 1.038 12.433 -17.891 1.00 10.65 348 ASP A N 1
ATOM 2381 C CA . ASP A 1 328 ? 1.161 13.359 -19.012 1.00 11.64 348 ASP A CA 1
ATOM 2382 C C . ASP A 1 328 ? 1.179 12.539 -20.299 1.00 12.44 348 ASP A C 1
ATOM 2383 O O . ASP A 1 328 ? 2.156 11.847 -20.579 1.00 12.11 348 ASP A O 1
ATOM 2388 N N . SER A 1 329 ? 0.100 12.624 -21.080 1.00 13.42 349 SER A N 1
ATOM 2389 C CA . SER A 1 329 ? -0.046 11.783 -22.268 1.00 14.59 349 SER A CA 1
ATOM 2390 C C . SER A 1 329 ? 0.861 12.206 -23.426 1.00 15.09 349 SER A C 1
ATOM 2391 O O . SER A 1 329 ? 1.119 11.411 -24.329 1.00 16.45 349 SER A O 1
ATOM 2394 N N . SER A 1 330 ? 1.331 13.451 -23.410 1.00 15.25 350 SER A N 1
ATOM 2395 C CA . SER A 1 330 ? 2.259 13.917 -24.456 1.00 15.29 350 SER A CA 1
ATOM 2396 C C . SER A 1 330 ? 3.691 13.395 -24.232 1.00 14.58 350 SER A C 1
ATOM 2397 O O . SER A 1 330 ? 4.353 12.958 -25.181 1.00 15.27 350 SER A O 1
ATOM 2400 N N . SER A 1 331 ? 4.153 13.416 -22.983 1.00 13.04 351 SER A N 1
ATOM 2401 C CA . SER A 1 331 ? 5.479 12.894 -22.654 1.00 11.99 351 SER A CA 1
ATOM 2402 C C . SER A 1 331 ? 5.410 11.438 -22.218 1.00 11.28 351 SER A C 1
ATOM 2403 O O . SER A 1 331 ? 6.450 10.811 -21.961 1.00 11.35 351 SER A O 1
ATOM 2406 N N . ARG A 1 332 ? 4.186 10.912 -22.139 1.00 10.09 352 ARG A N 1
ATOM 2407 C CA . ARG A 1 332 ? 3.926 9.525 -21.716 1.00 9.68 352 ARG A CA 1
ATOM 2408 C C . ARG A 1 332 ? 4.645 9.231 -20.398 1.00 9.36 352 ARG A C 1
ATOM 2409 O O . ARG A 1 332 ? 5.385 8.252 -20.276 1.00 9.47 352 ARG A O 1
ATOM 2417 N N . THR A 1 333 ? 4.418 10.103 -19.423 1.00 9.31 353 THR A N 1
ATOM 2418 C CA . THR A 1 333 ? 5.091 10.013 -18.132 1.00 8.91 353 THR A CA 1
ATOM 2419 C C . THR A 1 333 ? 4.071 9.837 -17.008 1.00 8.93 353 THR A C 1
ATOM 2420 O O . THR A 1 333 ? 3.139 10.632 -16.861 1.00 8.42 353 THR A O 1
ATOM 2424 N N . MET A 1 334 ? 4.271 8.794 -16.213 1.00 7.96 354 MET A N 1
ATOM 2425 C CA . MET A 1 334 ? 3.470 8.548 -15.022 1.00 8.96 354 MET A CA 1
ATOM 2426 C C . MET A 1 334 ? 4.318 8.864 -13.806 1.00 8.19 354 MET A C 1
ATOM 2427 O O . MET A 1 334 ? 5.487 8.482 -13.751 1.00 7.61 354 MET A O 1
ATOM 2432 N N . ILE A 1 335 ? 3.737 9.565 -12.834 1.00 8.09 355 ILE A N 1
ATOM 2433 C CA . ILE A 1 335 ? 4.429 9.793 -11.559 1.00 7.55 355 ILE A CA 1
ATOM 2434 C C . ILE A 1 335 ? 3.501 9.341 -10.426 1.00 7.79 355 ILE A C 1
ATOM 2435 O O . ILE A 1 335 ? 2.382 9.863 -10.287 1.00 7.61 355 ILE A O 1
ATOM 2440 N N . SER A 1 336 ? 3.956 8.351 -9.657 1.00 7.18 356 SER A N 1
ATOM 2441 C CA . SER A 1 336 ? 3.167 7.750 -8.579 1.00 6.99 356 SER A CA 1
ATOM 2442 C C . SER A 1 336 ? 3.481 8.484 -7.273 1.00 7.14 356 SER A C 1
ATOM 2443 O O . SER A 1 336 ? 4.608 8.428 -6.778 1.00 7.10 356 SER A O 1
ATOM 2446 N N . TYR A 1 337 ? 2.492 9.198 -6.742 1.00 7.12 357 TYR A N 1
ATOM 2447 C CA . TYR A 1 337 ? 2.673 9.989 -5.526 1.00 7.45 357 TYR A CA 1
ATOM 2448 C C . TYR A 1 337 ? 1.324 10.180 -4.861 1.00 7.57 357 TYR A C 1
ATOM 2449 O O . TYR A 1 337 ? 0.293 9.896 -5.475 1.00 7.67 357 TYR A O 1
ATOM 2458 N N . ASP A 1 338 ? 1.341 10.686 -3.627 1.00 6.98 358 ASP A N 1
ATOM 2459 C CA . ASP A 1 338 ? 0.116 10.954 -2.874 1.00 7.53 358 ASP A CA 1
ATOM 2460 C C . ASP A 1 338 ? -0.289 12.430 -2.914 1.00 7.45 358 ASP A C 1
ATOM 2461 O O . ASP A 1 338 ? 0.484 13.307 -2.539 1.00 7.53 358 ASP A O 1
ATOM 2466 N N . THR A 1 339 ? -1.527 12.675 -3.334 1.00 8.00 359 THR A N 1
ATOM 2467 C CA . THR A 1 339 ? -2.141 13.998 -3.271 1.00 7.87 359 THR A CA 1
ATOM 2468 C C . THR A 1 339 ? -2.736 14.233 -1.875 1.00 8.57 359 THR A C 1
ATOM 2469 O O . THR A 1 339 ? -2.950 13.269 -1.123 1.00 8.73 359 THR A O 1
ATOM 2473 N N . PRO A 1 340 ? -3.035 15.502 -1.526 1.00 9.14 360 PRO A N 1
ATOM 2474 C CA . PRO A 1 340 ? -3.766 15.725 -0.278 1.00 9.16 360 PRO A CA 1
ATOM 2475 C C . PRO A 1 340 ? -5.032 14.856 -0.161 1.00 9.30 360 PRO A C 1
ATOM 2476 O O . PRO A 1 340 ? -5.311 14.318 0.897 1.00 8.43 360 PRO A O 1
ATOM 2480 N N . ASP A 1 341 ? -5.785 14.694 -1.239 1.00 9.36 361 ASP A N 1
ATOM 2481 C CA . ASP A 1 341 ? -6.992 13.877 -1.127 1.00 10.57 361 ASP A CA 1
ATOM 2482 C C . ASP A 1 341 ? -6.900 12.333 -1.059 1.00 10.12 361 ASP A C 1
ATOM 2483 O O . ASP A 1 341 ? -7.566 11.737 -0.222 1.00 9.23 361 ASP A O 1
ATOM 2488 N N . MET A 1 342 ? -5.776 11.903 -1.597 1.00 10.38 362 MET A N 1
ATOM 2489 C CA . MET A 1 342 ? -5.197 10.611 -1.284 1.00 8.48 362 MET A CA 1
ATOM 2490 C C . MET A 1 342 ? -4.771 10.431 0.197 1.00 7.86 362 MET A C 1
ATOM 2491 O O . MET A 1 342 ? -5.110 9.433 0.761 1.00 7.34 362 MET A O 1
ATOM 2496 N N . VAL A 1 343 ? -4.086 11.433 0.786 1.00 7.41 363 VAL A N 1
ATOM 2497 C CA . VAL A 1 343 ? -3.771 11.370 2.204 1.00 7.59 363 VAL A CA 1
ATOM 2498 C C . VAL A 1 343 ? -5.054 11.279 3.045 1.00 7.68 363 VAL A C 1
ATOM 2499 O O . VAL A 1 343 ? -5.139 10.443 3.950 1.00 7.71 363 VAL A O 1
ATOM 2503 N N . ARG A 1 344 ? -6.051 12.099 2.717 1.00 7.95 364 ARG A N 1
ATOM 2504 C CA . ARG A 1 344 ? -7.365 11.999 3.376 1.00 8.80 364 ARG A CA 1
ATOM 2505 C C . ARG A 1 344 ? -7.981 10.609 3.278 1.00 8.37 364 ARG A C 1
ATOM 2506 O O . ARG A 1 344 ? -8.478 10.068 4.266 1.00 8.88 364 ARG A O 1
ATOM 2514 N N . THR A 1 345 ? -7.914 10.014 2.091 1.00 8.32 365 THR A N 1
ATOM 2515 C CA . THR A 1 345 ? -8.438 8.665 1.870 1.00 8.50 365 THR A CA 1
ATOM 2516 C C . THR A 1 345 ? -7.693 7.624 2.713 1.00 8.33 365 THR A C 1
ATOM 2517 O O . THR A 1 345 ? -8.291 6.708 3.297 1.00 7.51 365 THR A O 1
ATOM 2521 N N . LYS A 1 346 ? -6.378 7.804 2.804 1.00 8.13 366 LYS A N 1
ATOM 2522 C CA . LYS A 1 346 ? -5.539 6.874 3.543 1.00 7.93 366 LYS A CA 1
ATOM 2523 C C . LYS A 1 346 ? -5.812 6.960 5.051 1.00 7.86 366 LYS A C 1
ATOM 2524 O O . LYS A 1 346 ? -5.882 5.942 5.736 1.00 8.64 366 LYS A O 1
ATOM 2530 N N . VAL A 1 347 ? -5.980 8.175 5.554 1.00 7.95 367 VAL A N 1
ATOM 2531 C CA . VAL A 1 347 ? -6.319 8.390 6.969 1.00 8.06 367 VAL A CA 1
ATOM 2532 C C . VAL A 1 347 ? -7.680 7.762 7.297 1.00 8.27 367 VAL A C 1
ATOM 2533 O O . VAL A 1 347 ? -7.843 7.143 8.350 1.00 7.63 367 VAL A O 1
ATOM 2537 N N . SER A 1 348 ? -8.632 7.904 6.378 1.00 8.29 368 SER A N 1
ATOM 2538 C CA . SER A 1 348 ? -9.952 7.333 6.562 1.00 9.66 368 SER A CA 1
ATOM 2539 C C . SER A 1 348 ? -9.841 5.802 6.629 1.00 9.51 368 SER A C 1
ATOM 2540 O O . SER A 1 348 ? -10.465 5.154 7.477 1.00 10.26 368 SER A O 1
ATOM 2543 N N . TYR A 1 349 ? -9.031 5.222 5.746 1.00 9.45 369 TYR A N 1
ATOM 2544 C CA . TYR A 1 349 ? -8.746 3.782 5.817 1.00 9.47 369 TYR A CA 1
ATOM 2545 C C . TYR A 1 349 ? -8.118 3.398 7.171 1.00 9.30 369 TYR A C 1
ATOM 2546 O O . TYR A 1 349 ? -8.565 2.445 7.834 1.00 9.78 369 TYR A O 1
ATOM 2555 N N . ALA A 1 350 ? -7.103 4.152 7.582 1.00 8.54 370 ALA A N 1
ATOM 2556 C CA . ALA A 1 350 ? -6.401 3.909 8.852 1.00 9.13 370 ALA A CA 1
ATOM 2557 C C . ALA A 1 350 ? -7.342 3.991 10.061 1.00 9.11 370 ALA A C 1
ATOM 2558 O O . ALA A 1 350 ? -7.253 3.170 10.983 1.00 9.13 370 ALA A O 1
ATOM 2560 N N . LYS A 1 351 ? -8.220 4.995 10.059 1.00 9.49 371 LYS A N 1
ATOM 2561 C CA . LYS A 1 351 ? -9.200 5.164 11.139 1.00 10.14 371 LYS A CA 1
ATOM 2562 C C . LYS A 1 351 ? -10.093 3.924 11.259 1.00 9.92 371 LYS A C 1
ATOM 2563 O O . LYS A 1 351 ? -10.376 3.459 12.367 1.00 9.85 371 LYS A O 1
ATOM 2569 N N . GLY A 1 352 ? -10.536 3.394 10.114 1.00 10.01 372 GLY A N 1
ATOM 2570 C CA . GLY A 1 352 ? -11.396 2.208 10.080 1.00 10.80 372 GLY A CA 1
ATOM 2571 C C . GLY A 1 352 ? -10.743 1.008 10.736 1.00 11.44 372 GLY A C 1
ATOM 2572 O O . GLY A 1 352 ? -11.420 0.165 11.320 1.00 12.41 372 GLY A O 1
ATOM 2573 N N . LEU A 1 353 ? -9.416 0.939 10.638 1.00 10.98 373 LEU A N 1
ATOM 2574 C CA . LEU A 1 353 ? -8.666 -0.166 11.211 1.00 11.29 373 LEU A CA 1
ATOM 2575 C C . LEU A 1 353 ? -8.138 0.115 12.617 1.00 10.84 373 LEU A C 1
ATOM 2576 O O . LEU A 1 353 ? -7.604 -0.792 13.262 1.00 11.48 373 LEU A O 1
ATOM 2581 N N . GLY A 1 354 ? -8.295 1.359 13.080 1.00 10.47 374 GLY A N 1
ATOM 2582 C CA . GLY A 1 354 ? -7.778 1.804 14.378 1.00 9.97 374 GLY A CA 1
ATOM 2583 C C . GLY A 1 354 ? -6.265 1.888 14.471 1.00 9.06 374 GLY A C 1
ATOM 2584 O O . GLY A 1 354 ? -5.680 1.651 15.543 1.00 9.05 374 GLY A O 1
ATOM 2585 N N . LEU A 1 355 ? -5.622 2.217 13.350 1.00 8.77 375 LEU A N 1
ATOM 2586 C CA . LEU A 1 355 ? -4.168 2.443 13.352 1.00 8.10 375 LEU A CA 1
ATOM 2587 C C . LEU A 1 355 ? -3.845 3.692 14.174 1.00 8.68 375 LEU A C 1
ATOM 2588 O O . LEU A 1 355 ? -4.726 4.522 14.421 1.00 9.29 375 LEU A O 1
ATOM 2593 N N . GLY A 1 356 ? -2.594 3.828 14.616 1.00 8.25 376 GLY A N 1
ATOM 2594 C CA . GLY A 1 356 ? -2.266 4.856 15.601 1.00 8.60 376 GLY A CA 1
ATOM 2595 C C . GLY A 1 356 ? -2.030 6.246 15.044 1.00 7.92 376 GLY A C 1
ATOM 2596 O O . GLY A 1 356 ? -1.955 7.230 15.799 1.00 8.86 376 GLY A O 1
ATOM 2597 N N . GLY A 1 357 ? -1.889 6.331 13.724 1.00 7.93 377 GLY A N 1
ATOM 2598 C CA . GLY A 1 357 ? -1.596 7.593 13.071 1.00 8.00 377 GLY A CA 1
ATOM 2599 C C . GLY A 1 357 ? -0.911 7.449 11.730 1.00 8.14 377 GLY A C 1
ATOM 2600 O O . GLY A 1 357 ? -1.019 6.408 11.071 1.00 7.37 377 GLY A O 1
ATOM 2601 N N . SER A 1 358 ? -0.201 8.515 11.360 1.00 6.73 378 SER A N 1
ATOM 2602 C CA . SER A 1 358 ? 0.469 8.665 10.066 1.00 7.55 378 SER A CA 1
ATOM 2603 C C . SER A 1 358 ? 1.962 8.905 10.231 1.00 7.30 378 SER A C 1
ATOM 2604 O O . SER A 1 358 ? 2.407 9.438 11.251 1.00 7.60 378 SER A O 1
ATOM 2607 N N . MET A 1 359 ? 2.728 8.500 9.219 1.00 6.60 379 MET A N 1
ATOM 2608 C CA . MET A 1 359 ? 4.154 8.793 9.144 1.00 6.63 379 MET A CA 1
ATOM 2609 C C . MET A 1 359 ? 4.487 9.239 7.731 1.00 6.34 379 MET A C 1
ATOM 2610 O O . MET A 1 359 ? 3.837 8.815 6.778 1.00 6.32 379 MET A O 1
ATOM 2615 N N . PHE A 1 360 ? 5.500 10.095 7.610 1.00 6.40 380 PHE A N 1
ATOM 2616 C CA . PHE A 1 360 ? 5.922 10.605 6.314 1.00 6.45 380 PHE A CA 1
ATOM 2617 C C . PHE A 1 360 ? 7.423 10.567 6.114 1.00 7.12 380 PHE A C 1
ATOM 2618 O O . PHE A 1 360 ? 8.177 10.846 7.041 1.00 7.87 380 PHE A O 1
ATOM 2626 N N . TRP A 1 361 ? 7.825 10.235 4.885 1.00 6.67 381 TRP A N 1
ATOM 2627 C CA . TRP A 1 361 ? 9.194 10.439 4.392 1.00 7.38 381 TRP A CA 1
ATOM 2628 C C . TRP A 1 361 ? 9.086 11.321 3.156 1.00 7.18 381 TRP A C 1
ATOM 2629 O O . TRP A 1 361 ? 8.468 10.886 2.181 1.00 7.89 381 TRP A O 1
ATOM 2640 N N . GLU A 1 362 ? 9.679 12.519 3.135 1.00 7.85 382 GLU A N 1
ATOM 2641 C CA . GLU A 1 362 ? 10.355 13.167 4.271 1.00 8.02 382 GLU A CA 1
ATOM 2642 C C . GLU A 1 362 ? 9.977 14.660 4.273 1.00 8.31 382 GLU A C 1
ATOM 2643 O O . GLU A 1 362 ? 9.332 15.152 3.338 1.00 8.56 382 GLU A O 1
ATOM 2649 N N . ALA A 1 363 ? 10.379 15.370 5.318 1.00 8.57 383 ALA A N 1
ATOM 2650 C CA . ALA A 1 363 ? 9.869 16.722 5.594 1.00 8.25 383 ALA A CA 1
ATOM 2651 C C . ALA A 1 363 ? 10.098 17.743 4.496 1.00 7.71 383 ALA A C 1
ATOM 2652 O O . ALA A 1 363 ? 9.202 18.531 4.180 1.00 8.04 383 ALA A O 1
ATOM 2654 N N . SER A 1 364 ? 11.302 17.730 3.923 1.00 7.70 384 SER A N 1
ATOM 2655 C CA . SER A 1 364 ? 11.758 18.877 3.143 1.00 8.16 384 SER A CA 1
ATOM 2656 C C . SER A 1 364 ? 10.932 19.066 1.869 1.00 7.80 384 SER A C 1
ATOM 2657 O O . SER A 1 364 ? 10.797 20.185 1.380 1.00 8.77 384 SER A O 1
ATOM 2660 N N . ALA A 1 365 ? 10.354 17.973 1.378 1.00 8.02 385 ALA A N 1
ATOM 2661 C CA . ALA A 1 365 ? 9.665 17.969 0.077 1.00 7.71 385 ALA A CA 1
ATOM 2662 C C . ALA A 1 365 ? 8.213 18.423 0.157 1.00 7.82 385 ALA A C 1
ATOM 2663 O O . ALA A 1 365 ? 7.536 18.485 -0.857 1.00 8.16 385 ALA A O 1
ATOM 2665 N N . ASP A 1 366 ? 7.725 18.736 1.356 1.00 7.98 386 ASP A N 1
ATOM 2666 C CA . ASP A 1 366 ? 6.293 19.014 1.507 1.00 7.64 386 ASP A CA 1
ATOM 2667 C C . ASP A 1 366 ? 5.901 20.387 0.952 1.00 7.43 386 ASP A C 1
ATOM 2668 O O . ASP A 1 366 ? 6.725 21.306 0.892 1.00 7.90 386 ASP A O 1
ATOM 2673 N N . LYS A 1 367 ? 4.648 20.511 0.498 1.00 7.69 387 LYS A N 1
ATOM 2674 C CA . LYS A 1 367 ? 4.086 21.824 0.199 1.00 7.85 387 LYS A CA 1
ATOM 2675 C C . LYS A 1 367 ? 3.736 22.531 1.506 1.00 8.55 387 LYS A C 1
ATOM 2676 O O . LYS A 1 367 ? 3.726 21.902 2.580 1.00 8.95 387 LYS A O 1
ATOM 2682 N N . THR A 1 368 ? 3.479 23.834 1.385 1.00 8.97 388 THR A N 1
ATOM 2683 C CA . THR A 1 368 ? 3.057 24.705 2.488 1.00 9.80 388 THR A CA 1
ATOM 2684 C C . THR A 1 368 ? 1.533 24.919 2.466 1.00 9.84 388 THR A C 1
ATOM 2685 O O . THR A 1 368 ? 0.847 24.540 1.508 1.00 10.70 388 THR A O 1
ATOM 2689 N N . GLY A 1 369 ? 1.008 25.514 3.538 1.00 9.99 389 GLY A N 1
ATOM 2690 C CA . GLY A 1 369 ? -0.428 25.722 3.689 1.00 10.17 389 GLY A CA 1
ATOM 2691 C C . GLY A 1 369 ? -1.220 24.432 3.658 1.00 10.31 389 GLY A C 1
ATOM 2692 O O . GLY A 1 369 ? -0.720 23.362 4.034 1.00 9.87 389 GLY A O 1
ATOM 2693 N N . SER A 1 370 ? -2.458 24.527 3.185 1.00 10.28 390 SER A N 1
ATOM 2694 C CA . SER A 1 370 ? -3.385 23.402 3.253 1.00 10.72 390 SER A CA 1
ATOM 2695 C C . SER A 1 370 ? -2.975 22.209 2.390 1.00 10.29 390 SER A C 1
ATOM 2696 O O . SER A 1 370 ? -3.346 21.076 2.695 1.00 10.31 390 SER A O 1
ATOM 2699 N N . ASP A 1 371 ? -2.215 22.467 1.323 1.00 10.00 391 ASP A N 1
ATOM 2700 C CA . ASP A 1 371 ? -1.716 21.399 0.448 1.00 9.37 391 ASP A CA 1
ATOM 2701 C C . ASP A 1 371 ? -0.532 20.620 1.039 1.00 8.63 391 ASP A C 1
ATOM 2702 O O . ASP A 1 371 ? -0.041 19.671 0.428 1.00 8.07 391 ASP A O 1
ATOM 2707 N N . SER A 1 372 ? -0.07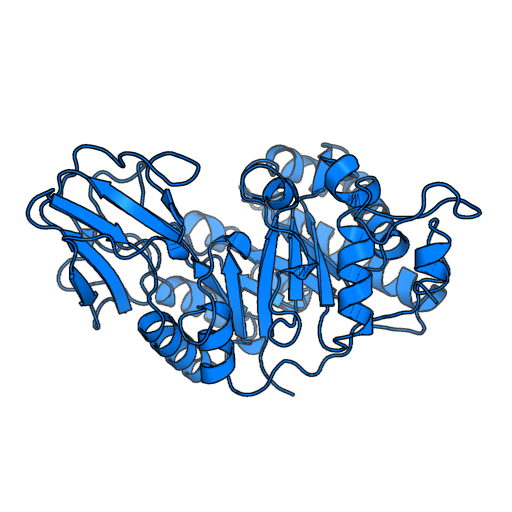3 21.019 2.220 1.00 8.13 392 SER A N 1
ATOM 2708 C CA . SER A 1 372 ? 0.863 20.195 2.988 1.00 8.38 392 SER A CA 1
ATOM 2709 C C . SER A 1 372 ? 0.263 18.811 3.231 1.00 8.18 392 SER A C 1
ATOM 2710 O O . SER A 1 372 ? -0.876 18.704 3.706 1.00 8.21 392 SER A O 1
ATOM 2713 N N . LEU A 1 373 ? 1.019 17.756 2.927 1.00 7.96 393 LEU A N 1
ATOM 2714 C CA . LEU A 1 373 ? 0.546 16.401 3.241 1.00 7.96 393 LEU A CA 1
ATOM 2715 C C . LEU A 1 373 ? 0.559 16.154 4.752 1.00 7.72 393 LEU A C 1
ATOM 2716 O O . LEU A 1 373 ? -0.351 15.528 5.293 1.00 7.75 393 LEU A O 1
ATOM 2721 N N . ILE A 1 374 ? 1.588 16.676 5.417 1.00 7.90 394 ILE A N 1
ATOM 2722 C CA . ILE A 1 374 ? 1.706 16.605 6.882 1.00 7.87 394 ILE A CA 1
ATOM 2723 C C . ILE A 1 374 ? 0.513 17.316 7.561 1.00 8.30 394 ILE A C 1
ATOM 2724 O O . ILE A 1 374 ? -0.111 16.761 8.476 1.00 8.06 394 ILE A O 1
ATOM 2729 N N . GLY A 1 375 ? 0.172 18.514 7.090 1.00 9.11 395 GLY A N 1
ATOM 2730 C CA . GLY A 1 375 ? -1.000 19.235 7.616 1.00 9.08 395 GLY A CA 1
ATOM 2731 C C . GLY A 1 375 ? -2.330 18.563 7.269 1.00 9.10 395 GLY A C 1
ATOM 2732 O O . GLY A 1 375 ? -3.230 18.454 8.120 1.00 8.94 395 GLY A O 1
ATOM 2733 N N . THR A 1 376 ? -2.464 18.122 6.015 1.00 8.77 396 THR A N 1
ATOM 2734 C CA . THR A 1 376 ? -3.657 17.374 5.576 1.00 8.68 396 THR A CA 1
ATOM 2735 C C . THR A 1 376 ? -3.906 16.151 6.468 1.00 8.50 396 THR A C 1
ATOM 2736 O O . THR A 1 376 ? -5.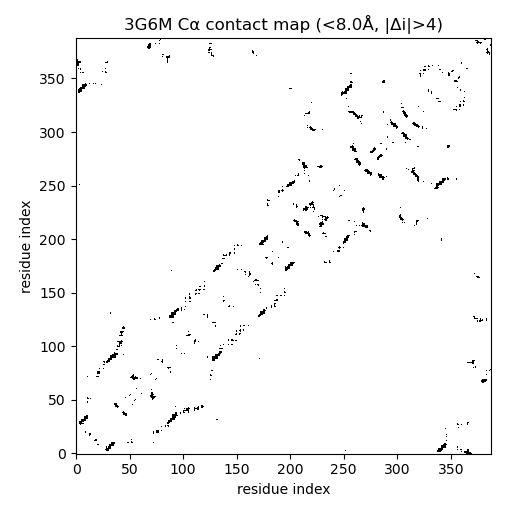029 15.937 6.921 1.00 9.11 396 THR A O 1
ATOM 2740 N N . ALA A 1 377 ? -2.852 15.382 6.748 1.00 8.17 397 ALA A N 1
ATOM 2741 C CA . ALA A 1 377 ? -2.966 14.188 7.587 1.00 8.14 397 ALA A CA 1
ATOM 2742 C C . ALA A 1 377 ? -3.511 14.545 8.970 1.00 8.36 397 ALA A C 1
ATOM 2743 O O . ALA A 1 377 ? -4.457 13.926 9.431 1.00 8.21 397 ALA A O 1
ATOM 2745 N N . LEU A 1 378 ? -2.933 15.563 9.607 1.00 9.51 398 LEU A N 1
ATOM 2746 C CA . LEU A 1 378 ? -3.395 15.950 10.936 1.00 10.74 398 LEU A CA 1
ATOM 2747 C C . LEU A 1 378 ? -4.860 16.416 10.899 1.00 11.35 398 LEU A C 1
ATOM 2748 O O . LEU A 1 378 ? -5.667 15.941 11.699 1.00 11.95 398 LEU A O 1
ATOM 2753 N N . SER A 1 379 ? -5.203 17.286 9.945 1.00 12.18 399 SER A N 1
ATOM 2754 C CA . SER A 1 379 ? -6.598 17.725 9.764 1.00 13.04 399 SER A CA 1
ATOM 2755 C C . SER A 1 379 ? -7.576 16.544 9.649 1.00 12.93 399 SER A C 1
ATOM 2756 O O . SER A 1 379 ? -8.653 16.548 10.270 1.00 13.26 399 SER A O 1
ATOM 2759 N N . SER A 1 380 ? -7.186 15.535 8.870 1.00 12.30 400 SER A N 1
ATOM 2760 C CA . SER A 1 380 ? -7.990 14.334 8.685 1.00 12.15 400 SER A CA 1
ATOM 2761 C C . SER A 1 380 ? -8.038 13.486 9.950 1.00 11.59 400 SER A C 1
ATOM 2762 O O . SER A 1 380 ? -9.067 12.894 10.257 1.00 11.52 400 SER A O 1
ATOM 2765 N N . MET A 1 381 ? -6.922 13.438 10.676 1.00 10.62 401 MET A N 1
ATOM 2766 C CA . MET A 1 381 ? -6.828 12.612 11.883 1.00 10.13 401 MET A CA 1
ATOM 2767 C C . MET A 1 381 ? -7.576 13.171 13.090 1.00 11.16 401 MET A C 1
ATOM 2768 O O . MET A 1 381 ? -8.121 12.405 13.886 1.00 11.33 401 MET A O 1
ATOM 2773 N N . GLY A 1 382 ? -7.571 14.483 13.177 1.00 12.41 402 GLY A N 1
ATOM 2774 C CA . GLY A 1 382 ? -8.217 15.180 14.261 1.00 13.90 402 GLY A CA 1
ATOM 2775 C C . GLY A 1 382 ? -7.089 15.699 15.125 1.00 15.34 402 GLY A C 1
ATOM 2776 O O . GLY A 1 382 ? -6.134 16.296 14.692 1.00 17.09 402 GLY A O 1
ATOM 2777 N N . SER A 1 383 ? -7.133 15.336 16.348 1.00 14.43 403 SER A N 1
ATOM 2778 C CA . SER A 1 383 ? -6.240 16.026 17.288 1.00 13.88 403 SER A CA 1
ATOM 2779 C C . SER A 1 383 ? -4.889 15.297 17.376 1.00 12.77 403 SER A C 1
ATOM 2780 O O . SER A 1 383 ? -4.796 14.117 17.074 1.00 12.10 403 SER A O 1
ATOM 2783 N N . HIS A 1 384 ? -3.861 16.036 17.781 1.00 12.05 404 HIS A N 1
ATOM 2784 C CA . HIS A 1 384 ? -2.493 15.560 17.833 1.00 11.34 404 HIS A CA 1
ATOM 2785 C C . HIS A 1 384 ? -2.214 14.800 19.131 1.00 10.52 404 HIS A C 1
ATOM 2786 O O . HIS A 1 384 ? -2.626 15.243 20.204 1.00 10.22 404 HIS A O 1
ATOM 2793 N N . ASP A 1 385 ? -1.498 13.681 19.011 1.00 9.36 405 ASP A N 1
ATOM 2794 C CA . ASP A 1 385 ? -1.008 12.892 20.155 1.00 9.03 405 ASP A CA 1
ATOM 2795 C C . ASP A 1 385 ? -0.601 13.811 21.306 1.00 9.43 405 ASP A C 1
ATOM 2796 O O . ASP A 1 385 ? 0.258 14.671 21.152 1.00 9.56 405 ASP A O 1
ATOM 2801 N N . SER A 1 386 ? -1.255 13.632 22.448 1.00 9.70 406 SER A N 1
ATOM 2802 C CA . SER A 1 386 ? -1.067 14.539 23.582 1.00 9.83 406 SER A CA 1
ATOM 2803 C C . SER A 1 386 ? 0.154 14.200 24.433 1.00 9.92 406 SER A C 1
ATOM 2804 O O . SER A 1 386 ? 0.509 14.965 25.337 1.00 10.34 406 SER A O 1
ATOM 2807 N N . THR A 1 387 ? 0.769 13.049 24.159 1.00 9.98 407 THR A N 1
ATOM 2808 C CA . THR A 1 387 ? 1.940 12.579 24.915 1.00 9.73 407 THR A CA 1
ATOM 2809 C C . THR A 1 387 ? 2.993 13.686 24.958 1.00 9.77 407 THR A C 1
ATOM 2810 O O . THR A 1 387 ? 3.416 14.185 23.92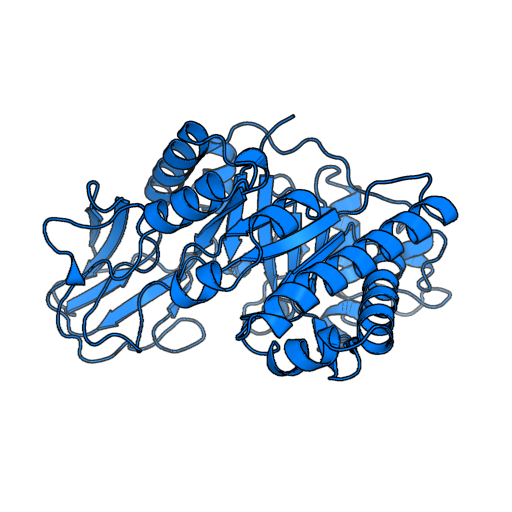3 1.00 9.36 407 THR A O 1
ATOM 2814 N N . GLN A 1 388 ? 3.399 14.074 26.167 1.00 10.38 408 GLN A N 1
ATOM 2815 C CA . GLN A 1 388 ? 4.349 15.181 26.350 1.00 10.25 408 GLN A CA 1
ATOM 2816 C C . GLN A 1 388 ? 5.780 14.708 26.129 1.00 9.81 408 GLN A C 1
ATOM 2817 O O . GLN A 1 388 ? 6.118 13.572 26.449 1.00 9.72 408 GLN A O 1
ATOM 2823 N N . ASN A 1 389 ? 6.612 15.582 25.564 1.00 9.29 409 ASN A N 1
ATOM 2824 C CA . ASN A 1 389 ? 8.039 15.296 25.450 1.00 8.98 409 ASN A CA 1
ATOM 2825 C C . ASN A 1 389 ? 8.740 15.504 26.807 1.00 9.06 409 ASN A C 1
ATOM 2826 O O . ASN A 1 389 ? 8.095 15.879 27.805 1.00 8.71 409 ASN A O 1
ATOM 2831 N N . CYS A 1 390 ? 10.047 15.257 26.832 1.00 8.68 410 CYS A N 1
ATOM 2832 C CA . CYS A 1 390 ? 10.879 15.400 28.023 1.00 8.76 410 CYS A CA 1
ATOM 2833 C C . CYS A 1 390 ? 11.783 16.626 27.851 1.00 8.64 410 CYS A C 1
ATOM 2834 O O . CYS A 1 390 ? 12.396 16.807 26.791 1.00 8.82 410 CYS A O 1
ATOM 2837 N N . LEU A 1 391 ? 11.860 17.465 28.884 1.00 8.59 411 LEU A N 1
ATOM 2838 C CA . LEU A 1 391 ? 12.725 18.651 28.850 1.00 9.47 411 LEU A CA 1
ATOM 2839 C C . LEU A 1 391 ? 13.746 18.629 29.996 1.00 9.97 411 LEU A C 1
ATOM 2840 O O . LEU A 1 391 ? 14.246 19.677 30.415 1.00 10.53 411 LEU A O 1
ATOM 2845 N N . SER A 1 392 ? 14.046 17.428 30.491 1.00 9.53 412 SER A N 1
ATOM 2846 C CA . SER A 1 392 ? 14.967 17.258 31.613 1.00 9.95 412 SER A CA 1
ATOM 2847 C C . SER A 1 392 ? 16.075 16.257 31.273 1.00 9.35 412 SER A C 1
ATOM 2848 O O . SER A 1 392 ? 15.816 15.055 31.201 1.00 9.64 412 SER A O 1
ATOM 2851 N N . TYR A 1 393 ? 17.299 16.761 31.090 1.00 9.55 413 TYR A N 1
ATOM 2852 C CA . TYR A 1 393 ? 18.450 15.945 30.682 1.00 9.37 413 TYR A CA 1
ATOM 2853 C C . TYR A 1 393 ? 19.657 16.221 31.571 1.00 9.48 413 TYR A C 1
ATOM 2854 O O . TYR A 1 393 ? 20.663 16.753 31.103 1.00 9.23 413 TYR A O 1
ATOM 2863 N N . PRO A 1 394 ? 19.562 15.833 32.867 1.00 10.06 414 PRO A N 1
ATOM 2864 C CA . PRO A 1 394 ? 20.590 16.225 33.841 1.00 10.83 414 PRO A CA 1
ATOM 2865 C C . PRO A 1 394 ? 21.943 15.550 33.630 1.00 11.10 414 PRO A C 1
ATOM 2866 O O . PRO A 1 394 ? 22.927 15.960 34.245 1.00 12.50 414 PRO A O 1
ATOM 2870 N N . ASN A 1 395 ? 21.992 14.525 32.778 1.00 10.63 415 ASN A N 1
ATOM 2871 C CA . ASN A 1 395 ? 23.238 13.791 32.519 1.00 10.02 415 ASN A CA 1
ATOM 2872 C C . ASN A 1 395 ? 23.836 14.147 31.150 1.00 9.34 415 ASN A C 1
ATOM 2873 O O . ASN A 1 395 ? 24.776 13.500 30.688 1.00 8.56 415 ASN A O 1
ATOM 2878 N N . SER A 1 396 ? 23.290 15.178 30.501 1.00 9.34 416 SER A N 1
ATOM 2879 C CA . SER A 1 396 ? 23.810 15.567 29.193 1.00 9.47 416 SER A CA 1
ATOM 2880 C C . SER A 1 396 ? 25.205 16.145 29.311 1.00 9.54 416 SER A C 1
ATOM 2881 O O . SER A 1 396 ? 25.460 17.012 30.157 1.00 9.35 416 SER A O 1
ATOM 2884 N N . LYS A 1 397 ? 26.089 15.686 28.430 1.00 9.17 417 LYS A N 1
ATOM 2885 C CA . LYS A 1 397 ? 27.451 16.210 28.364 1.00 10.02 417 LYS A CA 1
ATOM 2886 C C . LYS A 1 397 ? 27.486 17.643 27.800 1.00 10.18 417 LYS A C 1
ATOM 2887 O O . LYS A 1 397 ? 28.500 18.333 27.918 1.00 10.86 417 LYS A O 1
ATOM 2893 N N . PHE A 1 398 ? 26.373 18.074 27.196 1.00 10.12 418 PHE A N 1
ATOM 2894 C CA . PHE A 1 398 ? 26.221 19.459 26.713 1.00 10.50 418 PHE A CA 1
ATOM 2895 C C . PHE A 1 398 ? 25.539 20.360 27.735 1.00 11.44 418 PHE A C 1
ATOM 2896 O O . PHE A 1 398 ? 24.399 20.130 28.114 1.00 11.86 418 PHE A O 1
ATOM 2904 N N . ASP A 1 399 ? 26.253 21.395 28.167 1.00 12.26 419 ASP A N 1
ATOM 2905 C CA . ASP A 1 399 ? 25.761 22.293 29.207 1.00 12.86 419 ASP A CA 1
ATOM 2906 C C . ASP A 1 399 ? 24.453 22.998 28.843 1.00 12.66 419 ASP A C 1
ATOM 2907 O O . ASP A 1 399 ? 23.542 23.099 29.671 1.00 12.68 419 ASP A O 1
ATOM 2912 N N . ASN A 1 400 ? 24.342 23.450 27.600 1.00 12.25 420 ASN A N 1
ATOM 2913 C CA . ASN A 1 400 ? 23.102 24.092 27.167 1.00 11.37 420 ASN A CA 1
ATOM 2914 C C . ASN A 1 400 ? 21.894 23.138 27.145 1.00 11.63 420 ASN A C 1
ATOM 2915 O O . ASN A 1 400 ? 20.790 23.532 27.514 1.00 10.95 420 ASN A O 1
ATOM 2920 N N . ILE A 1 401 ? 22.118 21.883 26.759 1.00 11.33 421 ILE A N 1
ATOM 2921 C CA . ILE A 1 401 ? 21.058 20.881 26.800 1.00 11.22 421 ILE A CA 1
ATOM 2922 C C . ILE A 1 401 ? 20.682 20.542 28.242 1.00 12.01 421 ILE A C 1
ATOM 2923 O O . ILE A 1 401 ? 19.501 20.399 28.554 1.00 11.01 421 ILE A O 1
ATOM 2928 N N . LYS A 1 402 ? 21.679 20.428 29.125 1.00 12.82 422 LYS A N 1
ATOM 2929 C CA . LYS A 1 402 ? 21.373 20.100 30.523 1.00 14.07 422 LYS A CA 1
ATOM 2930 C C . LYS A 1 402 ? 20.565 21.215 31.190 1.00 13.57 422 LYS A C 1
ATOM 2931 O O . LYS A 1 402 ? 19.754 20.953 32.071 1.00 13.81 422 LYS A O 1
ATOM 2937 N N . ASN A 1 403 ? 20.771 22.445 30.719 1.00 12.99 423 ASN A N 1
ATOM 2938 C CA . ASN A 1 403 ? 20.048 23.613 31.208 1.00 13.03 423 ASN A CA 1
ATOM 2939 C C . ASN A 1 403 ? 18.801 23.944 30.388 1.00 12.68 423 ASN A C 1
ATOM 2940 O O . ASN A 1 403 ? 18.203 25.007 30.561 1.00 11.94 423 ASN A O 1
ATOM 2945 N N . SER A 1 404 ? 18.410 23.020 29.510 1.00 12.63 424 SER A N 1
ATOM 2946 C CA . SER A 1 404 ? 17.206 23.172 28.684 1.00 12.83 424 SER A CA 1
ATOM 2947 C C . SER A 1 404 ? 17.173 24.521 27.937 1.00 12.86 424 SER A C 1
ATOM 2948 O O . SER A 1 404 ? 16.115 25.154 27.812 1.00 12.59 424 SER A O 1
ATOM 2951 N N . LEU A 1 405 ? 18.350 24.948 27.463 1.00 13.30 425 LEU A N 1
ATOM 2952 C CA . LEU A 1 405 ? 18.528 26.208 26.732 1.00 14.49 425 LEU A CA 1
ATOM 2953 C C . LEU A 1 405 ? 17.968 27.431 27.475 1.00 15.18 425 LEU A C 1
ATOM 2954 O O . LEU A 1 405 ? 17.555 28.410 26.851 1.00 15.92 425 LEU A O 1
ATOM 2959 N N . SER A 1 406 ? 17.972 27.372 28.803 1.00 15.88 426 SER A N 1
ATOM 2960 C CA . SER A 1 406 ? 17.368 28.425 29.631 1.00 16.81 426 SER A CA 1
ATOM 2961 C C . SER A 1 406 ? 18.366 29.502 30.037 1.00 16.70 426 SER A C 1
ATOM 2962 O O . SER A 1 406 ? 19.481 29.207 30.488 1.00 16.34 426 SER A O 1
#

Sequence (388 aa):
TGSINAVYFTNWGIYGRNFQPADLQASKILHVLYSFMNLRVDGTVYSGDTYADLEKHYSDDSWNDIGTNAYGCVKQLYKLKKANRSLKIMLSIGGWTWSTNFPAAASTEATRATFAKTAVEFMKDWGFDGIDVDWEYPASETDANNMVLLLQRVRQELDSYSATYANGYHFQLSIAAPAGPSHYNVLKLAQLGSVLDNINLMAYDYAGSWDSVSGHQTNLYPSTSNPSSTPFSTKAAVDAYIAAGVPASKIILGMPIYGRAFVGTDGPGKPYSTIGEGSWESGIWDYKVLPKAGATVITDSAAGATYSYDSSSRTMISYDTPDMVRTKVSYAKGLGLGGSMFWEASADKTGSDSLIGTALSSMGSHDSTQNCLSYPNSKFDNIKNSLS